Protein AF-0000000073463553 (afdb_homodimer)

Secondary structure (DSSP, 8-state):
-HHHHHHHHHHHHHHHS--SSS------GGGGGS-EEHHHHHHHHB---HHHHHHHHHHHHHHHHHHTTSTTT---HHHHTTSS-----EEE--SEEEE-SS--SEE-HHHHHHHHHHTEEEEPPTT--S-SEEEEEEES-TTS-SS-TTSGGGSS----HHHHHHHHHTTEEEEEEEEE--SSPPPSSPPTTTHHHHT-SEEPPPTTS-TTPPPS-SS-SEEEEEE-S-----TT-TTSS--EEEPPTT-SS-EEEEE-SSSTTB-HHHHHTT-HHHHHHHHHHTTS--SSGGGG----S--SS--TT-S--/-HHHHHHHHHHHHHHHS--SSS------GGGGGS-EEHHHHHHHHB---HHHHHHHHHHHHHHHHHH--STTT---HHHHTTSS-----EEE--SEEEE-SS--SEE-HHHHHHHHHHTEEEEPPTT--S-SEEEEEEES-TTS-SS-TTSGGGSS----HHHHHHHHHTTEEEEEEEEE--SSPPPSS--TTTHHHHT-SEEPPPTTS-TTPPPS-SS-SEEEEEE-S-----TT-TTSSS-EEEPPTT-SS-EEEEE-SSSTTB-HHHHHTT-HHHHHHHHHHTTS--SSGGGG----S--SSS-TT-S--

Sequence (626 aa):
MMVACDALKRKKIEQTEPKESSDTQHVGASIYAKPVRLESVLENLADLDEANLAALRQRLEDVYDAGSRTERHAIPFRDQLQSASSMLPMWINFTHFDMLPKAINKITPEFLWHCWKRGVAVQMAHTQHGIDGIIPVFVGHLDRPFVDGSSTDASNITLEPREGERHAARYMTYIAWEAKNRRDPQSTTVPASSAPVVAGPVIKSASMAPPNEKPLTEQALLIVLFDLGTSTGFKKAQDGSRPQVTPITGQQCPRLCIRGLLGPHAYPCLDLFEARSTLVEILSSSSDPAPNPLNIIEKPMWNERIQPESDSIMMVACDALKRKKIEQTEPKESSDTQHVGASIYAKPVRLESVLENLADLDEANLAALRQRLEDVYDAGSRTERHAIPFRDQLQSASSMLPMWINFTHFDMLPKAINKITPEFLWHCWKRGVAVQMAHTQHGIDGIIPVFVGHLDRPFVDGSSTDASNITLEPREGERHAARYMTYIAWEAKNRRDPQSTTVPASSAPVVAGPVIKSASMAPPNEKPLTEQALLIVLFDLGTSTGFKKAQDGSRPQVTPITGQQCPRLCIRGLLGPHAYPCLDLFEARSTLVEILSSSSDPAPNPLNIIEKPMWNERIQPESDSI

Organism: Mycosarcoma maydis (NCBI:txid5270)

pLDDT: mean 77.12, std 21.04, range [29.53, 98.19]

Solvent-accessible surface area (backbone atoms only — not comparable to full-atom values): 33343 Å² total; per-residue (Å²): 108,67,56,23,52,36,39,53,48,49,51,49,47,60,69,27,48,76,53,96,63,88,82,49,67,45,52,24,64,49,56,57,43,51,65,41,48,42,70,60,30,50,50,22,42,34,45,52,53,70,68,39,43,50,52,52,50,49,52,54,48,52,37,48,55,62,52,39,65,53,79,79,74,34,59,52,62,74,65,53,52,65,52,84,79,78,68,71,55,32,33,34,35,60,61,44,74,46,62,33,82,54,62,69,64,60,42,45,18,30,41,38,39,50,29,31,52,47,22,32,25,39,30,45,14,90,80,34,65,63,30,48,27,39,38,32,29,41,54,52,63,43,55,38,52,62,62,67,63,69,51,81,78,34,78,82,54,80,65,50,66,67,50,37,54,46,46,44,12,52,32,27,44,28,35,30,32,31,77,41,80,38,64,69,70,74,72,77,67,51,56,66,89,49,31,63,44,51,42,40,40,35,42,40,63,31,91,70,45,56,91,87,48,72,45,45,36,62,34,26,62,30,32,38,36,40,31,46,46,13,84,64,51,44,87,86,35,89,80,24,42,49,28,42,63,34,69,30,58,96,49,89,31,35,34,40,41,35,40,24,67,79,43,81,32,24,37,47,25,32,60,79,64,66,38,48,66,59,50,51,50,53,63,63,64,53,63,63,77,59,69,83,50,74,82,54,60,64,73,26,92,54,35,92,68,58,42,46,67,53,73,67,116,109,67,56,23,51,41,40,52,48,48,52,50,47,62,67,30,46,75,54,97,64,89,82,48,68,42,53,24,64,50,56,57,42,52,65,43,47,43,70,61,31,50,49,22,42,34,45,51,52,70,70,39,43,50,53,52,50,49,53,54,47,53,36,48,56,61,52,40,66,53,79,80,74,33,58,50,63,73,64,51,51,66,50,85,78,79,67,72,55,33,33,34,35,62,61,46,73,45,60,33,82,55,61,69,63,61,42,46,18,32,42,38,38,51,29,31,55,47,22,33,23,40,30,45,13,90,81,33,65,64,32,49,28,38,38,31,28,41,55,52,65,43,54,39,51,61,63,68,62,71,50,80,75,35,79,80,53,80,64,50,66,68,51,37,54,46,44,44,12,52,32,29,45,29,35,31,33,30,77,41,80,38,65,69,70,73,72,79,66,52,56,65,88,48,30,65,45,50,44,41,40,34,44,38,64,30,89,69,45,57,92,87,50,72,46,47,37,62,33,27,62,30,31,38,37,40,32,46,45,13,85,66,54,44,89,85,34,91,81,25,46,49,29,42,62,35,70,30,59,97,47,88,33,34,33,38,40,34,41,23,68,80,44,80,30,25,37,48,26,33,61,80,67,65,39,48,66,59,50,51,50,52,62,63,64,54,63,61,77,61,68,85,49,72,82,54,56,70,67,29,92,55,33,89,68,59,38,42,66,52,75,70,119

Foldseek 3Di:
DLLLFLLVLVVLQVVLPPDVDDPRPHDDPVSVQDWDAPLSSVQLFFQADPVQNVVLVVLVVLLLVLLPPDPPQPPPLVVCVVPPPSGFQKTFFADEEDEDQAEAQEDELLVLLVCRVVRYWYAYDPPQPQFGTKTKIFGGDPPDFLDPCPPPVSPPCPPDVVNRSLSSSLRMAIETEHEDADADFDDQEDDPVCLSSNQGHFYDHGPPDDPPRDRSFRGHSEYEYHAENYPFFDPPDPVRQGWGWAQYPPGSYIYTYHHYLPDCRGNNSCVSQVCSVVVVVVSVVCPPPPDPCVVVPPPDVDDVPVPVPRSRD/DLLLFLLVLVVLQVVLPPDVDDPRPHDDPVSVQDWDAPLSSVQLFFQADPVQNVVLVVLVVLLLVLLPPDPPQPPPLVVCVVPPPSGFQKTFAADEEDEDQAEAQEDELLVLLVCRVVRYWYAYHPPQPAFGTKTKIFGGDPPDFLDPCPPPVSPPCPPDPVNRSLSSSLRMAIETEHEDADADFDDQADDPVCLSSNQGHFYDHGPPDDPPRDRSFRGHSEYEYHAENYPFFDPPDPVRQGWGWAQYPPGSYIYTYHHYLPDCRGNNSCVSQVCSVVVVVVSVVCPPPPDCCVVVPPVPCDDVPVPVPDPRD

Radius of gyration: 25.28 Å; Cα contacts (8 Å, |Δi|>4): 1185; chains: 2; bounding box: 59×73×60 Å

Structure (mmCIF, N/CA/C/O backbone):
data_AF-0000000073463553-model_v1
#
loop_
_entity.id
_entity.type
_entity.pdbx_description
1 polymer 'Uncharacterized protein'
#
loop_
_atom_site.group_PDB
_atom_site.id
_atom_site.type_symbol
_atom_site.label_atom_id
_atom_site.label_alt_id
_atom_site.label_comp_id
_atom_site.label_asym_id
_atom_site.label_entity_id
_atom_site.label_seq_id
_atom_site.pdbx_PDB_ins_code
_atom_site.Cartn_x
_atom_site.Cartn_y
_atom_site.Cartn_z
_atom_site.occupancy
_atom_site.B_iso_or_equiv
_atom_site.auth_seq_id
_atom_site.auth_comp_id
_atom_site.auth_asym_id
_atom_site.auth_atom_id
_atom_site.pdbx_PDB_model_num
ATOM 1 N N . MET A 1 1 ? -7.859 -10.891 -8.117 1 89.5 1 MET A N 1
ATOM 2 C CA . MET A 1 1 ? -6.672 -11.094 -7.289 1 89.5 1 MET A CA 1
ATOM 3 C C . MET A 1 1 ? -6.723 -10.219 -6.039 1 89.5 1 MET A C 1
ATOM 5 O O . MET A 1 1 ? -6.449 -10.695 -4.938 1 89.5 1 MET A O 1
ATOM 9 N N . MET A 1 2 ? -7.031 -8.992 -6.156 1 88.38 2 MET A N 1
ATOM 10 C CA . MET A 1 2 ? -7.16 -8.117 -4.992 1 88.38 2 MET A CA 1
ATOM 11 C C . MET A 1 2 ? -8.266 -8.609 -4.062 1 88.38 2 MET A C 1
ATOM 13 O O . MET A 1 2 ? -8.094 -8.602 -2.84 1 88.38 2 MET A O 1
ATOM 17 N N . VAL A 1 3 ? -9.375 -9.047 -4.68 1 88.44 3 VAL A N 1
ATOM 18 C CA . VAL A 1 3 ? -10.492 -9.547 -3.887 1 88.44 3 VAL A CA 1
ATOM 19 C C . VAL A 1 3 ? -10.047 -10.766 -3.08 1 88.44 3 VAL A C 1
ATOM 21 O O . VAL A 1 3 ? -10.461 -10.938 -1.929 1 88.44 3 VAL A O 1
ATOM 24 N N . ALA A 1 4 ? -9.242 -11.594 -3.68 1 93 4 ALA A N 1
ATOM 25 C CA . ALA A 1 4 ? -8.75 -12.773 -2.979 1 93 4 ALA A CA 1
ATOM 26 C C . ALA A 1 4 ? -7.922 -12.383 -1.757 1 93 4 ALA A C 1
ATOM 28 O O . ALA A 1 4 ? -8.016 -13.016 -0.705 1 93 4 ALA A O 1
ATOM 29 N N . CYS A 1 5 ? -7.113 -11.359 -1.854 1 92.19 5 CYS A N 1
ATOM 30 C CA . CYS A 1 5 ? -6.328 -10.859 -0.732 1 92.19 5 CYS A CA 1
ATOM 31 C C . CYS A 1 5 ? -7.23 -10.242 0.331 1 92.19 5 CYS A C 1
ATOM 33 O O . CYS A 1 5 ? -7.062 -10.508 1.522 1 92.19 5 CYS A O 1
ATOM 35 N N . ASP A 1 6 ? -8.164 -9.43 -0.124 1 87.75 6 ASP A N 1
ATOM 36 C CA . ASP A 1 6 ? -9.094 -8.773 0.793 1 87.75 6 ASP A CA 1
ATOM 37 C C . ASP A 1 6 ? -9.914 -9.797 1.566 1 87.75 6 ASP A C 1
ATOM 39 O O . ASP A 1 6 ? -10.234 -9.586 2.74 1 87.75 6 ASP A O 1
ATOM 43 N N . ALA A 1 7 ? -10.273 -10.859 0.914 1 87.88 7 ALA A N 1
ATOM 44 C CA . ALA A 1 7 ? -11.055 -11.914 1.547 1 87.88 7 ALA A CA 1
ATOM 45 C C . ALA A 1 7 ? -10.312 -12.508 2.74 1 87.88 7 ALA A C 1
ATOM 47 O O . ALA A 1 7 ? -10.93 -12.852 3.754 1 87.88 7 ALA A O 1
ATOM 48 N N . LEU A 1 8 ? -9.062 -12.633 2.65 1 89.5 8 LEU A N 1
ATOM 49 C CA . LEU A 1 8 ? -8.273 -13.172 3.75 1 89.5 8 LEU A CA 1
ATOM 50 C C . LEU A 1 8 ? -8.297 -12.234 4.953 1 89.5 8 LEU A C 1
ATOM 52 O O . LEU A 1 8 ? -8.43 -12.688 6.094 1 89.5 8 LEU A O 1
ATOM 56 N N . LYS A 1 9 ? -8.141 -11.031 4.676 1 86.44 9 LYS A N 1
ATOM 57 C CA . LYS A 1 9 ? -8.172 -10.047 5.754 1 86.44 9 LYS A CA 1
ATOM 58 C C . LYS A 1 9 ? -9.547 -9.984 6.402 1 86.44 9 LYS A C 1
ATOM 60 O O . LYS A 1 9 ? -9.664 -9.914 7.629 1 86.44 9 LYS A O 1
ATOM 65 N N . ARG A 1 10 ? -10.516 -10.07 5.586 1 84.12 10 ARG A N 1
ATOM 66 C CA . ARG A 1 10 ? -11.883 -10.094 6.094 1 84.12 10 ARG A CA 1
ATOM 67 C C . ARG A 1 10 ? -12.117 -11.312 6.98 1 84.12 10 ARG A C 1
ATOM 69 O O . ARG A 1 10 ? -12.711 -11.195 8.055 1 84.12 10 ARG A O 1
ATOM 76 N N . LYS A 1 11 ? -11.727 -12.438 6.547 1 83.12 11 LYS A N 1
ATOM 77 C CA . LYS A 1 11 ? -11.875 -13.664 7.328 1 83.12 11 LYS A CA 1
ATOM 78 C C . LYS A 1 11 ? -11.188 -13.531 8.688 1 83.12 11 LYS A C 1
ATOM 80 O O . LYS A 1 11 ? -11.719 -13.984 9.703 1 83.12 11 LYS A O 1
ATOM 85 N N . LYS A 1 12 ? -10.094 -12.93 8.641 1 82.06 12 LYS A N 1
ATOM 86 C CA . LYS A 1 12 ? -9.359 -12.75 9.891 1 82.06 12 LYS A CA 1
ATOM 87 C C . LYS A 1 12 ? -10.102 -11.805 10.836 1 82.06 12 LYS A C 1
ATOM 89 O O . LYS A 1 12 ? -10.125 -12.023 12.047 1 82.06 12 LYS A O 1
ATOM 94 N N . ILE A 1 13 ? -10.633 -10.805 10.266 1 76.56 13 ILE A N 1
ATOM 95 C CA . ILE A 1 13 ? -11.398 -9.852 11.062 1 76.56 13 ILE A CA 1
ATOM 96 C C . ILE A 1 13 ? -12.617 -10.547 11.672 1 76.56 13 ILE A C 1
ATOM 98 O O . ILE A 1 13 ? -12.93 -10.352 12.844 1 76.56 13 ILE A O 1
ATOM 102 N N . GLU A 1 14 ? -13.234 -11.375 10.961 1 73.62 14 GLU A N 1
ATOM 103 C CA . GLU A 1 14 ? -14.438 -12.078 11.398 1 73.62 14 GLU A CA 1
ATOM 104 C C . GLU A 1 14 ? -14.109 -13.141 12.438 1 73.62 14 GLU A C 1
ATOM 106 O O . GLU A 1 14 ? -14.922 -13.43 13.32 1 73.62 14 GLU A O 1
ATOM 111 N N . GLN A 1 15 ? -13 -13.766 12.312 1 71 15 GLN A N 1
ATOM 112 C CA . GLN A 1 15 ? -12.594 -14.805 13.242 1 71 15 GLN A CA 1
ATOM 113 C C . GLN A 1 15 ? -12.211 -14.211 14.602 1 71 15 GLN A C 1
ATOM 115 O O . GLN A 1 15 ? -12.297 -14.891 15.625 1 71 15 GLN A O 1
ATOM 120 N N . THR A 1 16 ? -11.617 -13.023 14.625 1 60.75 16 THR A N 1
ATOM 121 C CA . THR A 1 16 ? -11.141 -12.422 15.867 1 60.75 16 THR A CA 1
ATOM 122 C C . THR A 1 16 ? -12.258 -11.625 16.531 1 60.75 16 THR A C 1
ATOM 124 O O . THR A 1 16 ? -12.07 -11.086 17.625 1 60.75 16 THR A O 1
ATOM 127 N N . GLU A 1 17 ? -13.32 -11.344 15.977 1 54.22 17 GLU A N 1
ATOM 128 C CA . GLU A 1 17 ? -14.438 -10.719 16.688 1 54.22 17 GLU A CA 1
ATOM 129 C C . GLU A 1 17 ? -14.773 -11.469 17.969 1 54.22 17 GLU A C 1
ATOM 131 O O . GLU A 1 17 ? -14.758 -12.703 17.984 1 54.22 17 GLU A O 1
ATOM 136 N N . PRO A 1 18 ? -14.477 -10.617 19.109 1 47.34 18 PRO A N 1
ATOM 137 C CA . PRO A 1 18 ? -14.578 -11.234 20.438 1 47.34 18 PRO A CA 1
ATOM 138 C C . PRO A 1 18 ? -15.648 -12.328 20.5 1 47.34 18 PRO A C 1
ATOM 140 O O . PRO A 1 18 ? -16.828 -12.055 20.266 1 47.34 18 PRO A O 1
ATOM 143 N N . LYS A 1 19 ? -15.367 -13.57 19.969 1 44.34 19 LYS A N 1
ATOM 144 C CA . LYS A 1 19 ? -16.219 -14.516 20.688 1 44.34 19 LYS A CA 1
ATOM 145 C C . LYS A 1 19 ? -16.078 -14.359 22.203 1 44.34 19 LYS A C 1
ATOM 147 O O . LYS A 1 19 ? -15.109 -13.75 22.672 1 44.34 19 LYS A O 1
ATOM 152 N N . GLU A 1 20 ? -16.953 -14.734 23.062 1 41.38 20 GLU A N 1
ATOM 153 C CA . GLU A 1 20 ? -16.984 -14.68 24.531 1 41.38 20 GLU A CA 1
ATOM 154 C C . GLU A 1 20 ? -15.578 -14.695 25.109 1 41.38 20 GLU A C 1
ATOM 156 O O . GLU A 1 20 ? -15.391 -14.367 26.281 1 41.38 20 GLU A O 1
ATOM 161 N N . SER A 1 21 ? -14.602 -15.445 24.516 1 39.53 21 SER A N 1
ATOM 162 C CA . SER A 1 21 ? -13.438 -15.797 25.328 1 39.53 21 SER A CA 1
ATOM 163 C C . SER A 1 21 ? -12.359 -14.719 25.219 1 39.53 21 SER A C 1
ATOM 165 O O . SER A 1 21 ? -12.266 -14.016 24.219 1 39.53 21 SER A O 1
ATOM 167 N N . SER A 1 22 ? -11.578 -14.219 26.266 1 41.03 22 SER A N 1
ATOM 168 C CA . SER A 1 22 ? -10.617 -13.266 26.812 1 41.03 22 SER A CA 1
ATOM 169 C C . SER A 1 22 ? -9.453 -13.031 25.859 1 41.03 22 SER A C 1
ATOM 171 O O . SER A 1 22 ? -8.844 -11.961 25.859 1 41.03 22 SER A O 1
ATOM 173 N N . ASP A 1 23 ? -8.789 -14.016 25.266 1 41.5 23 ASP A N 1
ATOM 174 C CA . ASP A 1 23 ? -7.453 -13.938 24.688 1 41.5 23 ASP A CA 1
ATOM 175 C C . ASP A 1 23 ? -7.516 -13.461 23.234 1 41.5 23 ASP A C 1
ATOM 177 O O . ASP A 1 23 ? -6.652 -13.805 22.422 1 41.5 23 ASP A O 1
ATOM 181 N N . THR A 1 24 ? -8.594 -12.93 22.75 1 46.25 24 THR A N 1
ATOM 182 C CA . THR A 1 24 ? -8.805 -12.758 21.312 1 46.25 24 THR A CA 1
ATOM 183 C C . THR A 1 24 ? -7.922 -11.641 20.766 1 46.25 24 THR A C 1
ATOM 185 O O . THR A 1 24 ? -7.957 -10.516 21.266 1 46.25 24 THR A O 1
ATOM 188 N N . GLN A 1 25 ? -6.785 -12 20.281 1 52.81 25 GLN A N 1
ATOM 189 C CA . GLN A 1 25 ? -5.949 -11.07 19.531 1 52.81 25 GLN A CA 1
ATOM 190 C C . GLN A 1 25 ? -6.801 -10.109 18.703 1 52.81 25 GLN A C 1
ATOM 192 O O . GLN A 1 25 ? -7.559 -10.531 17.828 1 52.81 25 GLN A O 1
ATOM 197 N N . HIS A 1 26 ? -7.195 -8.992 19.219 1 58.56 26 HIS A N 1
ATOM 198 C CA . HIS A 1 26 ? -8.047 -7.992 18.594 1 58.56 26 HIS A CA 1
ATOM 199 C C . HIS A 1 26 ? -7.441 -7.488 17.281 1 58.56 26 HIS A C 1
ATOM 201 O O . HIS A 1 26 ? -6.227 -7.281 17.203 1 58.56 26 HIS A O 1
ATOM 207 N N . VAL A 1 27 ? -8.203 -7.758 16.203 1 67.19 27 VAL A N 1
ATOM 208 C CA . VAL A 1 27 ? -7.828 -7.289 14.875 1 67.19 27 VAL A CA 1
ATOM 209 C C . VAL A 1 27 ? -8.367 -5.883 14.648 1 67.19 27 VAL A C 1
ATOM 211 O O . VAL A 1 27 ? -9.547 -5.617 14.898 1 67.19 27 VAL A O 1
ATOM 214 N N . GLY A 1 28 ? -7.48 -4.945 14.477 1 78.56 28 GLY A N 1
ATOM 215 C CA . GLY A 1 28 ? -7.816 -3.561 14.18 1 78.56 28 GLY A CA 1
ATOM 216 C C . GLY A 1 28 ? -7.344 -3.109 12.812 1 78.56 28 GLY A C 1
ATOM 217 O O . GLY A 1 28 ? -7.367 -3.885 11.852 1 78.56 28 GLY A O 1
ATOM 218 N N . ALA A 1 29 ? -7.117 -1.931 12.695 1 84.06 29 ALA A N 1
ATOM 219 C CA . ALA A 1 29 ? -6.797 -1.286 11.43 1 84.06 29 ALA A CA 1
ATOM 220 C C . ALA A 1 29 ? -5.512 -1.854 10.836 1 84.06 29 ALA A C 1
ATOM 222 O O . ALA A 1 29 ? -5.328 -1.852 9.609 1 84.06 29 ALA A O 1
ATOM 223 N N . SER A 1 30 ? -4.68 -2.449 11.656 1 87.94 30 SER A N 1
ATOM 224 C CA . SER A 1 30 ? -3.373 -2.912 11.203 1 87.94 30 SER A CA 1
ATOM 225 C C . SER A 1 30 ? -3.508 -4.07 10.219 1 87.94 30 SER A C 1
ATOM 227 O O . SER A 1 30 ? -2.607 -4.312 9.406 1 87.94 30 SER A O 1
ATOM 229 N N . ILE A 1 31 ? -4.574 -4.789 10.242 1 87.88 31 ILE A N 1
ATOM 230 C CA . ILE A 1 31 ? -4.75 -5.98 9.422 1 87.88 31 ILE A CA 1
ATOM 231 C C . ILE A 1 31 ? -4.746 -5.594 7.945 1 87.88 31 ILE A C 1
ATOM 233 O O . ILE A 1 31 ? -4.328 -6.379 7.09 1 87.88 31 ILE A O 1
ATOM 237 N N . TYR A 1 32 ? -5.137 -4.398 7.645 1 87.81 32 TYR A N 1
ATOM 238 C CA . TYR A 1 32 ? -5.285 -3.969 6.262 1 87.81 32 TYR A CA 1
ATOM 239 C C . TYR A 1 32 ? -3.926 -3.689 5.629 1 87.81 32 TYR A C 1
ATOM 241 O O . TYR A 1 32 ? -3.799 -3.664 4.402 1 87.81 32 TYR A O 1
ATOM 249 N N . ALA A 1 33 ? -2.932 -3.533 6.461 1 89.44 33 ALA A N 1
ATOM 250 C CA . ALA A 1 33 ? -1.596 -3.236 5.949 1 89.44 33 ALA A CA 1
ATOM 251 C C . ALA A 1 33 ? -0.719 -4.484 5.949 1 89.44 33 ALA A C 1
ATOM 253 O O . ALA A 1 33 ? 0.411 -4.457 5.457 1 89.44 33 ALA A O 1
ATOM 254 N N . LYS A 1 34 ? -1.215 -5.539 6.359 1 90.88 34 LYS A N 1
ATOM 255 C CA . LYS A 1 34 ? -0.377 -6.727 6.523 1 90.88 34 LYS A CA 1
ATOM 256 C C . LYS A 1 34 ? -0.307 -7.531 5.23 1 90.88 34 LYS A C 1
ATOM 258 O O . LYS A 1 34 ? -1.317 -7.707 4.543 1 90.88 34 LYS A O 1
ATOM 263 N N . PRO A 1 35 ? 0.898 -8.016 4.934 1 94.12 35 PRO A N 1
ATOM 264 C CA . PRO A 1 35 ? 0.988 -8.984 3.844 1 94.12 35 PRO A CA 1
ATOM 265 C C . PRO A 1 35 ? 0.177 -10.25 4.113 1 94.12 35 PRO A C 1
ATOM 267 O O . PRO A 1 35 ? -0.119 -10.562 5.27 1 94.12 35 PRO A O 1
ATOM 270 N N . VAL A 1 36 ? -0.183 -10.93 3.043 1 94.5 36 VAL A N 1
ATOM 271 C CA . VAL A 1 36 ? -0.971 -12.148 3.186 1 94.5 36 VAL A CA 1
ATOM 272 C C . VAL A 1 36 ? -0.211 -13.328 2.582 1 94.5 36 VAL A C 1
ATOM 274 O O . VAL A 1 36 ? 0.627 -13.148 1.696 1 94.5 36 VAL A O 1
ATOM 277 N N . ARG A 1 37 ? -0.53 -14.453 3.043 1 95 37 ARG A N 1
ATOM 278 C CA . ARG A 1 37 ? 0.133 -15.672 2.58 1 95 37 ARG A CA 1
ATOM 279 C C . ARG A 1 37 ? -0.338 -16.047 1.181 1 95 37 ARG A C 1
ATOM 281 O O . ARG A 1 37 ? -1.541 -16.094 0.916 1 95 37 ARG A O 1
ATOM 288 N N . LEU A 1 38 ? 0.636 -16.422 0.356 1 96.69 38 LEU A N 1
ATOM 289 C CA . LEU A 1 38 ? 0.343 -16.781 -1.024 1 96.69 38 LEU A CA 1
ATOM 290 C C . LEU A 1 38 ? -0.585 -17.984 -1.08 1 96.69 38 LEU A C 1
ATOM 292 O O . LEU A 1 38 ? -1.579 -17.984 -1.809 1 96.69 38 LEU A O 1
ATOM 296 N N . GLU A 1 39 ? -0.283 -18.984 -0.299 1 94.94 39 GLU A N 1
ATOM 297 C CA . GLU A 1 39 ? -1.071 -20.219 -0.318 1 94.94 39 GLU A CA 1
ATOM 298 C C . GLU A 1 39 ? -2.541 -19.938 -0.013 1 94.94 39 GLU A C 1
ATOM 300 O O . GLU A 1 39 ? -3.432 -20.469 -0.682 1 94.94 39 GLU A O 1
ATOM 305 N N . SER A 1 40 ? -2.742 -19.078 0.962 1 94.44 40 SER A N 1
ATOM 306 C CA . SER A 1 40 ? -4.105 -18.734 1.337 1 94.44 40 SER A CA 1
ATOM 307 C C . SER A 1 40 ? -4.805 -17.953 0.221 1 94.44 40 SER A C 1
ATOM 309 O O . SER A 1 40 ? -6.004 -18.125 0.004 1 94.44 40 SER A O 1
ATOM 311 N N . VAL A 1 41 ? -4.098 -17.141 -0.456 1 96.12 41 VAL A N 1
ATOM 312 C CA . VAL A 1 41 ? -4.66 -16.391 -1.567 1 96.12 41 VAL A CA 1
ATOM 313 C C . VAL A 1 41 ? -5.082 -17.328 -2.684 1 96.12 41 VAL A C 1
ATOM 315 O O . VAL A 1 41 ? -6.176 -17.203 -3.236 1 96.12 41 VAL A O 1
ATOM 318 N N . LEU A 1 42 ? -4.199 -18.25 -2.99 1 97 42 LEU A N 1
ATOM 319 C CA . LEU A 1 42 ? -4.484 -19.203 -4.051 1 97 42 LEU A CA 1
ATOM 320 C C . LEU A 1 42 ? -5.691 -20.062 -3.699 1 97 42 LEU A C 1
ATOM 322 O O . LEU A 1 42 ? -6.512 -20.375 -4.562 1 97 42 LEU A O 1
ATOM 326 N N . GLU A 1 43 ? -5.836 -20.391 -2.42 1 94.12 43 GLU A N 1
ATOM 327 C CA . GLU A 1 43 ? -6.992 -21.156 -1.954 1 94.12 43 GLU A CA 1
ATOM 328 C C . GLU A 1 43 ? -8.281 -20.359 -2.117 1 94.12 43 GLU A C 1
ATOM 330 O O . GLU A 1 43 ? -9.352 -20.922 -2.322 1 94.12 43 GLU A O 1
ATOM 335 N N . ASN A 1 44 ? -8.148 -19.078 -1.997 1 94.5 44 ASN A N 1
ATOM 336 C CA . ASN A 1 44 ? -9.305 -18.203 -2.156 1 94.5 44 ASN A CA 1
ATOM 337 C C . ASN A 1 44 ? -9.672 -18.031 -3.627 1 94.5 44 ASN A C 1
ATOM 339 O O . ASN A 1 44 ? -10.789 -17.594 -3.941 1 94.5 44 ASN A O 1
ATOM 343 N N . LEU A 1 45 ? -8.773 -18.328 -4.48 1 96.62 45 LEU A N 1
ATOM 344 C CA . LEU A 1 45 ? -9.047 -18.219 -5.91 1 96.62 45 LEU A CA 1
ATOM 345 C C . LEU A 1 45 ? -9.609 -19.531 -6.457 1 96.62 45 LEU A C 1
ATOM 347 O O . LEU A 1 45 ? -10.461 -19.516 -7.352 1 96.62 45 LEU A O 1
ATOM 351 N N . ALA A 1 46 ? -9.062 -20.656 -5.93 1 96.88 46 ALA A N 1
ATOM 352 C CA . ALA A 1 46 ? -9.383 -21.938 -6.523 1 96.88 46 ALA A CA 1
ATOM 353 C C . ALA A 1 46 ? -9.578 -23.016 -5.453 1 96.88 46 ALA A C 1
ATOM 355 O O . ALA A 1 46 ? -8.68 -23.266 -4.648 1 96.88 46 ALA A O 1
ATOM 356 N N . ASP A 1 47 ? -10.727 -23.547 -5.43 1 95.19 47 ASP A N 1
ATOM 357 C CA . ASP A 1 47 ? -10.969 -24.75 -4.633 1 95.19 47 ASP A CA 1
ATOM 358 C C . ASP A 1 47 ? -10.469 -26 -5.355 1 95.19 47 ASP A C 1
ATOM 360 O O . ASP A 1 47 ? -11.172 -26.562 -6.191 1 95.19 47 ASP A O 1
ATOM 364 N N . LEU A 1 48 ? -9.305 -26.438 -5.012 1 95 48 LEU A N 1
ATOM 365 C CA . LEU A 1 48 ? -8.633 -27.547 -5.699 1 95 48 LEU A CA 1
ATOM 366 C C . LEU A 1 48 ? -8.984 -28.875 -5.051 1 95 48 LEU A C 1
ATOM 368 O O . LEU A 1 48 ? -9.242 -28.938 -3.848 1 95 48 LEU A O 1
ATOM 372 N N . ASP A 1 49 ? -9.031 -29.891 -5.867 1 92.56 49 ASP A N 1
ATOM 373 C CA . ASP A 1 49 ? -9.109 -31.234 -5.277 1 92.56 49 ASP A CA 1
ATOM 374 C C . ASP A 1 49 ? -7.773 -31.641 -4.656 1 92.56 49 ASP A C 1
ATOM 376 O O . ASP A 1 49 ? -6.801 -30.891 -4.723 1 92.56 49 ASP A O 1
ATOM 380 N N . GLU A 1 50 ? -7.723 -32.75 -4.055 1 93.25 50 GLU A N 1
ATOM 381 C CA . GLU A 1 50 ? -6.574 -33.156 -3.262 1 93.25 50 GLU A CA 1
ATOM 382 C C . GLU A 1 50 ? -5.32 -33.281 -4.125 1 93.25 50 GLU A C 1
ATOM 384 O O . GLU A 1 50 ? -4.242 -32.844 -3.732 1 93.25 50 GLU A O 1
ATOM 389 N N . ALA A 1 51 ? -5.457 -33.875 -5.254 1 93.12 51 ALA A N 1
ATOM 390 C CA . ALA A 1 51 ? -4.305 -34.125 -6.121 1 93.12 51 ALA A CA 1
ATOM 391 C C . ALA A 1 51 ? -3.703 -32.812 -6.605 1 93.12 51 ALA A C 1
ATOM 393 O O . ALA A 1 51 ? -2.484 -32.625 -6.562 1 93.12 51 ALA A O 1
ATOM 394 N N . ASN A 1 52 ? -4.516 -31.891 -7.047 1 94.25 52 ASN A N 1
ATOM 395 C CA . ASN A 1 52 ? -4.055 -30.594 -7.535 1 94.25 52 ASN A CA 1
ATOM 396 C C . ASN A 1 52 ? -3.504 -29.734 -6.398 1 94.25 52 ASN A C 1
ATOM 398 O O . ASN A 1 52 ? -2.545 -28.984 -6.59 1 94.25 52 ASN A O 1
ATOM 402 N N . LEU A 1 53 ? -4.109 -29.844 -5.285 1 94.56 53 LEU A N 1
ATOM 403 C CA . LEU A 1 53 ? -3.596 -29.125 -4.121 1 94.56 53 LEU A CA 1
ATOM 404 C C . LEU A 1 53 ? -2.207 -29.625 -3.744 1 94.56 53 LEU A C 1
ATOM 406 O O . LEU A 1 53 ? -1.319 -28.828 -3.428 1 94.56 53 LEU A O 1
ATOM 410 N N . ALA A 1 54 ? -2.107 -30.906 -3.77 1 94.12 54 ALA A N 1
ATOM 411 C CA . ALA A 1 54 ? -0.807 -31.484 -3.467 1 94.12 54 ALA A CA 1
ATOM 412 C C . ALA A 1 54 ? 0.25 -31.031 -4.469 1 94.12 54 ALA A C 1
ATOM 414 O O . ALA A 1 54 ? 1.387 -30.734 -4.09 1 94.12 54 ALA A O 1
ATOM 415 N N . ALA A 1 55 ? -0.098 -30.984 -5.723 1 94.62 55 ALA A N 1
ATOM 416 C CA . ALA A 1 55 ? 0.823 -30.547 -6.766 1 94.62 55 ALA A CA 1
ATOM 417 C C . ALA A 1 55 ? 1.244 -29.094 -6.539 1 94.62 55 ALA A C 1
ATOM 419 O O . ALA A 1 55 ? 2.422 -28.766 -6.676 1 94.62 55 ALA A O 1
ATOM 420 N N . LEU A 1 56 ? 0.307 -28.281 -6.234 1 95.38 56 LEU A N 1
ATOM 421 C CA . LEU A 1 56 ? 0.582 -26.875 -5.957 1 95.38 56 LEU A CA 1
ATOM 422 C C . LEU A 1 56 ? 1.512 -26.734 -4.758 1 95.38 56 LEU A C 1
ATOM 424 O O . LEU A 1 56 ? 2.502 -26 -4.82 1 95.38 56 LEU A O 1
ATOM 428 N N . ARG A 1 57 ? 1.236 -27.406 -3.715 1 93 57 ARG A N 1
ATOM 429 C CA . ARG A 1 57 ? 2.033 -27.328 -2.494 1 93 57 ARG A CA 1
ATOM 430 C C . ARG A 1 57 ? 3.455 -27.828 -2.736 1 93 57 ARG A C 1
ATOM 432 O O . ARG A 1 57 ? 4.414 -27.266 -2.203 1 93 57 ARG A O 1
ATOM 439 N N . GLN A 1 58 ? 3.533 -28.875 -3.475 1 92.5 58 GLN A N 1
ATOM 440 C CA . GLN A 1 58 ? 4.859 -29.375 -3.814 1 92.5 58 GLN A CA 1
ATOM 441 C C . GLN A 1 58 ? 5.688 -28.312 -4.535 1 92.5 58 GLN A C 1
ATOM 443 O O . GLN A 1 58 ? 6.867 -28.141 -4.238 1 92.5 58 GLN A O 1
ATOM 448 N N . ARG A 1 59 ? 5.109 -27.641 -5.465 1 95.06 59 ARG A N 1
ATOM 449 C CA . ARG A 1 59 ? 5.797 -26.578 -6.184 1 95.06 59 ARG A CA 1
ATOM 450 C C . ARG A 1 59 ? 6.281 -25.5 -5.219 1 95.06 59 ARG A C 1
ATOM 452 O O . ARG A 1 59 ? 7.422 -25.031 -5.312 1 95.06 59 ARG A O 1
ATOM 459 N N . LEU A 1 60 ? 5.383 -25.078 -4.367 1 94.06 60 LEU A N 1
ATOM 460 C CA . LEU A 1 60 ? 5.734 -24.047 -3.395 1 94.06 60 LEU A CA 1
ATOM 461 C C . LEU A 1 60 ? 6.863 -24.516 -2.482 1 94.06 60 LEU A C 1
ATOM 463 O O . LEU A 1 60 ? 7.797 -23.766 -2.201 1 94.06 60 LEU A O 1
ATOM 467 N N . GLU A 1 61 ? 6.812 -25.75 -2.07 1 90.06 61 GLU A N 1
ATOM 468 C CA . GLU A 1 61 ? 7.84 -26.328 -1.213 1 90.06 61 GLU A CA 1
ATOM 469 C C . GLU A 1 61 ? 9.18 -26.422 -1.938 1 90.06 61 GLU A C 1
ATOM 471 O O . GLU A 1 61 ? 10.227 -26.125 -1.358 1 90.06 61 GLU A O 1
ATOM 476 N N . ASP A 1 62 ? 9.094 -26.844 -3.154 1 89.75 62 ASP A N 1
ATOM 477 C CA . ASP A 1 62 ? 10.312 -26.953 -3.953 1 89.75 62 ASP A CA 1
ATOM 478 C C . ASP A 1 62 ? 11.023 -25.594 -4.043 1 89.75 62 ASP A C 1
ATOM 480 O O . ASP A 1 62 ? 12.25 -25.531 -3.912 1 89.75 62 ASP A O 1
ATOM 484 N N . VAL A 1 63 ? 10.281 -24.594 -4.277 1 92 63 VAL A N 1
ATOM 485 C CA . VAL A 1 63 ? 10.852 -23.266 -4.43 1 92 63 VAL A CA 1
ATOM 486 C C . VAL A 1 63 ? 11.367 -22.766 -3.082 1 92 63 VAL A C 1
ATOM 488 O O . VAL A 1 63 ? 12.43 -22.141 -3.006 1 92 63 VAL A O 1
ATOM 491 N N . TYR A 1 64 ? 10.594 -23 -2.092 1 87.88 64 TYR A N 1
ATOM 492 C CA . TYR A 1 64 ? 11.023 -22.594 -0.759 1 87.88 64 TYR A CA 1
ATOM 493 C C . TYR A 1 64 ? 12.336 -23.281 -0.384 1 87.88 64 TYR A C 1
ATOM 495 O O . TYR A 1 64 ? 13.242 -22.641 0.156 1 87.88 64 TYR A O 1
ATOM 503 N N . ASP A 1 65 ? 12.391 -24.5 -0.592 1 79.94 65 ASP A N 1
ATOM 504 C CA . ASP A 1 65 ? 13.578 -25.281 -0.261 1 79.94 65 ASP A CA 1
ATOM 505 C C . ASP A 1 65 ? 14.773 -24.828 -1.092 1 79.94 65 ASP A C 1
ATOM 507 O O . ASP A 1 65 ? 15.914 -24.844 -0.609 1 79.94 65 ASP A O 1
ATOM 511 N N . ALA A 1 66 ? 14.516 -24.5 -2.32 1 70.88 66 ALA A N 1
ATOM 512 C CA . ALA A 1 66 ? 15.594 -23.984 -3.162 1 70.88 66 ALA A CA 1
ATOM 513 C C . ALA A 1 66 ? 16.141 -22.672 -2.607 1 70.88 66 ALA A C 1
ATOM 515 O O . ALA A 1 66 ? 17.328 -22.375 -2.744 1 70.88 66 ALA A O 1
ATOM 516 N N . GLY A 1 67 ? 15.195 -21.875 -2.113 1 59.44 67 GLY A N 1
ATOM 517 C CA . GLY A 1 67 ? 15.594 -20.609 -1.51 1 59.44 67 GLY A CA 1
ATOM 518 C C . GLY A 1 67 ? 16.297 -20.781 -0.178 1 59.44 67 GLY A C 1
ATOM 519 O O . GLY A 1 67 ? 16.922 -19.828 0.328 1 59.44 67 GLY A O 1
ATOM 520 N N . SER A 1 68 ? 15.828 -21.875 0.593 1 58.19 68 SER A N 1
ATOM 521 C CA . SER A 1 68 ? 16.438 -22.125 1.897 1 58.19 68 SER A CA 1
ATOM 522 C C . SER A 1 68 ? 17.953 -22.266 1.783 1 58.19 68 SER A C 1
ATOM 524 O O . SER A 1 68 ? 18.469 -23.391 1.851 1 58.19 68 SER A O 1
ATOM 526 N N . ARG A 1 69 ? 18.516 -21.531 0.822 1 51.78 69 ARG A N 1
ATOM 527 C CA . ARG A 1 69 ? 19.953 -21.391 0.589 1 51.78 69 ARG A CA 1
ATOM 528 C C . ARG A 1 69 ? 20.719 -21.438 1.901 1 51.78 69 ARG A C 1
ATOM 530 O O . ARG A 1 69 ? 21.781 -22.078 1.986 1 51.78 69 ARG A O 1
ATOM 537 N N . THR A 1 70 ? 20.688 -20.375 2.789 1 46.25 70 THR A N 1
ATOM 538 C CA . THR A 1 70 ? 21.484 -20.344 4.004 1 46.25 70 THR A CA 1
ATOM 539 C C . THR A 1 70 ? 20.75 -21.031 5.156 1 46.25 70 THR A C 1
ATOM 541 O O . THR A 1 70 ? 19.516 -21.062 5.168 1 46.25 70 THR A O 1
ATOM 544 N N . GLU A 1 71 ? 21.453 -21.875 5.984 1 42.34 71 GLU A N 1
ATOM 545 C CA . GLU A 1 71 ? 21.062 -22.5 7.25 1 42.34 71 GLU A CA 1
ATOM 546 C C . GLU A 1 71 ? 19.969 -21.688 7.945 1 42.34 71 GLU A C 1
ATOM 548 O O . GLU A 1 71 ? 19.297 -22.203 8.852 1 42.34 71 GLU A O 1
ATOM 553 N N . ARG A 1 72 ? 20.094 -20.484 7.918 1 41.16 72 ARG A N 1
ATOM 554 C CA . ARG A 1 72 ? 19.438 -19.547 8.805 1 41.16 72 ARG A CA 1
ATOM 555 C C . ARG A 1 72 ? 17.938 -19.484 8.508 1 41.16 72 ARG A C 1
ATOM 557 O O . ARG A 1 72 ? 17.125 -19.234 9.406 1 41.16 72 ARG A O 1
ATOM 564 N N . HIS A 1 73 ? 17.516 -19.422 7.176 1 43.44 73 HIS A N 1
ATOM 565 C CA . HIS A 1 73 ? 16.078 -19.375 6.883 1 43.44 73 HIS A CA 1
ATOM 566 C C . HIS A 1 73 ? 15.469 -20.766 6.855 1 43.44 73 HIS A C 1
ATOM 568 O O . HIS A 1 73 ? 14.266 -20.922 6.648 1 43.44 73 HIS A O 1
ATOM 574 N N . ALA A 1 74 ? 16.406 -21.703 6.793 1 38.72 74 ALA A N 1
ATOM 575 C CA . ALA A 1 74 ? 15.977 -23.109 6.781 1 38.72 74 ALA A CA 1
ATOM 576 C C . ALA A 1 74 ? 15.367 -23.5 8.125 1 38.72 74 ALA A C 1
ATOM 578 O O . ALA A 1 74 ? 16.094 -23.875 9.055 1 38.72 74 ALA A O 1
ATOM 579 N N . ILE A 1 75 ? 14.75 -22.797 8.898 1 39.56 75 ILE A N 1
ATOM 580 C CA . ILE A 1 75 ? 14.023 -23.703 9.773 1 39.56 75 ILE A CA 1
ATOM 581 C C . ILE A 1 75 ? 13.469 -24.875 8.961 1 39.56 75 ILE A C 1
ATOM 583 O O . ILE A 1 75 ? 12.633 -24.672 8.07 1 39.56 75 ILE A O 1
ATOM 587 N N . PRO A 1 76 ? 14.375 -25.891 8.812 1 37.97 76 PRO A N 1
ATOM 588 C CA . PRO A 1 76 ? 13.758 -27.016 8.109 1 37.97 76 PRO A CA 1
ATOM 589 C C . PRO A 1 76 ? 12.25 -27.078 8.305 1 37.97 76 PRO A C 1
ATOM 591 O O . PRO A 1 76 ? 11.758 -26.844 9.406 1 37.97 76 PRO A O 1
ATOM 594 N N . PHE A 1 77 ? 11.562 -26.828 7.242 1 39.41 77 PHE A N 1
ATOM 595 C CA . PHE A 1 77 ? 10.117 -26.984 7.219 1 39.41 77 PHE A CA 1
ATOM 596 C C . PHE A 1 77 ? 9.68 -28.109 8.148 1 39.41 77 PHE A C 1
ATOM 598 O O . PHE A 1 77 ? 8.641 -28.016 8.805 1 39.41 77 PHE A O 1
ATOM 605 N N . ARG A 1 78 ? 10.492 -29.172 8.164 1 36.66 78 ARG A N 1
ATOM 606 C CA . ARG A 1 78 ? 10.078 -30.312 8.984 1 36.66 78 ARG A CA 1
ATOM 607 C C . ARG A 1 78 ? 9.984 -29.922 10.453 1 36.66 78 ARG A C 1
ATOM 609 O O . ARG A 1 78 ? 9.102 -30.391 11.172 1 36.66 78 ARG A O 1
ATOM 616 N N . ASP A 1 79 ? 10.891 -29.234 10.875 1 39 79 ASP A N 1
ATOM 617 C CA . ASP A 1 79 ? 10.883 -28.984 12.312 1 39 79 ASP A CA 1
ATOM 618 C C . ASP A 1 79 ? 9.914 -27.875 12.68 1 39 79 ASP A C 1
ATOM 620 O O . ASP A 1 79 ? 9.344 -27.859 13.773 1 39 79 ASP A O 1
ATOM 624 N N . GLN A 1 80 ? 9.82 -26.828 11.953 1 36.94 80 GLN A N 1
ATOM 625 C CA . GLN A 1 80 ? 8.773 -25.859 12.227 1 36.94 80 GLN A CA 1
ATOM 626 C C . GLN A 1 80 ? 7.395 -26.422 11.914 1 36.94 80 GLN A C 1
ATOM 628 O O . GLN A 1 80 ? 6.375 -25.797 12.195 1 36.94 80 GLN A O 1
ATOM 633 N N . LEU A 1 81 ? 7.277 -27.297 11.078 1 36.56 81 LEU A N 1
ATOM 634 C CA . LEU A 1 81 ? 6.027 -28.047 10.969 1 36.56 81 LEU A CA 1
ATOM 635 C C . LEU A 1 81 ? 5.488 -28.406 12.352 1 36.56 81 LEU A C 1
ATOM 637 O O . LEU A 1 81 ? 4.383 -28.938 12.469 1 36.56 81 LEU A O 1
ATOM 641 N N . GLN A 1 82 ? 6.336 -28.438 13.227 1 34.53 82 GLN A N 1
ATOM 642 C CA . GLN A 1 82 ? 5.703 -28.781 14.5 1 34.53 82 GLN A CA 1
ATOM 643 C C . GLN A 1 82 ? 4.789 -27.656 14.977 1 34.53 82 GLN A C 1
ATOM 645 O O . GLN A 1 82 ? 4.035 -27.828 15.938 1 34.53 82 GLN A O 1
ATOM 650 N N . SER A 1 83 ? 5.219 -26.297 14.812 1 38.22 83 SER A N 1
ATOM 651 C CA . SER A 1 83 ? 4.133 -25.438 15.242 1 38.22 83 SER A CA 1
ATOM 652 C C . SER A 1 83 ? 2.996 -25.422 14.227 1 38.22 83 SER A C 1
ATOM 654 O O . SER A 1 83 ? 3.221 -25.625 13.039 1 38.22 83 SER A O 1
ATOM 656 N N . ALA A 1 84 ? 1.668 -25.469 14.469 1 39.62 84 ALA A N 1
ATOM 657 C CA . ALA A 1 84 ? 0.382 -25.703 13.812 1 39.62 84 ALA A CA 1
ATOM 658 C C . ALA A 1 84 ? 0.308 -24.969 12.477 1 39.62 84 ALA A C 1
ATOM 660 O O . ALA A 1 84 ? -0.486 -25.328 11.609 1 39.62 84 ALA A O 1
ATOM 661 N N . SER A 1 85 ? 0.721 -23.641 12.227 1 49 85 SER A N 1
ATOM 662 C CA . SER A 1 85 ? 0.276 -23.062 10.961 1 49 85 SER A CA 1
ATOM 663 C C . SER A 1 85 ? 1.199 -23.469 9.82 1 49 85 SER A C 1
ATOM 665 O O . SER A 1 85 ? 2.357 -23.047 9.773 1 49 85 SER A O 1
ATOM 667 N N . SER A 1 86 ? 1.209 -24.703 9.055 1 61.72 86 SER A N 1
ATOM 668 C CA . SER A 1 86 ? 1.771 -25.5 7.973 1 61.72 86 SER A CA 1
ATOM 669 C C . SER A 1 86 ? 1.935 -24.672 6.703 1 61.72 86 SER A C 1
ATOM 671 O O . SER A 1 86 ? 2.426 -25.172 5.688 1 61.72 86 SER A O 1
ATOM 673 N N . MET A 1 87 ? 1.762 -23.406 6.754 1 77.12 87 MET A N 1
ATOM 674 C CA . MET A 1 87 ? 1.835 -22.688 5.484 1 77.12 87 MET A CA 1
ATOM 675 C C . MET A 1 87 ? 3.227 -22.094 5.27 1 77.12 87 MET A C 1
ATOM 677 O O . MET A 1 87 ? 3.861 -21.641 6.219 1 77.12 87 MET A O 1
ATOM 681 N N . LEU A 1 88 ? 3.715 -22.188 4.094 1 82.94 88 LEU A N 1
ATOM 682 C CA . LEU A 1 88 ? 5.027 -21.703 3.691 1 82.94 88 LEU A CA 1
ATOM 683 C C . LEU A 1 88 ? 5.102 -20.188 3.811 1 82.94 88 LEU A C 1
ATOM 685 O O . LEU A 1 88 ? 4.102 -19.484 3.592 1 82.94 88 LEU A O 1
ATOM 689 N N . PRO A 1 89 ? 6.211 -19.672 4.254 1 88.94 89 PRO A N 1
ATOM 690 C CA . PRO A 1 89 ? 6.367 -18.219 4.363 1 88.94 89 PRO A CA 1
ATOM 691 C C . PRO A 1 89 ? 6.551 -17.547 3.004 1 88.94 89 PRO A C 1
ATOM 693 O O . PRO A 1 89 ? 7.637 -17.047 2.699 1 88.94 89 PRO A O 1
ATOM 696 N N . MET A 1 90 ? 5.609 -17.578 2.205 1 94.88 90 MET A N 1
ATOM 697 C CA . MET A 1 90 ? 5.504 -16.875 0.933 1 94.88 90 MET A CA 1
ATOM 698 C C . MET A 1 90 ? 4.406 -15.812 0.987 1 94.88 90 MET A C 1
ATOM 700 O O . MET A 1 90 ? 3.246 -16.125 1.252 1 94.88 90 MET A O 1
ATOM 704 N N . TRP A 1 91 ? 4.848 -14.562 0.725 1 95.81 91 TRP A N 1
ATOM 705 C CA . TRP A 1 91 ? 3.973 -13.445 1.072 1 95.81 91 TRP A CA 1
ATOM 706 C C . TRP A 1 91 ? 3.707 -12.562 -0.142 1 95.81 91 TRP A C 1
ATOM 708 O O . TRP A 1 91 ? 4.629 -12.242 -0.895 1 95.81 91 TRP A O 1
ATOM 718 N N . ILE A 1 92 ? 2.416 -12.211 -0.258 1 96.56 92 ILE A N 1
ATOM 719 C CA . ILE A 1 92 ? 1.973 -11.203 -1.213 1 96.56 92 ILE A CA 1
ATOM 720 C C . ILE A 1 92 ? 1.639 -9.906 -0.477 1 96.56 92 ILE A C 1
ATOM 722 O O . ILE A 1 92 ? 1.04 -9.938 0.601 1 96.56 92 ILE A O 1
ATOM 726 N N . ASN A 1 93 ? 2.115 -8.82 -1.046 1 94.81 93 ASN A N 1
ATOM 727 C CA . ASN A 1 93 ? 1.837 -7.492 -0.509 1 94.81 93 ASN A CA 1
ATOM 728 C C . ASN A 1 93 ? 1.528 -6.492 -1.62 1 94.81 93 ASN A C 1
ATOM 730 O O . ASN A 1 93 ? 2.432 -5.828 -2.133 1 94.81 93 ASN A O 1
ATOM 734 N N . PHE A 1 94 ? 0.226 -6.344 -2.033 1 91.81 94 PHE A N 1
ATOM 735 C CA . PHE A 1 94 ? -0.104 -5.336 -3.031 1 91.81 94 PHE A CA 1
ATOM 736 C C . PHE A 1 94 ? -1.514 -4.797 -2.812 1 91.81 94 PHE A C 1
ATOM 738 O O . PHE A 1 94 ? -2.385 -5.512 -2.312 1 91.81 94 PHE A O 1
ATOM 745 N N . THR A 1 95 ? -1.677 -3.588 -3.152 1 88.25 95 THR A N 1
ATOM 746 C CA . THR A 1 95 ? -2.961 -2.912 -3 1 88.25 95 THR A CA 1
ATOM 747 C C . THR A 1 95 ? -3.389 -2.262 -4.312 1 88.25 95 THR A C 1
ATOM 749 O O . THR A 1 95 ? -4.539 -1.838 -4.453 1 88.25 95 THR A O 1
ATOM 752 N N . HIS A 1 96 ? -2.506 -2.201 -5.223 1 85.12 96 HIS A N 1
ATOM 753 C CA . HIS A 1 96 ? -2.814 -1.561 -6.496 1 85.12 96 HIS A CA 1
ATOM 754 C C . HIS A 1 96 ? -1.947 -2.121 -7.621 1 85.12 96 HIS A C 1
ATOM 756 O O . HIS A 1 96 ? -0.998 -2.865 -7.363 1 85.12 96 HIS A O 1
ATOM 762 N N . PHE A 1 97 ? -2.391 -1.813 -8.828 1 87.12 97 PHE A N 1
ATOM 763 C CA . PHE A 1 97 ? -1.646 -2.207 -10.016 1 87.12 97 PHE A CA 1
ATOM 764 C C . PHE A 1 97 ? -1.024 -0.99 -10.695 1 87.12 97 PHE A C 1
ATOM 766 O O . PHE A 1 97 ? -1.596 0.102 -10.664 1 87.12 97 PHE A O 1
ATOM 773 N N . ASP A 1 98 ? 0.114 -1.153 -11.141 1 82.44 98 ASP A N 1
ATOM 774 C CA . ASP A 1 98 ? 0.725 -0.206 -12.062 1 82.44 98 ASP A CA 1
ATOM 775 C C . ASP A 1 98 ? 1.088 -0.885 -13.383 1 82.44 98 ASP A C 1
ATOM 777 O O . ASP A 1 98 ? 1.469 -2.057 -13.398 1 82.44 98 ASP A O 1
ATOM 781 N N . MET A 1 99 ? 0.958 -0.165 -14.445 1 82.31 99 MET A N 1
ATOM 782 C CA . MET A 1 99 ? 1.18 -0.736 -15.766 1 82.31 99 MET A CA 1
ATOM 783 C C . MET A 1 99 ? 2.59 -0.432 -16.266 1 82.31 99 MET A C 1
ATOM 785 O O . MET A 1 99 ? 3.062 0.7 -16.141 1 82.31 99 MET A O 1
ATOM 789 N N . LEU A 1 100 ? 3.188 -1.453 -16.766 1 80.25 100 LEU A N 1
ATOM 790 C CA . LEU A 1 100 ? 4.488 -1.226 -17.391 1 80.25 100 LEU A CA 1
ATOM 791 C C . LEU A 1 100 ? 4.336 -0.463 -18.703 1 80.25 100 LEU A C 1
ATOM 793 O O . LEU A 1 100 ? 3.402 -0.716 -19.469 1 80.25 100 LEU A O 1
ATOM 797 N N . PRO A 1 101 ? 5.258 0.397 -18.938 1 71.69 101 PRO A N 1
ATOM 798 C CA . PRO A 1 101 ? 5.168 1.191 -20.156 1 71.69 101 PRO A CA 1
ATOM 799 C C . PRO A 1 101 ? 5.578 0.406 -21.406 1 71.69 101 PRO A C 1
ATOM 801 O O . PRO A 1 101 ? 5.234 0.79 -22.516 1 71.69 101 PRO A O 1
ATOM 804 N N . LYS A 1 102 ? 6.355 -0.662 -21.219 1 77.38 102 LYS A N 1
ATOM 805 C CA . LYS A 1 102 ? 6.82 -1.467 -22.344 1 77.38 102 LYS A CA 1
ATOM 806 C C . LYS A 1 102 ? 6.91 -2.943 -21.953 1 77.38 102 LYS A C 1
ATOM 808 O O . LYS A 1 102 ? 6.957 -3.283 -20.781 1 77.38 102 LYS A O 1
ATOM 813 N N . ALA A 1 103 ? 6.926 -3.707 -23.016 1 83.31 103 ALA A N 1
ATOM 814 C CA . ALA A 1 103 ? 7.082 -5.145 -22.812 1 83.31 103 ALA A CA 1
ATOM 815 C C . ALA A 1 103 ? 8.477 -5.477 -22.281 1 83.31 103 ALA A C 1
ATOM 817 O O . ALA A 1 103 ? 9.453 -4.816 -22.625 1 83.31 103 ALA A O 1
ATOM 818 N N . ILE A 1 104 ? 8.539 -6.512 -21.438 1 85.25 104 ILE A N 1
ATOM 819 C CA . ILE A 1 104 ? 9.828 -6.914 -20.875 1 85.25 104 ILE A CA 1
ATOM 820 C C . ILE A 1 104 ? 9.992 -8.43 -20.984 1 85.25 104 ILE A C 1
ATOM 822 O O . ILE A 1 104 ? 9 -9.164 -20.984 1 85.25 104 ILE A O 1
ATOM 826 N N . ASN A 1 105 ? 11.258 -8.875 -21.078 1 87.62 105 ASN A N 1
ATOM 827 C CA . ASN A 1 105 ? 11.555 -10.305 -21.078 1 87.62 105 ASN A CA 1
ATOM 828 C C . ASN A 1 105 ? 12.383 -10.711 -19.859 1 87.62 105 ASN A C 1
ATOM 830 O O . ASN A 1 105 ? 12.586 -11.898 -19.609 1 87.62 105 ASN A O 1
ATOM 834 N N . LYS A 1 106 ? 12.867 -9.672 -19.188 1 90.25 106 LYS A N 1
ATOM 835 C CA . LYS A 1 106 ? 13.633 -9.883 -17.953 1 90.25 106 LYS A CA 1
ATOM 836 C C . LYS A 1 106 ? 13.156 -8.953 -16.844 1 90.25 106 LYS A C 1
ATOM 838 O O . LYS A 1 106 ? 12.625 -7.871 -17.125 1 90.25 106 LYS A O 1
ATOM 843 N N . ILE A 1 107 ? 13.344 -9.375 -15.641 1 89.25 107 ILE A N 1
ATOM 844 C CA . ILE A 1 107 ? 12.984 -8.57 -14.477 1 89.25 107 ILE A CA 1
ATOM 845 C C . ILE A 1 107 ? 14 -8.797 -13.359 1 89.25 107 ILE A C 1
ATOM 847 O O . ILE A 1 107 ? 14.477 -9.922 -13.172 1 89.25 107 ILE A O 1
ATOM 851 N N . THR A 1 108 ? 14.344 -7.809 -12.664 1 87.38 108 THR A N 1
ATOM 852 C CA . THR A 1 108 ? 15.328 -7.949 -11.594 1 87.38 108 THR A CA 1
ATOM 853 C C . THR A 1 108 ? 14.633 -8.234 -10.258 1 87.38 108 THR A C 1
ATOM 855 O O . THR A 1 108 ? 13.547 -7.715 -10 1 87.38 108 THR A O 1
ATOM 858 N N . PRO A 1 109 ? 15.297 -9.008 -9.406 1 89.06 109 PRO A N 1
ATOM 859 C CA . PRO A 1 109 ? 14.75 -9.203 -8.062 1 89.06 109 PRO A CA 1
ATOM 860 C C . PRO A 1 109 ? 14.602 -7.898 -7.285 1 89.06 109 PRO A C 1
ATOM 862 O O . PRO A 1 109 ? 13.695 -7.77 -6.461 1 89.06 109 PRO A O 1
ATOM 865 N N . GLU A 1 110 ? 15.461 -6.941 -7.551 1 85.69 110 GLU A N 1
ATOM 866 C CA . GLU A 1 110 ? 15.391 -5.645 -6.891 1 85.69 110 GLU A CA 1
ATOM 867 C C . GLU A 1 110 ? 14.102 -4.906 -7.25 1 85.69 110 GLU A C 1
ATOM 869 O O . GLU A 1 110 ? 13.5 -4.25 -6.402 1 85.69 110 GLU A O 1
ATOM 874 N N . PHE A 1 111 ? 13.711 -5.047 -8.469 1 86.56 111 PHE A N 1
ATOM 875 C CA . PHE A 1 111 ? 12.461 -4.434 -8.891 1 86.56 111 PHE A CA 1
ATOM 876 C C . PHE A 1 111 ? 11.273 -5.113 -8.219 1 86.56 111 PHE A C 1
ATOM 878 O O . PHE A 1 111 ? 10.344 -4.441 -7.758 1 86.56 111 PHE A O 1
ATOM 885 N N . LEU A 1 112 ? 11.305 -6.406 -8.211 1 90.94 112 LEU A N 1
ATOM 886 C CA . LEU A 1 112 ? 10.25 -7.152 -7.531 1 90.94 112 LEU A CA 1
ATOM 887 C C . LEU A 1 112 ? 10.156 -6.742 -6.066 1 90.94 112 LEU A C 1
ATOM 889 O O . LEU A 1 112 ? 9.055 -6.555 -5.543 1 90.94 112 LEU A O 1
ATOM 893 N N . TRP A 1 113 ? 11.297 -6.57 -5.422 1 89.31 113 TRP A N 1
ATOM 894 C CA . TRP A 1 113 ? 11.336 -6.141 -4.027 1 89.31 113 TRP A CA 1
ATOM 895 C C . TRP A 1 113 ? 10.734 -4.746 -3.871 1 89.31 113 TRP A C 1
ATOM 897 O O . TRP A 1 113 ? 9.93 -4.508 -2.971 1 89.31 113 TRP A O 1
ATOM 907 N N . HIS A 1 114 ? 11.094 -3.908 -4.766 1 87.62 114 HIS A N 1
ATOM 908 C CA . HIS A 1 114 ? 10.547 -2.557 -4.754 1 87.62 114 HIS A CA 1
ATOM 909 C C . HIS A 1 114 ? 9.023 -2.58 -4.859 1 87.62 114 HIS A C 1
ATOM 911 O O . HIS A 1 114 ? 8.336 -1.909 -4.09 1 87.62 114 HIS A O 1
ATOM 917 N N . CYS A 1 115 ? 8.547 -3.346 -5.789 1 89.75 115 CYS A N 1
ATOM 918 C CA . CYS A 1 115 ? 7.102 -3.465 -5.973 1 89.75 115 CYS A CA 1
ATOM 919 C C . CYS A 1 115 ? 6.438 -4.016 -4.719 1 89.75 115 CYS A C 1
ATOM 921 O O . CYS A 1 115 ? 5.418 -3.488 -4.266 1 89.75 115 CYS A O 1
ATOM 923 N N . TRP A 1 116 ? 7.062 -4.988 -4.176 1 92.19 116 TRP A N 1
ATOM 924 C CA . TRP A 1 116 ? 6.504 -5.629 -2.992 1 92.19 116 TRP A CA 1
ATOM 925 C C . TRP A 1 116 ? 6.43 -4.648 -1.825 1 92.19 116 TRP A C 1
ATOM 927 O O . TRP A 1 116 ? 5.395 -4.539 -1.163 1 92.19 116 TRP A O 1
ATOM 937 N N . LYS A 1 117 ? 7.422 -3.867 -1.603 1 88.56 117 LYS A N 1
ATOM 938 C CA . LYS A 1 117 ? 7.469 -2.936 -0.48 1 88.56 117 LYS A CA 1
ATOM 939 C C . LYS A 1 117 ? 6.48 -1.789 -0.676 1 88.56 117 LYS A C 1
ATOM 941 O O . LYS A 1 117 ? 5.926 -1.269 0.294 1 88.56 117 LYS A O 1
ATOM 946 N N . ARG A 1 118 ? 6.203 -1.529 -1.913 1 88.12 118 ARG A N 1
ATOM 947 C CA . ARG A 1 118 ? 5.32 -0.407 -2.215 1 88.12 118 ARG A CA 1
ATOM 948 C C . ARG A 1 118 ? 3.879 -0.877 -2.389 1 88.12 118 ARG A C 1
ATOM 950 O O . ARG A 1 118 ? 2.986 -0.071 -2.66 1 88.12 118 ARG A O 1
ATOM 957 N N . GLY A 1 119 ? 3.695 -2.166 -2.299 1 90.12 119 GLY A N 1
ATOM 958 C CA . GLY A 1 119 ? 2.352 -2.701 -2.438 1 90.12 119 GLY A CA 1
ATOM 959 C C . GLY A 1 119 ? 1.826 -2.633 -3.859 1 90.12 119 GLY A C 1
ATOM 960 O O . GLY A 1 119 ? 0.646 -2.348 -4.078 1 90.12 119 GLY A O 1
ATOM 961 N N . VAL A 1 120 ? 2.705 -2.895 -4.809 1 88.75 120 VAL A N 1
ATOM 962 C CA . VAL A 1 120 ? 2.318 -2.764 -6.211 1 88.75 120 VAL A CA 1
ATOM 963 C C . VAL A 1 120 ? 2.396 -4.125 -6.895 1 88.75 120 VAL A C 1
ATOM 965 O O . VAL A 1 120 ? 3.385 -4.848 -6.742 1 88.75 120 VAL A O 1
ATOM 968 N N . ALA A 1 121 ? 1.339 -4.48 -7.516 1 93.25 121 ALA A N 1
ATOM 969 C CA . ALA A 1 121 ? 1.388 -5.504 -8.555 1 93.25 121 ALA A CA 1
ATOM 970 C C . ALA A 1 121 ? 1.534 -4.875 -9.938 1 93.25 121 ALA A C 1
ATOM 972 O O . ALA A 1 121 ? 1.225 -3.695 -10.125 1 93.25 121 ALA A O 1
ATOM 973 N N . VAL A 1 122 ? 2.02 -5.66 -10.875 1 90.31 122 VAL A N 1
ATOM 974 C CA . VAL A 1 122 ? 2.396 -5.07 -12.156 1 90.31 122 VAL A CA 1
ATOM 975 C C . VAL A 1 122 ? 1.482 -5.602 -13.258 1 90.31 122 VAL A C 1
ATOM 977 O O . VAL A 1 122 ? 1.293 -6.812 -13.383 1 90.31 122 VAL A O 1
ATOM 980 N N . GLN A 1 123 ? 0.871 -4.676 -13.93 1 90.12 123 GLN A N 1
ATOM 981 C CA . GLN A 1 123 ? 0.231 -5.004 -15.195 1 90.12 123 GLN A CA 1
ATOM 982 C C . GLN A 1 123 ? 1.215 -4.879 -16.359 1 90.12 123 GLN A C 1
ATOM 984 O O . GLN A 1 123 ? 1.929 -3.881 -16.469 1 90.12 123 GLN A O 1
ATOM 989 N N . MET A 1 124 ? 1.226 -5.879 -17.156 1 87.5 124 MET A N 1
ATOM 990 C CA . MET A 1 124 ? 2.143 -5.844 -18.297 1 87.5 124 MET A CA 1
ATOM 991 C C . MET A 1 124 ? 1.69 -4.82 -19.328 1 87.5 124 MET A C 1
ATOM 993 O O . MET A 1 124 ? 0.51 -4.469 -19.391 1 87.5 124 MET A O 1
ATOM 997 N N . ALA A 1 125 ? 2.666 -4.41 -20.078 1 81.69 125 ALA A N 1
ATOM 998 C CA . ALA A 1 125 ? 2.344 -3.527 -21.188 1 81.69 125 ALA A CA 1
ATOM 999 C C . ALA A 1 125 ? 1.35 -4.184 -22.141 1 81.69 125 ALA A C 1
ATOM 1001 O O . ALA A 1 125 ? 1.321 -5.41 -22.266 1 81.69 125 ALA A O 1
ATOM 1002 N N . HIS A 1 126 ? 0.595 -3.389 -22.859 1 81 126 HIS A N 1
ATOM 1003 C CA . HIS A 1 126 ? -0.432 -3.895 -23.75 1 81 126 HIS A CA 1
ATOM 1004 C C . HIS A 1 126 ? 0.181 -4.734 -24.875 1 81 126 HIS A C 1
ATOM 1006 O O . HIS A 1 126 ? -0.483 -5.609 -25.438 1 81 126 HIS A O 1
ATOM 1012 N N . THR A 1 127 ? 1.433 -4.445 -25.125 1 81.62 127 THR A N 1
ATOM 1013 C CA . THR A 1 127 ? 2.115 -5.145 -26.203 1 81.62 127 THR A CA 1
ATOM 1014 C C . THR A 1 127 ? 2.721 -6.453 -25.703 1 81.62 127 THR A C 1
ATOM 1016 O O . THR A 1 127 ? 3.268 -7.23 -26.5 1 81.62 127 THR A O 1
ATOM 1019 N N . GLN A 1 128 ? 2.662 -6.629 -24.406 1 85.19 128 GLN A N 1
ATOM 1020 C CA . GLN A 1 128 ? 3.232 -7.84 -23.828 1 85.19 128 GLN A CA 1
ATOM 1021 C C . GLN A 1 128 ? 2.43 -9.078 -24.234 1 85.19 128 GLN A C 1
ATOM 1023 O O . GL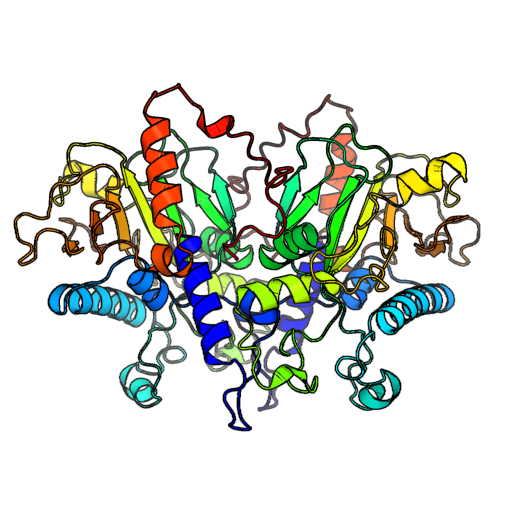N A 1 128 ? 1.202 -9.086 -24.125 1 85.19 128 GLN A O 1
ATOM 1028 N N . HIS A 1 129 ? 3.115 -10.055 -24.656 1 86.56 129 HIS A N 1
ATOM 1029 C CA . HIS A 1 129 ? 2.477 -11.328 -24.984 1 86.56 129 HIS A CA 1
ATOM 1030 C C . HIS A 1 129 ? 2.6 -12.32 -23.828 1 86.56 129 HIS A C 1
ATOM 1032 O O . HIS A 1 129 ? 3.57 -12.281 -23.062 1 86.56 129 HIS A O 1
ATOM 1038 N N . GLY A 1 130 ? 1.628 -13.211 -23.766 1 89.19 130 GLY A N 1
ATOM 1039 C CA . GLY A 1 130 ? 1.676 -14.281 -22.766 1 89.19 130 GLY A CA 1
ATOM 1040 C C . GLY A 1 130 ? 0.901 -13.953 -21.5 1 89.19 130 GLY A C 1
ATOM 1041 O O . GLY A 1 130 ? -0.263 -14.336 -21.375 1 89.19 130 GLY A O 1
ATOM 1042 N N . ILE A 1 131 ? 1.565 -13.188 -20.625 1 94 131 ILE A N 1
ATOM 1043 C CA . ILE A 1 131 ? 0.919 -12.906 -19.359 1 94 131 ILE A CA 1
ATOM 1044 C C . ILE A 1 131 ? 0.431 -11.461 -19.344 1 94 131 ILE A C 1
ATOM 1046 O O . ILE A 1 131 ? 0.962 -10.609 -20.062 1 94 131 ILE A O 1
ATOM 1050 N N . ASP A 1 132 ? -0.581 -11.188 -18.531 1 94.06 132 ASP A N 1
ATOM 1051 C CA . ASP A 1 132 ? -1.177 -9.859 -18.422 1 94.06 132 ASP A CA 1
ATOM 1052 C C . ASP A 1 132 ? -0.584 -9.094 -17.234 1 94.06 132 ASP A C 1
ATOM 1054 O O . ASP A 1 132 ? -0.711 -7.871 -17.156 1 94.06 132 ASP A O 1
ATOM 1058 N N . GLY A 1 133 ? 0.018 -9.812 -16.297 1 95.56 133 GLY A N 1
ATOM 1059 C CA . GLY A 1 133 ? 0.597 -9.125 -15.156 1 95.56 133 GLY A CA 1
ATOM 1060 C C . GLY A 1 133 ? 1.333 -10.055 -14.211 1 95.56 133 GLY A C 1
ATOM 1061 O O . GLY A 1 133 ? 1.364 -11.266 -14.43 1 95.56 133 GLY A O 1
ATOM 1062 N N . ILE A 1 134 ? 1.994 -9.453 -13.227 1 96.25 134 ILE A N 1
ATOM 1063 C CA . ILE A 1 134 ? 2.711 -10.219 -12.219 1 96.25 134 ILE A CA 1
ATOM 1064 C C . ILE A 1 134 ? 2.418 -9.656 -10.828 1 96.25 134 ILE A C 1
ATOM 1066 O O . ILE A 1 134 ? 2.092 -8.469 -10.695 1 96.25 134 ILE A O 1
ATOM 1070 N N . ILE A 1 135 ? 2.477 -10.484 -9.836 1 97.75 135 ILE A N 1
ATOM 1071 C CA . ILE A 1 135 ? 2.389 -10.125 -8.422 1 97.75 135 ILE A CA 1
ATOM 1072 C C . ILE A 1 135 ? 3.656 -10.578 -7.695 1 97.75 135 ILE A C 1
ATOM 1074 O O . ILE A 1 135 ? 3.938 -11.773 -7.613 1 97.75 135 ILE A O 1
ATOM 1078 N N . PRO A 1 136 ? 4.414 -9.68 -7.16 1 96.81 136 PRO A N 1
ATOM 1079 C CA . PRO A 1 136 ? 5.633 -10.039 -6.441 1 96.81 136 PRO A CA 1
ATOM 1080 C C . PRO A 1 136 ? 5.355 -10.891 -5.203 1 96.81 136 PRO A C 1
ATOM 1082 O O . PRO A 1 136 ? 4.359 -10.672 -4.508 1 96.81 136 PRO A O 1
ATOM 1085 N N . VAL A 1 137 ? 6.234 -11.867 -4.965 1 97.62 137 VAL A N 1
ATOM 1086 C CA . VAL A 1 137 ? 6.145 -12.758 -3.811 1 97.62 137 VAL A CA 1
ATOM 1087 C C . VAL A 1 137 ? 7.457 -12.727 -3.033 1 97.62 137 VAL A C 1
ATOM 1089 O O . VAL A 1 137 ? 8.531 -12.914 -3.611 1 97.62 137 VAL A O 1
ATOM 1092 N N . PHE A 1 138 ? 7.398 -12.469 -1.768 1 94.88 138 PHE A N 1
ATOM 1093 C CA . PHE A 1 138 ? 8.547 -12.57 -0.877 1 94.88 138 PHE A CA 1
ATOM 1094 C C . PHE A 1 138 ? 8.586 -13.93 -0.193 1 94.88 138 PHE A C 1
ATOM 1096 O O . PHE A 1 138 ? 7.602 -14.359 0.406 1 94.88 138 PHE A O 1
ATOM 1103 N N . VAL A 1 139 ? 9.68 -14.547 -0.294 1 92.81 139 VAL A N 1
ATOM 1104 C CA . VAL A 1 139 ? 9.859 -15.867 0.303 1 92.81 139 VAL A CA 1
ATOM 1105 C C . VAL A 1 139 ? 10.773 -15.766 1.52 1 92.81 139 VAL A C 1
ATOM 1107 O O . VAL A 1 139 ? 11.992 -15.672 1.378 1 92.81 139 VAL A O 1
ATOM 1110 N N . GLY A 1 140 ? 10.172 -15.734 2.732 1 86.62 140 GLY A N 1
ATOM 1111 C CA . GLY A 1 140 ? 10.945 -15.633 3.959 1 86.62 140 GLY A CA 1
ATOM 1112 C C . GLY A 1 140 ? 10.125 -15.148 5.141 1 86.62 140 GLY A C 1
ATOM 1113 O O . GLY A 1 140 ? 8.93 -14.875 5.004 1 86.62 140 GLY A O 1
ATOM 1114 N N . HIS A 1 141 ? 10.734 -15.109 6.223 1 83.5 141 HIS A N 1
ATOM 1115 C CA . HIS A 1 141 ? 10.062 -14.641 7.43 1 83.5 141 HIS A CA 1
ATOM 1116 C C . HIS A 1 141 ? 9.922 -13.117 7.426 1 83.5 141 HIS A C 1
ATOM 1118 O O . HIS A 1 141 ? 10.891 -12.406 7.152 1 83.5 141 HIS A O 1
ATOM 1124 N N . LEU A 1 142 ? 8.82 -12.672 7.785 1 87.25 142 LEU A N 1
ATOM 1125 C CA . LEU A 1 142 ? 8.516 -11.25 7.688 1 87.25 142 LEU A CA 1
ATOM 1126 C C . LEU A 1 142 ? 9.227 -10.469 8.789 1 87.25 142 LEU A C 1
ATOM 1128 O O . LEU A 1 142 ? 9.5 -9.273 8.633 1 87.25 142 LEU A O 1
ATOM 1132 N N . ASP A 1 143 ? 9.516 -11.062 9.906 1 81.88 143 ASP A N 1
ATOM 1133 C CA . ASP A 1 143 ? 9.992 -10.32 11.062 1 81.88 143 ASP A CA 1
ATOM 1134 C C . ASP A 1 143 ? 11.43 -10.719 11.414 1 81.88 143 ASP A C 1
ATOM 1136 O O . ASP A 1 143 ? 11.867 -10.531 12.547 1 81.88 143 ASP A O 1
ATOM 1140 N N . ARG A 1 144 ? 12.07 -11.273 10.461 1 77.69 144 ARG A N 1
ATOM 1141 C CA . ARG A 1 144 ? 13.484 -11.602 10.633 1 77.69 144 ARG A CA 1
ATOM 1142 C C . ARG A 1 144 ? 14.359 -10.727 9.75 1 77.69 144 ARG A C 1
ATOM 1144 O O . ARG A 1 144 ? 13.953 -10.352 8.641 1 77.69 144 ARG A O 1
ATOM 1151 N N . PRO A 1 145 ? 15.523 -10.445 10.312 1 73.38 145 PRO A N 1
ATOM 1152 C CA . PRO A 1 145 ? 16.438 -9.664 9.484 1 73.38 145 PRO A CA 1
ATOM 1153 C C . PRO A 1 145 ? 16.797 -10.367 8.18 1 73.38 145 PRO A C 1
ATOM 1155 O O . PRO A 1 145 ? 16.75 -11.594 8.102 1 73.38 145 PRO A O 1
ATOM 1158 N N . PHE A 1 146 ? 17.109 -9.594 7.281 1 69.69 146 PHE A N 1
ATOM 1159 C CA . PHE A 1 146 ? 17.422 -10.117 5.953 1 69.69 146 PHE A CA 1
ATOM 1160 C C . PHE A 1 146 ? 18.781 -10.805 5.945 1 69.69 146 PHE A C 1
ATOM 1162 O O . PHE A 1 146 ? 19.047 -11.633 5.078 1 69.69 146 PHE A O 1
ATOM 1169 N N . VAL A 1 147 ? 19.703 -10.266 6.82 1 61.56 147 VAL A N 1
ATOM 1170 C CA . VAL A 1 147 ? 21.047 -10.844 6.895 1 61.56 147 VAL A CA 1
ATOM 1171 C C . VAL A 1 147 ? 21.25 -11.5 8.258 1 61.56 147 VAL A C 1
ATOM 1173 O O . VAL A 1 147 ? 20.844 -10.953 9.281 1 61.56 147 VAL A O 1
ATOM 1176 N N . ASP A 1 148 ? 21.375 -12.789 8.352 1 51.81 148 ASP A N 1
ATOM 1177 C CA . ASP A 1 148 ? 21.688 -13.469 9.617 1 51.81 148 ASP A CA 1
ATOM 1178 C C . ASP A 1 148 ? 23.031 -13.023 10.164 1 51.81 148 ASP A C 1
ATOM 1180 O O . ASP A 1 148 ? 23.969 -12.781 9.406 1 51.81 148 ASP A O 1
ATOM 1184 N N . GLY A 1 149 ? 22.953 -12.344 11.266 1 46.62 149 GLY A N 1
ATOM 1185 C CA . GLY A 1 149 ? 24.203 -12.031 11.938 1 46.62 149 GLY A CA 1
ATOM 1186 C C . GLY A 1 149 ? 25.172 -13.203 11.961 1 46.62 149 GLY A C 1
ATOM 1187 O O . GLY A 1 149 ? 26.297 -13.078 12.453 1 46.62 149 GLY A O 1
ATOM 1188 N N . SER A 1 150 ? 24.609 -14.406 12.031 1 41.12 150 SER A N 1
ATOM 1189 C CA . SER A 1 150 ? 25.594 -15.453 12.32 1 41.12 150 SER A CA 1
ATOM 1190 C C . SER A 1 150 ? 26.609 -15.586 11.195 1 41.12 150 SER A C 1
ATOM 1192 O O . SER A 1 150 ? 27.453 -16.484 11.211 1 41.12 150 SER A O 1
ATOM 1194 N N . SER A 1 151 ? 26.281 -15.359 10.008 1 37.78 151 SER A N 1
ATOM 1195 C CA . SER A 1 151 ? 27.469 -15.609 9.203 1 37.78 151 SER A CA 1
ATOM 1196 C C . SER A 1 151 ? 28.719 -15.023 9.852 1 37.78 151 SER A C 1
ATOM 1198 O O . SER A 1 151 ? 28.656 -13.945 10.453 1 37.78 151 SER A O 1
ATOM 1200 N N . THR A 1 152 ? 29.641 -15.961 10.25 1 37.22 152 THR A N 1
ATOM 1201 C CA . THR A 1 152 ? 30.969 -15.703 10.797 1 37.22 152 THR A CA 1
ATOM 1202 C C . THR A 1 152 ? 31.453 -14.305 10.406 1 37.22 152 THR A C 1
ATOM 1204 O O . THR A 1 152 ? 32.25 -13.703 11.109 1 37.22 152 THR A O 1
ATOM 1207 N N . ASP A 1 153 ? 31.375 -14.023 9.164 1 33.91 153 ASP A N 1
ATOM 1208 C CA . ASP A 1 153 ? 31.875 -12.711 8.789 1 33.91 153 ASP A CA 1
ATOM 1209 C C . ASP A 1 153 ? 30.922 -11.602 9.219 1 33.91 153 ASP A C 1
ATOM 1211 O O . ASP A 1 153 ? 30.938 -10.508 8.656 1 33.91 153 ASP A O 1
ATOM 1215 N N . ALA A 1 154 ? 29.922 -11.789 9.82 1 35.41 154 ALA A N 1
ATOM 1216 C CA . ALA A 1 154 ? 28.891 -10.977 10.453 1 35.41 154 ALA A CA 1
ATOM 1217 C C . ALA A 1 154 ? 29.516 -9.977 11.438 1 35.41 154 ALA A C 1
ATOM 1219 O O . ALA A 1 154 ? 28.797 -9.188 12.062 1 35.41 154 ALA A O 1
ATOM 1220 N N . SER A 1 155 ? 30.531 -10.445 12.031 1 37.56 155 SER A N 1
ATOM 1221 C CA . SER A 1 155 ? 31.156 -9.578 13.023 1 37.56 155 SER A CA 1
ATOM 1222 C C . SER A 1 155 ? 30.969 -8.109 12.672 1 37.56 155 SER A C 1
ATOM 1224 O O . SER A 1 155 ? 30.688 -7.285 13.547 1 37.56 155 SER A O 1
ATOM 1226 N N . ASN A 1 156 ? 31.766 -7.535 11.68 1 36.44 156 ASN A N 1
ATOM 1227 C CA . ASN A 1 156 ? 32.125 -6.164 11.336 1 36.44 156 ASN A CA 1
ATOM 1228 C C . ASN A 1 156 ? 31.156 -5.586 10.297 1 36.44 156 ASN A C 1
ATOM 1230 O O . ASN A 1 156 ? 31.422 -4.539 9.711 1 36.44 156 ASN A O 1
ATOM 1234 N N . ILE A 1 157 ? 30.219 -6.48 9.742 1 37.5 157 ILE A N 1
ATOM 1235 C CA . ILE A 1 157 ? 29.578 -5.801 8.617 1 37.5 157 ILE A CA 1
ATOM 1236 C C . ILE A 1 157 ? 28.312 -5.094 9.102 1 37.5 157 ILE A C 1
ATOM 1238 O O . ILE A 1 157 ? 27.297 -5.746 9.383 1 37.5 157 ILE A O 1
ATOM 1242 N N . THR A 1 158 ? 28.281 -4.195 9.875 1 44.34 158 THR A N 1
ATOM 1243 C CA . THR A 1 158 ? 27.25 -3.168 9.961 1 44.34 158 THR A CA 1
ATOM 1244 C C . THR A 1 158 ? 26.594 -2.951 8.602 1 44.34 158 THR A C 1
ATOM 1246 O O . THR A 1 158 ? 27.172 -2.324 7.715 1 44.34 158 THR A O 1
ATOM 1249 N N . LEU A 1 159 ? 25.781 -3.99 8.234 1 51.47 159 LEU A N 1
ATOM 1250 C CA . LEU A 1 159 ? 25.219 -3.764 6.902 1 51.47 159 LEU A CA 1
ATOM 1251 C C . LEU A 1 159 ? 24.344 -2.521 6.887 1 51.47 159 LEU A C 1
ATOM 1253 O O . LEU A 1 159 ? 23.484 -2.352 7.762 1 51.47 159 LEU A O 1
ATOM 1257 N N . GLU A 1 160 ? 24.766 -1.631 6.062 1 59.81 160 GLU A N 1
ATOM 1258 C CA . GLU A 1 160 ? 23.953 -0.468 5.75 1 59.81 160 GLU A CA 1
ATOM 1259 C C . GLU A 1 160 ? 22.547 -0.887 5.32 1 59.81 160 GLU A C 1
ATOM 1261 O O . GLU A 1 160 ? 22.375 -1.911 4.656 1 59.81 160 GLU A O 1
ATOM 1266 N N . PRO A 1 161 ? 21.578 -0.433 6.035 1 59.81 161 PRO A N 1
ATOM 1267 C CA . PRO A 1 161 ? 20.188 -0.727 5.707 1 59.81 161 PRO A CA 1
ATOM 1268 C C . PRO A 1 161 ? 19.969 -0.979 4.215 1 59.81 161 PRO A C 1
ATOM 1270 O O . PRO A 1 161 ? 19.203 -1.867 3.842 1 59.81 161 PRO A O 1
ATOM 1273 N N . ARG A 1 162 ? 20.734 -0.302 3.465 1 63.81 162 ARG A N 1
ATOM 1274 C CA . ARG A 1 162 ? 20.641 -0.498 2.021 1 63.81 162 ARG A CA 1
ATOM 1275 C C . ARG A 1 162 ? 21.094 -1.9 1.63 1 63.81 162 ARG A C 1
ATOM 1277 O O . ARG A 1 162 ? 20.5 -2.521 0.741 1 63.81 162 ARG A O 1
ATOM 1284 N N . GLU A 1 163 ? 21.969 -2.328 2.332 1 68.81 163 GLU A N 1
ATOM 1285 C CA . GLU A 1 163 ? 22.469 -3.672 2.053 1 68.81 163 GLU A CA 1
ATOM 1286 C C . GLU A 1 163 ? 21.453 -4.734 2.471 1 68.81 163 GLU A C 1
ATOM 1288 O O . GLU A 1 163 ? 21.281 -5.746 1.784 1 68.81 163 GLU A O 1
ATOM 1293 N N . GLY A 1 164 ? 20.75 -4.383 3.457 1 73 164 GLY A N 1
ATOM 1294 C CA . GLY A 1 164 ? 19.719 -5.293 3.906 1 73 164 GLY A CA 1
ATOM 1295 C C . GLY A 1 164 ? 18.609 -5.492 2.883 1 73 164 GLY A C 1
ATOM 1296 O O . GLY A 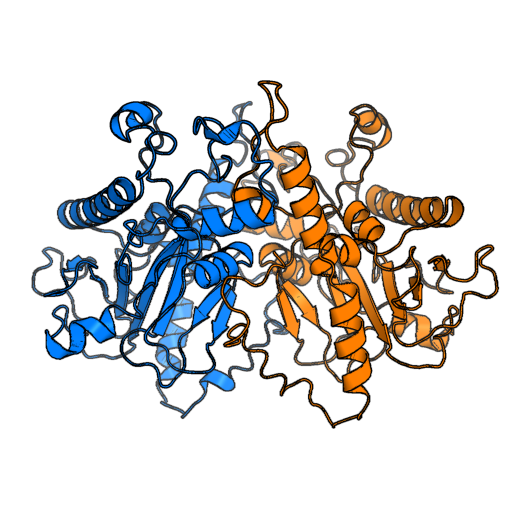1 164 ? 18.188 -6.621 2.627 1 73 164 GLY A O 1
ATOM 1297 N N . GLU A 1 165 ? 18.25 -4.473 2.293 1 76.94 165 GLU A N 1
ATOM 1298 C CA . GLU A 1 165 ? 17.188 -4.539 1.289 1 76.94 165 GLU A CA 1
ATOM 1299 C C . GLU A 1 165 ? 17.656 -5.285 0.042 1 76.94 165 GLU A C 1
ATOM 1301 O O . GLU A 1 165 ? 16.891 -6.016 -0.579 1 76.94 165 GLU A O 1
ATOM 1306 N N . ARG A 1 166 ? 18.891 -5.078 -0.316 1 78.56 166 ARG A N 1
ATOM 1307 C CA . ARG A 1 166 ? 19.438 -5.793 -1.466 1 78.56 166 ARG A CA 1
ATOM 1308 C C . ARG A 1 166 ? 19.484 -7.297 -1.199 1 78.56 166 ARG A C 1
ATOM 1310 O O . ARG A 1 166 ? 19.297 -8.102 -2.115 1 78.56 166 ARG A O 1
ATOM 1317 N N . HIS A 1 167 ? 19.703 -7.594 0.013 1 82.19 167 HIS A N 1
ATOM 1318 C CA . HIS A 1 167 ? 19.688 -9.008 0.385 1 82.19 167 HIS A CA 1
ATOM 1319 C C . HIS A 1 167 ? 18.266 -9.562 0.335 1 82.19 167 HIS A C 1
ATOM 1321 O O . HIS A 1 167 ? 18.062 -10.711 -0.057 1 82.19 167 HIS A O 1
ATOM 1327 N N . ALA A 1 168 ? 17.344 -8.734 0.746 1 84 168 ALA A N 1
ATOM 1328 C CA . ALA A 1 168 ? 15.953 -9.156 0.704 1 84 168 ALA A CA 1
ATOM 1329 C C . ALA A 1 168 ? 15.531 -9.5 -0.72 1 84 168 ALA A C 1
ATOM 1331 O O . ALA A 1 168 ? 14.719 -10.406 -0.928 1 84 168 ALA A O 1
ATOM 1332 N N . ALA A 1 169 ? 16.094 -8.812 -1.681 1 87.44 169 ALA A N 1
ATOM 1333 C CA . ALA A 1 169 ? 15.758 -9.016 -3.09 1 87.44 169 ALA A CA 1
ATOM 1334 C C . ALA A 1 169 ? 16.078 -10.445 -3.527 1 87.44 169 ALA A C 1
ATOM 1336 O O . ALA A 1 169 ? 15.414 -10.984 -4.422 1 87.44 169 ALA A O 1
ATOM 1337 N N . ARG A 1 170 ? 16.984 -11.078 -2.9 1 87.62 170 ARG A N 1
ATOM 1338 C CA . ARG A 1 170 ? 17.391 -12.445 -3.238 1 87.62 170 ARG A CA 1
ATOM 1339 C C . ARG A 1 170 ? 16.25 -13.43 -3.006 1 87.62 170 ARG A C 1
ATOM 1341 O O . ARG A 1 170 ? 16.266 -14.547 -3.525 1 87.62 170 ARG A O 1
ATOM 1348 N N . TYR A 1 171 ? 15.289 -12.953 -2.268 1 89.5 171 TYR A N 1
ATOM 1349 C CA . TYR A 1 171 ? 14.227 -13.867 -1.856 1 89.5 171 TYR A CA 1
ATOM 1350 C C . TYR A 1 171 ? 12.914 -13.523 -2.553 1 89.5 171 TYR A C 1
ATOM 1352 O O . TYR A 1 171 ? 11.836 -13.836 -2.047 1 89.5 171 TYR A O 1
ATOM 1360 N N . MET A 1 172 ? 13.125 -12.859 -3.691 1 92.69 172 MET A N 1
ATOM 1361 C CA . MET A 1 172 ? 11.93 -12.453 -4.434 1 92.69 172 MET A CA 1
ATOM 1362 C C . MET A 1 172 ? 11.648 -13.422 -5.574 1 92.69 172 MET A C 1
ATOM 1364 O O . MET A 1 172 ? 12.57 -13.945 -6.195 1 92.69 172 MET A O 1
ATOM 1368 N N . THR A 1 173 ? 10.414 -13.664 -5.836 1 96.56 173 THR A N 1
ATOM 1369 C CA . THR A 1 173 ? 9.844 -14.266 -7.039 1 96.56 173 THR A CA 1
ATOM 1370 C C . THR A 1 173 ? 8.492 -13.648 -7.367 1 96.56 173 THR A C 1
ATOM 1372 O O . THR A 1 173 ? 8.156 -12.57 -6.871 1 96.56 173 THR A O 1
ATOM 1375 N N . TYR A 1 174 ? 7.793 -14.203 -8.312 1 97.62 174 TYR A N 1
ATOM 1376 C CA . TYR A 1 174 ? 6.492 -13.625 -8.625 1 97.62 174 TYR A CA 1
ATOM 1377 C C . TYR A 1 174 ? 5.527 -14.688 -9.141 1 97.62 174 TYR A C 1
ATOM 1379 O O . TYR A 1 174 ? 5.949 -15.773 -9.555 1 97.62 174 TYR A O 1
ATOM 1387 N N . ILE A 1 175 ? 4.262 -14.367 -8.969 1 98.19 175 ILE A N 1
ATOM 1388 C CA . ILE A 1 175 ? 3.232 -15.094 -9.711 1 98.19 175 ILE A CA 1
ATOM 1389 C C . ILE A 1 175 ? 2.789 -14.273 -10.922 1 98.19 175 ILE A C 1
ATOM 1391 O O . ILE A 1 175 ? 2.752 -13.047 -10.867 1 98.19 175 ILE A O 1
ATOM 1395 N N . ALA A 1 176 ? 2.512 -14.984 -11.93 1 97.69 176 ALA A N 1
ATOM 1396 C CA . ALA A 1 176 ? 1.968 -14.344 -13.125 1 97.69 176 ALA A CA 1
ATOM 1397 C C . ALA A 1 176 ? 0.486 -14.664 -13.289 1 97.69 176 ALA A C 1
ATOM 1399 O O . ALA A 1 176 ? -0.018 -15.625 -12.703 1 97.69 176 ALA A O 1
ATOM 1400 N N . TRP A 1 177 ? -0.202 -13.812 -14 1 97 177 TRP A N 1
ATOM 1401 C CA . TRP A 1 177 ? -1.601 -14.109 -14.289 1 97 177 TRP A CA 1
ATOM 1402 C C . TRP A 1 177 ? -1.949 -13.742 -15.727 1 97 177 TRP A C 1
ATOM 1404 O O . TRP A 1 177 ? -1.301 -12.883 -16.328 1 97 177 TRP A O 1
ATOM 1414 N N . GLU A 1 178 ? -2.791 -14.414 -16.297 1 94.62 178 GLU A N 1
ATOM 1415 C CA . GLU A 1 178 ? -3.436 -14.156 -17.578 1 94.62 178 GLU A CA 1
ATOM 1416 C C . GLU A 1 178 ? -4.953 -14.273 -17.469 1 94.62 178 GLU A C 1
ATOM 1418 O O . GLU A 1 178 ? -5.465 -15.195 -16.828 1 94.62 178 GLU A O 1
ATOM 1423 N N . ALA A 1 179 ? -5.664 -13.32 -18 1 93.44 179 ALA A N 1
ATOM 1424 C CA . ALA A 1 179 ? -7.125 -13.328 -17.984 1 93.44 179 ALA A CA 1
ATOM 1425 C C . ALA A 1 179 ? -7.688 -13.367 -19.406 1 93.44 179 ALA A C 1
ATOM 1427 O O . ALA A 1 179 ? -7.266 -12.594 -20.266 1 93.44 179 ALA A O 1
ATOM 1428 N N . LYS A 1 180 ? -8.562 -14.273 -19.609 1 91.38 180 LYS A N 1
ATOM 1429 C CA . LYS A 1 180 ? -9.266 -14.438 -20.875 1 91.38 180 LYS A CA 1
ATOM 1430 C C . LYS A 1 180 ? -10.773 -14.383 -20.672 1 91.38 180 LYS A C 1
ATOM 1432 O O . LYS A 1 180 ? -11.32 -15.062 -19.812 1 91.38 180 LYS A O 1
ATOM 1437 N N . ASN A 1 181 ? -11.398 -13.555 -21.438 1 90.25 181 ASN A N 1
ATOM 1438 C CA . ASN A 1 181 ? -12.852 -13.484 -21.406 1 90.25 181 ASN A CA 1
ATOM 1439 C C . ASN A 1 181 ? -13.461 -13.867 -22.75 1 90.25 181 ASN A C 1
ATOM 1441 O O . ASN A 1 181 ? -14.023 -13.023 -23.438 1 90.25 181 ASN A O 1
ATOM 1445 N N . ARG A 1 182 ? -13.258 -15.117 -23.047 1 88.62 182 ARG A N 1
ATOM 1446 C CA . ARG A 1 182 ? -13.766 -15.68 -24.297 1 88.62 182 ARG A CA 1
ATOM 1447 C C . ARG A 1 182 ? -14.656 -16.891 -24.031 1 88.62 182 ARG A C 1
ATOM 1449 O O . ARG A 1 182 ? -14.508 -17.562 -23 1 88.62 182 ARG A O 1
ATOM 1456 N N . ARG A 1 183 ? -15.508 -17.109 -24.984 1 87.62 183 ARG A N 1
ATOM 1457 C CA . ARG A 1 183 ? -16.422 -18.25 -24.844 1 87.62 183 ARG A CA 1
ATOM 1458 C C . ARG A 1 183 ? -15.664 -19.562 -24.969 1 87.62 183 ARG A C 1
ATOM 1460 O O . ARG A 1 183 ? -15.961 -20.516 -24.25 1 87.62 183 ARG A O 1
ATOM 1467 N N . ASP A 1 184 ? -14.742 -19.562 -25.938 1 90.69 184 ASP A N 1
ATOM 1468 C CA . ASP A 1 184 ? -13.922 -20.766 -26.094 1 90.69 184 ASP A CA 1
ATOM 1469 C C . ASP A 1 184 ? -12.875 -20.859 -25 1 90.69 184 ASP A C 1
ATOM 1471 O O . ASP A 1 184 ? -12.164 -19.891 -24.719 1 90.69 184 ASP A O 1
ATOM 1475 N N . PRO A 1 185 ? -12.852 -22.047 -24.359 1 90.69 185 PRO A N 1
ATOM 1476 C CA . PRO A 1 185 ? -11.875 -22.188 -23.281 1 90.69 185 PRO A CA 1
ATOM 1477 C C . PRO A 1 185 ? -10.43 -22.141 -23.766 1 90.69 185 PRO A C 1
ATOM 1479 O O . PRO A 1 185 ? -10.133 -22.578 -24.875 1 90.69 185 PRO A O 1
ATOM 1482 N N . GLN A 1 186 ? -9.609 -21.594 -22.922 1 89.88 186 GLN A N 1
ATOM 1483 C CA . GLN A 1 186 ? -8.18 -21.641 -23.172 1 89.88 186 GLN A CA 1
ATOM 1484 C C . GLN A 1 186 ? -7.637 -23.062 -23 1 89.88 186 GLN A C 1
ATOM 1486 O O . GLN A 1 186 ? -8.031 -23.766 -22.062 1 89.88 186 GLN A O 1
ATOM 1491 N N . SER A 1 187 ? -6.758 -23.328 -23.891 1 87.12 187 SER A N 1
ATOM 1492 C CA . SER A 1 187 ? -6.137 -24.641 -23.766 1 87.12 187 SER A CA 1
ATOM 1493 C C . SER A 1 187 ? -5.328 -24.75 -22.469 1 87.12 187 SER A C 1
ATOM 1495 O O . SER A 1 187 ? -4.637 -23.797 -22.078 1 87.12 187 SER A O 1
ATOM 1497 N N . THR A 1 188 ? -5.441 -25.984 -21.828 1 85.19 188 THR A N 1
ATOM 1498 C CA . THR A 1 188 ? -4.645 -26.219 -20.625 1 85.19 188 THR A CA 1
ATOM 1499 C C . THR A 1 188 ? -3.211 -26.578 -21 1 85.19 188 THR A C 1
ATOM 1501 O O . THR A 1 188 ? -2.316 -26.531 -20.156 1 85.19 188 THR A O 1
ATOM 1504 N N . THR A 1 189 ? -3.074 -26.906 -22.203 1 86.06 189 THR A N 1
ATOM 1505 C CA . THR A 1 189 ? -1.738 -27.219 -22.703 1 86.06 189 THR A CA 1
ATOM 1506 C C . THR A 1 189 ? -1.135 -26.016 -23.406 1 86.06 189 THR A C 1
ATOM 1508 O O . THR A 1 189 ? -1.81 -25.344 -24.203 1 86.06 189 THR A O 1
ATOM 1511 N N . VAL A 1 190 ? 0.062 -25.781 -23.031 1 89.31 190 VAL A N 1
ATOM 1512 C CA . VAL A 1 190 ? 0.798 -24.688 -23.656 1 89.31 190 VAL A CA 1
ATOM 1513 C C . VAL A 1 190 ? 1.812 -25.266 -24.656 1 89.31 190 VAL A C 1
ATOM 1515 O O . VAL A 1 190 ? 2.639 -26.109 -24.281 1 89.31 190 VAL A O 1
ATOM 1518 N N . PRO A 1 191 ? 1.655 -24.797 -25.875 1 88.5 191 PRO A N 1
ATOM 1519 C CA . PRO A 1 191 ? 2.674 -25.266 -26.828 1 88.5 191 PRO A CA 1
ATOM 1520 C C . PRO A 1 191 ? 4.094 -24.906 -26.391 1 88.5 191 PRO A C 1
ATOM 1522 O O . PRO A 1 191 ? 4.32 -23.844 -25.812 1 88.5 191 PRO A O 1
ATOM 1525 N N . ALA A 1 192 ? 5.008 -25.812 -26.734 1 88.12 192 ALA A N 1
ATOM 1526 C CA . ALA A 1 192 ? 6.398 -25.641 -26.328 1 88.12 192 ALA A CA 1
ATOM 1527 C C . ALA A 1 192 ? 6.961 -24.312 -26.828 1 88.12 192 ALA A C 1
ATOM 1529 O O . ALA A 1 192 ? 7.742 -23.656 -26.125 1 88.12 192 ALA A O 1
ATOM 1530 N N . SER A 1 193 ? 6.516 -23.906 -27.984 1 88 193 SER A N 1
ATOM 1531 C CA . SER A 1 193 ? 7.039 -22.688 -28.609 1 88 193 SER A CA 1
ATOM 1532 C C . SER A 1 193 ? 6.59 -21.438 -27.844 1 88 193 SER A C 1
ATOM 1534 O O . SER A 1 193 ? 7.293 -20.438 -27.828 1 88 193 SER A O 1
ATOM 1536 N N . SER A 1 194 ? 5.52 -21.531 -27.156 1 90.12 194 SER A N 1
ATOM 1537 C CA . SER A 1 194 ? 4.953 -20.375 -26.469 1 90.12 194 SER A CA 1
ATOM 1538 C C . SER A 1 194 ? 5.25 -20.422 -24.969 1 90.12 194 SER A C 1
ATOM 1540 O O . SER A 1 194 ? 5.012 -19.453 -24.25 1 90.12 194 SER A O 1
ATOM 1542 N N . ALA A 1 195 ? 5.812 -21.531 -24.547 1 91 195 ALA A N 1
ATOM 1543 C CA . ALA A 1 195 ? 5.969 -21.812 -23.125 1 91 195 ALA A CA 1
ATOM 1544 C C . ALA A 1 195 ? 6.816 -20.75 -22.438 1 91 195 ALA A C 1
ATOM 1546 O O . ALA A 1 195 ? 6.441 -20.234 -21.375 1 91 195 ALA A O 1
ATOM 1547 N N . PRO A 1 196 ? 7.934 -20.344 -23.094 1 89.12 196 PRO A N 1
ATOM 1548 C CA . PRO A 1 196 ? 8.75 -19.328 -22.422 1 89.12 196 PRO A CA 1
ATOM 1549 C C . PRO A 1 196 ? 8.039 -17.984 -22.297 1 89.12 196 PRO A C 1
ATOM 1551 O O . PRO A 1 196 ? 8.234 -17.281 -21.297 1 89.12 196 PRO A O 1
ATOM 1554 N N . VAL A 1 197 ? 7.207 -17.703 -23.219 1 90.12 197 VAL A N 1
ATOM 1555 C CA . VAL A 1 197 ? 6.5 -16.422 -23.219 1 90.12 197 VAL A CA 1
ATOM 1556 C C . VAL A 1 197 ? 5.375 -16.453 -22.188 1 90.12 197 VAL A C 1
ATOM 1558 O O . VAL A 1 197 ? 5.168 -15.469 -21.469 1 90.12 197 VAL A O 1
ATOM 1561 N N . VAL A 1 198 ? 4.781 -17.531 -22.094 1 90.44 198 VAL A N 1
ATOM 1562 C CA . VAL A 1 198 ? 3.664 -17.688 -21.172 1 90.44 198 VAL A CA 1
ATOM 1563 C C . VAL A 1 198 ? 4.184 -17.719 -19.734 1 90.44 198 VAL A C 1
ATOM 1565 O O . VAL A 1 198 ? 3.486 -17.312 -18.812 1 90.44 198 VAL A O 1
ATOM 1568 N N . ALA A 1 199 ? 5.398 -18.172 -19.609 1 93.5 199 ALA A N 1
ATOM 1569 C CA . ALA A 1 199 ? 5.98 -18.297 -18.281 1 93.5 199 ALA A CA 1
ATOM 1570 C C . ALA A 1 199 ? 6.367 -16.938 -17.719 1 93.5 199 ALA A C 1
ATOM 1572 O O . ALA A 1 199 ? 6.625 -16.797 -16.531 1 93.5 199 ALA A O 1
ATOM 1573 N N . GLY A 1 200 ? 6.367 -15.859 -18.562 1 93.94 200 GLY A N 1
ATOM 1574 C CA . GLY A 1 200 ? 6.652 -14.5 -18.125 1 93.94 200 GLY A CA 1
ATOM 1575 C C . GLY A 1 200 ? 8.125 -14.148 -18.188 1 93.94 200 GLY A C 1
ATOM 1576 O O . GLY A 1 200 ? 8.93 -14.93 -18.703 1 93.94 200 GLY A O 1
ATOM 1577 N N . PRO A 1 201 ? 8.516 -13.016 -17.75 1 93.44 201 PRO A N 1
ATOM 1578 C CA . PRO A 1 201 ? 9.906 -12.562 -17.828 1 93.44 201 PRO A CA 1
ATOM 1579 C C . PRO A 1 201 ? 10.844 -13.383 -16.953 1 93.44 201 PRO A C 1
ATOM 1581 O O . PRO A 1 201 ? 10.461 -13.836 -15.875 1 93.44 201 PRO A O 1
ATOM 1584 N N . VAL A 1 202 ? 12.008 -13.469 -17.438 1 94.38 202 VAL A N 1
ATOM 1585 C CA . VAL A 1 202 ? 13.055 -14.172 -16.703 1 94.38 202 VAL A CA 1
ATOM 1586 C C . VAL A 1 202 ? 13.539 -13.32 -15.539 1 94.38 202 VAL A C 1
ATOM 1588 O O . VAL A 1 202 ? 13.734 -12.109 -15.688 1 94.38 202 VAL A O 1
ATOM 1591 N N . ILE A 1 203 ? 13.727 -13.977 -14.375 1 93.81 203 ILE A N 1
ATOM 1592 C CA . ILE A 1 203 ? 14.258 -13.266 -13.219 1 93.81 203 ILE A CA 1
ATOM 1593 C C . ILE A 1 203 ? 15.781 -13.266 -13.266 1 93.81 203 ILE A C 1
ATOM 1595 O O . ILE A 1 203 ? 16.406 -14.328 -13.312 1 93.81 203 ILE A O 1
ATOM 1599 N N . LYS A 1 204 ? 16.297 -12.117 -13.211 1 91.44 204 LYS A N 1
ATOM 1600 C CA . LYS A 1 204 ? 17.75 -11.961 -13.203 1 91.44 204 LYS A CA 1
ATOM 1601 C C . LYS A 1 204 ? 18.328 -12.273 -11.828 1 91.44 204 LYS A C 1
ATOM 1603 O O . LYS A 1 204 ? 17.594 -12.367 -10.844 1 91.44 204 LYS A O 1
ATOM 1608 N N . SER A 1 205 ? 19.625 -12.445 -11.852 1 90.06 205 SER A N 1
ATOM 1609 C CA . SER A 1 205 ? 20.297 -12.609 -10.57 1 90.06 205 SER A CA 1
ATOM 1610 C C . SER A 1 205 ? 20.266 -11.312 -9.766 1 90.06 205 SER A C 1
ATOM 1612 O O . SER A 1 205 ? 20.438 -10.227 -10.32 1 90.06 205 SER A O 1
ATOM 1614 N N . ALA A 1 206 ? 20.094 -11.531 -8.469 1 86.06 206 ALA A N 1
ATOM 1615 C CA . ALA A 1 206 ? 20.141 -10.359 -7.598 1 86.06 206 ALA A CA 1
ATOM 1616 C C . ALA A 1 206 ? 21.547 -9.773 -7.551 1 86.06 206 ALA A C 1
ATOM 1618 O O . ALA A 1 206 ? 22.547 -10.5 -7.641 1 86.06 206 ALA A O 1
ATOM 1619 N N . SER A 1 207 ? 21.641 -8.492 -7.328 1 81.5 207 SER A N 1
ATOM 1620 C CA . SER A 1 207 ? 22.922 -7.793 -7.32 1 81.5 207 SER A CA 1
ATOM 1621 C C . SER A 1 207 ? 23.828 -8.305 -6.207 1 81.5 207 SER A C 1
ATOM 1623 O O . SER A 1 207 ? 25.047 -8.359 -6.367 1 81.5 207 SER A O 1
ATOM 1625 N N . MET A 1 208 ? 23.234 -8.727 -5.113 1 80.94 208 MET A N 1
ATOM 1626 C CA . MET A 1 208 ? 24.016 -9.148 -3.955 1 80.94 208 MET A CA 1
ATOM 1627 C C . MET A 1 208 ? 24.125 -10.672 -3.896 1 80.94 208 MET A C 1
ATOM 1629 O O . MET A 1 208 ? 24.609 -11.227 -2.906 1 80.94 208 MET A O 1
ATOM 1633 N N . ALA A 1 209 ? 23.609 -11.227 -4.883 1 83.5 209 ALA A N 1
ATOM 1634 C CA . ALA A 1 209 ? 23.672 -12.688 -4.895 1 83.5 209 ALA A CA 1
ATOM 1635 C C . ALA A 1 209 ? 25.094 -13.164 -5.164 1 83.5 209 ALA A C 1
ATOM 1637 O O . ALA A 1 209 ? 25.797 -12.617 -6.023 1 83.5 209 ALA A O 1
ATOM 1638 N N . PRO A 1 210 ? 25.516 -14.125 -4.367 1 83.81 210 PRO A N 1
ATOM 1639 C CA . PRO A 1 210 ? 26.781 -14.766 -4.738 1 83.81 210 PRO A CA 1
ATOM 1640 C C . PRO A 1 210 ? 26.766 -15.328 -6.16 1 83.81 210 PRO A C 1
ATOM 1642 O O . PRO A 1 210 ? 25.688 -15.578 -6.715 1 83.81 210 PRO A O 1
ATOM 1645 N N . PRO A 1 211 ? 27.875 -15.414 -6.836 1 83.69 211 PRO A N 1
ATOM 1646 C CA . PRO A 1 211 ? 27.969 -15.812 -8.242 1 83.69 211 PRO A CA 1
ATOM 1647 C C . PRO A 1 211 ? 27.234 -17.125 -8.523 1 83.69 211 PRO A C 1
ATOM 1649 O O . PRO A 1 211 ? 26.641 -17.281 -9.594 1 83.69 211 PRO A O 1
ATOM 1652 N N . ASN A 1 212 ? 27.125 -18.031 -7.652 1 84.25 212 ASN A N 1
ATOM 1653 C CA . ASN A 1 212 ? 26.531 -19.328 -7.953 1 84.25 212 ASN A CA 1
ATOM 1654 C C . ASN A 1 212 ? 25.109 -19.438 -7.414 1 84.25 212 ASN A C 1
ATOM 1656 O O . ASN A 1 212 ? 24.469 -20.484 -7.535 1 84.25 212 ASN A O 1
ATOM 1660 N N . GLU A 1 213 ? 24.672 -18.328 -6.996 1 86.62 213 GLU A N 1
ATOM 1661 C CA . GLU A 1 213 ? 23.297 -18.359 -6.492 1 86.62 213 GLU A CA 1
ATOM 1662 C C . GLU A 1 213 ? 22.297 -17.969 -7.574 1 86.62 213 GLU A C 1
ATOM 1664 O O . GLU A 1 213 ? 22.406 -16.875 -8.141 1 86.62 213 GLU A O 1
ATOM 1669 N N . LYS A 1 214 ? 21.406 -18.844 -7.887 1 89.06 214 LYS A N 1
ATOM 1670 C CA . LYS A 1 214 ? 20.344 -18.578 -8.859 1 89.06 214 LYS A CA 1
ATOM 1671 C C . LYS A 1 214 ? 19.125 -17.969 -8.188 1 89.06 214 LYS A C 1
ATOM 1673 O O . LYS A 1 214 ? 18.953 -18.094 -6.977 1 89.06 214 LYS A O 1
ATOM 1678 N N . PRO A 1 215 ? 18.375 -17.281 -9.016 1 92.81 215 PRO A N 1
ATOM 1679 C CA . PRO A 1 215 ? 17.109 -16.828 -8.453 1 92.81 215 PRO A CA 1
ATOM 1680 C C . PRO A 1 215 ? 16.25 -18 -7.938 1 92.81 215 PRO A C 1
ATOM 1682 O O . PRO A 1 215 ? 16.469 -19.141 -8.312 1 92.81 215 PRO A O 1
ATOM 1685 N N . LEU A 1 216 ? 15.352 -17.719 -7.066 1 93.19 216 LEU A N 1
ATOM 1686 C CA . LEU A 1 216 ? 14.484 -18.734 -6.492 1 93.19 216 LEU A CA 1
ATOM 1687 C C . LEU A 1 216 ? 13.758 -19.516 -7.586 1 93.19 216 LEU A C 1
ATOM 1689 O O . LEU A 1 216 ? 13.562 -20.719 -7.465 1 93.19 216 LEU A O 1
ATOM 1693 N N . THR A 1 217 ? 13.297 -18.781 -8.555 1 95.94 217 THR A N 1
ATOM 1694 C CA . THR A 1 217 ? 12.711 -19.344 -9.766 1 95.94 217 THR A CA 1
ATOM 1695 C C . THR A 1 217 ? 13.273 -18.672 -11.008 1 95.94 217 THR A C 1
ATOM 1697 O O . THR A 1 217 ? 13.664 -17.5 -10.961 1 95.94 217 THR A O 1
ATOM 1700 N N . GLU A 1 218 ? 13.297 -19.359 -12.086 1 94.94 218 GLU A N 1
ATOM 1701 C CA . GLU A 1 218 ? 13.773 -18.781 -13.344 1 94.94 218 GLU A CA 1
ATOM 1702 C C . GLU A 1 218 ? 12.773 -17.766 -13.891 1 94.94 218 GLU A C 1
ATOM 1704 O O . GLU A 1 218 ? 13.172 -16.703 -14.391 1 94.94 218 GLU A O 1
ATOM 1709 N N . GLN A 1 219 ? 11.586 -18.125 -13.859 1 96.5 219 GLN A N 1
ATOM 1710 C CA . GLN A 1 219 ? 10.461 -17.266 -14.242 1 96.5 219 GLN A CA 1
ATOM 1711 C C . GLN A 1 219 ? 9.359 -17.297 -13.188 1 96.5 219 GLN A C 1
ATOM 1713 O O . GLN A 1 219 ? 9.641 -17.234 -11.992 1 96.5 219 GLN A O 1
ATOM 1718 N N . ALA A 1 220 ? 8.125 -17.297 -13.57 1 97.81 220 ALA A N 1
ATOM 1719 C CA . ALA A 1 220 ? 7.031 -17.25 -12.609 1 97.81 220 ALA A CA 1
ATOM 1720 C C . ALA A 1 220 ? 7.043 -18.469 -11.695 1 97.81 220 ALA A C 1
ATOM 1722 O O . ALA A 1 220 ? 7.328 -19.578 -12.148 1 97.81 220 ALA A O 1
ATOM 1723 N N . LEU A 1 221 ? 6.789 -18.219 -10.469 1 97.5 221 LEU A N 1
ATOM 1724 C CA . LEU A 1 221 ? 6.547 -19.297 -9.523 1 97.5 221 LEU A CA 1
ATOM 1725 C C . LEU A 1 221 ? 5.379 -20.156 -9.977 1 97.5 221 LEU A C 1
ATOM 1727 O O . LEU A 1 221 ? 5.434 -21.391 -9.867 1 97.5 221 LEU A O 1
ATOM 1731 N N . LEU A 1 222 ? 4.469 -19.484 -10.422 1 97 222 LEU A N 1
ATOM 1732 C CA . LEU A 1 222 ? 3.197 -20.047 -10.875 1 97 222 LEU A CA 1
ATOM 1733 C C . LEU A 1 222 ? 2.471 -19.047 -11.781 1 97 222 LEU A C 1
ATOM 1735 O O . LEU A 1 222 ? 2.641 -17.844 -11.648 1 97 222 LEU A O 1
ATOM 1739 N N . ILE A 1 223 ? 1.711 -19.641 -12.727 1 97.25 223 ILE A N 1
ATOM 1740 C CA . ILE A 1 223 ? 0.832 -18.812 -13.539 1 97.25 223 ILE A CA 1
ATOM 1741 C C . ILE A 1 223 ? -0.625 -19.094 -13.188 1 97.25 223 ILE A C 1
ATOM 1743 O O . ILE A 1 223 ? -1.024 -20.266 -13.094 1 97.25 223 ILE A O 1
ATOM 1747 N N . VAL A 1 224 ? -1.372 -18.094 -12.961 1 97.62 224 VAL A N 1
ATOM 1748 C CA . VAL A 1 224 ? -2.811 -18.266 -12.766 1 97.62 224 VAL A CA 1
ATOM 1749 C C . VAL A 1 224 ? -3.549 -17.859 -14.047 1 97.62 224 VAL A C 1
ATOM 1751 O O . VAL A 1 224 ? -3.459 -16.719 -14.492 1 97.62 224 VAL A O 1
ATOM 1754 N N . LEU A 1 225 ? -4.207 -18.797 -14.602 1 96.62 225 LEU A N 1
ATOM 1755 C CA . LEU A 1 225 ? -5.07 -18.516 -15.742 1 96.62 225 LEU A CA 1
ATOM 1756 C C . LEU A 1 225 ? -6.508 -18.281 -15.297 1 96.62 225 LEU A C 1
ATOM 1758 O O . LEU A 1 225 ? -7.164 -19.188 -14.789 1 96.62 225 LEU A O 1
ATOM 1762 N N . PHE A 1 226 ? -6.98 -17.078 -15.492 1 95.81 226 PHE A N 1
ATOM 1763 C CA . PHE A 1 226 ? -8.391 -16.734 -15.312 1 95.81 226 PHE A CA 1
ATOM 1764 C C . PHE A 1 226 ? -9.156 -16.906 -16.625 1 95.81 226 PHE A C 1
ATOM 1766 O O . PHE A 1 226 ? -9.234 -15.977 -17.422 1 95.81 226 PHE A O 1
ATOM 1773 N N . ASP A 1 227 ? -9.648 -18.062 -16.828 1 94.25 227 ASP A N 1
ATOM 1774 C CA . ASP A 1 227 ? -10.492 -18.312 -18 1 94.25 227 ASP A CA 1
ATOM 1775 C C . ASP A 1 227 ? -11.953 -17.969 -17.703 1 94.25 227 ASP A C 1
ATOM 1777 O O . ASP A 1 227 ? -12.773 -18.875 -17.484 1 94.25 227 ASP A O 1
ATOM 1781 N N . LEU A 1 228 ? -12.305 -16.766 -17.859 1 92.62 228 LEU A N 1
ATOM 1782 C CA . LEU A 1 228 ? -13.469 -16.172 -17.203 1 92.62 228 LEU A CA 1
ATOM 1783 C C . LEU A 1 228 ? -14.727 -16.391 -18.031 1 92.62 228 LEU A C 1
ATOM 1785 O O . LEU A 1 228 ? -15.812 -16.578 -17.5 1 92.62 228 LEU A O 1
ATOM 1789 N N . GLY A 1 229 ? -14.633 -16.344 -19.297 1 88.44 229 GLY A N 1
ATOM 1790 C CA . GLY A 1 229 ? -15.805 -16.234 -20.141 1 88.44 229 GLY A CA 1
ATOM 1791 C C . GLY A 1 229 ? -16.375 -17.594 -20.547 1 88.44 229 GLY A C 1
ATOM 1792 O O . GLY A 1 229 ? -17.438 -17.656 -21.188 1 88.44 229 GLY A O 1
ATOM 1793 N N . THR A 1 230 ? -15.719 -18.625 -20.203 1 87.75 230 THR A N 1
ATOM 1794 C CA . THR A 1 230 ? -16.125 -19.938 -20.703 1 87.75 230 THR A CA 1
ATOM 1795 C C . THR A 1 230 ? -16.969 -20.656 -19.656 1 87.75 230 THR A C 1
ATOM 1797 O O . THR A 1 230 ? -16.766 -20.484 -18.453 1 87.75 230 THR A O 1
ATOM 1800 N N . SER A 1 231 ? -17.891 -21.5 -20.156 1 83.88 231 SER A N 1
ATOM 1801 C CA . SER A 1 231 ? -18.688 -22.375 -19.312 1 83.88 231 SER A CA 1
ATOM 1802 C C . SER A 1 231 ? -18.281 -23.828 -19.5 1 83.88 231 SER A C 1
ATOM 1804 O O . SER A 1 231 ? -18.875 -24.734 -18.906 1 83.88 231 SER A O 1
ATOM 1806 N N . THR A 1 232 ? -17.281 -23.969 -20.297 1 84.81 232 THR A N 1
ATOM 1807 C CA . THR A 1 232 ? -16.828 -25.312 -20.609 1 84.81 232 THR A CA 1
ATOM 1808 C C . THR A 1 232 ? -15.961 -25.859 -19.469 1 84.81 232 THR A C 1
ATOM 1810 O O . THR A 1 232 ? -15.031 -25.188 -19.016 1 84.81 232 THR A O 1
ATOM 1813 N N . GLY A 1 233 ? -16.312 -26.984 -18.984 1 83 233 GLY A N 1
ATOM 1814 C CA . GLY A 1 233 ? -15.539 -27.625 -17.922 1 83 233 GLY A CA 1
ATOM 1815 C C . GLY A 1 233 ? -14.234 -28.234 -18.422 1 83 233 GLY A C 1
ATOM 1816 O O . GLY A 1 233 ? -13.938 -28.172 -19.625 1 83 233 GLY A O 1
ATOM 1817 N N . PHE A 1 234 ? -13.445 -28.719 -17.453 1 83.06 234 PHE A N 1
ATOM 1818 C CA . PHE A 1 234 ? -12.203 -29.406 -17.797 1 83.06 234 PHE A CA 1
ATOM 1819 C C . PHE A 1 234 ? -12.477 -30.844 -18.188 1 83.06 234 PHE A C 1
ATOM 1821 O O . PHE A 1 234 ? -13.352 -31.5 -17.609 1 83.06 234 PHE A O 1
ATOM 1828 N N . LYS A 1 235 ? -12.008 -31.25 -19.359 1 68.75 235 LYS A N 1
ATOM 1829 C CA . LYS A 1 235 ? -12.273 -32.594 -19.828 1 68.75 235 LYS A CA 1
ATOM 1830 C C . LYS A 1 235 ? -11.93 -33.656 -18.766 1 68.75 235 LYS A C 1
ATOM 1832 O O . LYS A 1 235 ? -12.672 -34.594 -18.562 1 68.75 235 LYS A O 1
ATOM 1837 N N . LYS A 1 236 ? -10.805 -33.594 -18.125 1 59.62 236 LYS A N 1
ATOM 1838 C CA . LYS A 1 236 ? -10.312 -34.625 -17.219 1 59.62 236 LYS A CA 1
ATOM 1839 C C . LYS A 1 236 ? -10.781 -34.375 -15.797 1 59.62 236 LYS A C 1
ATOM 1841 O O . LYS A 1 236 ? -10.445 -35.125 -14.883 1 59.62 236 LYS A O 1
ATOM 1846 N N . ALA A 1 237 ? -11.523 -33.344 -15.594 1 57.59 237 ALA A N 1
ATOM 1847 C CA . ALA A 1 237 ? -11.867 -33.062 -14.203 1 57.59 237 ALA A CA 1
ATOM 1848 C C . ALA A 1 237 ? -13.148 -33.812 -13.812 1 57.59 237 ALA A C 1
ATOM 1850 O O . ALA A 1 237 ? -14.086 -33.906 -14.609 1 57.59 237 ALA A O 1
ATOM 1851 N N . GLN A 1 238 ? -13.016 -34.75 -12.875 1 52.47 238 GLN A N 1
ATOM 1852 C CA . GLN A 1 238 ? -14.156 -35.531 -12.391 1 52.47 238 GLN A CA 1
ATOM 1853 C C . GLN A 1 238 ? -15.414 -34.656 -12.312 1 52.47 238 GLN A C 1
ATOM 1855 O O . GLN A 1 238 ? -16.5 -35.094 -12.672 1 52.47 238 GLN A O 1
ATOM 1860 N N . ASP A 1 239 ? -15.258 -33.531 -11.68 1 58.41 239 ASP A N 1
ATOM 1861 C CA . ASP A 1 239 ? -16.469 -32.75 -11.445 1 58.41 239 ASP A CA 1
ATOM 1862 C C . ASP A 1 239 ? -16.562 -31.578 -12.438 1 58.41 239 ASP A C 1
ATOM 1864 O O . ASP A 1 239 ? -17.359 -30.672 -12.25 1 58.41 239 ASP A O 1
ATOM 1868 N N . GLY A 1 240 ? -15.828 -31.703 -13.609 1 64.81 240 GLY A N 1
ATOM 1869 C CA . GLY A 1 240 ? -15.852 -30.938 -14.852 1 64.81 240 GLY A CA 1
ATOM 1870 C C . GLY A 1 240 ? -15.32 -29.531 -14.703 1 64.81 240 GLY A C 1
ATOM 1871 O O . GLY A 1 240 ? -14.688 -29 -15.617 1 64.81 240 GLY A O 1
ATOM 1872 N N . SER A 1 241 ? -15.688 -28.844 -13.578 1 80.81 241 SER A N 1
ATOM 1873 C CA . SER A 1 241 ? -15.391 -27.406 -13.609 1 80.81 241 SER A CA 1
ATOM 1874 C C . SER A 1 241 ? -14.406 -27.031 -12.508 1 80.81 241 SER A C 1
ATOM 1876 O O . SER A 1 241 ? -14.078 -25.859 -12.344 1 80.81 241 SER A O 1
ATOM 1878 N N . ARG A 1 242 ? -13.812 -28.078 -11.836 1 90.69 242 ARG A N 1
ATOM 1879 C CA . ARG A 1 242 ? -12.914 -27.75 -10.734 1 90.69 242 ARG A CA 1
ATOM 1880 C C . ARG A 1 242 ? -11.555 -27.281 -11.25 1 90.69 242 ARG A C 1
ATOM 1882 O O . ARG A 1 242 ? -11.016 -27.875 -12.195 1 90.69 242 ARG A O 1
ATOM 1889 N N . PRO A 1 243 ? -10.977 -26.281 -10.656 1 94.88 243 PRO A N 1
ATOM 1890 C CA . PRO A 1 243 ? -9.68 -25.781 -11.102 1 94.88 243 PRO A CA 1
ATOM 1891 C C . PRO A 1 243 ? -8.586 -26.844 -11.062 1 94.88 243 PRO A C 1
ATOM 1893 O O . PRO A 1 243 ? -8.664 -27.797 -10.281 1 94.88 243 PRO A O 1
ATOM 1896 N N . GLN A 1 244 ? -7.602 -26.656 -11.891 1 94 244 GLN A N 1
ATOM 1897 C CA . GLN A 1 244 ? -6.535 -27.641 -12.047 1 94 244 GLN A CA 1
ATOM 1898 C C . GLN A 1 244 ? -5.168 -26.969 -12.102 1 94 244 GLN A C 1
ATOM 1900 O O . GLN A 1 244 ? -5.051 -25.828 -12.547 1 94 244 GLN A O 1
ATOM 1905 N N . VAL A 1 245 ? -4.23 -27.766 -11.609 1 95.69 245 VAL A N 1
ATOM 1906 C CA . VAL A 1 245 ? -2.832 -27.375 -11.789 1 95.69 245 VAL A CA 1
ATOM 1907 C C . VAL A 1 245 ? -2.211 -28.203 -12.914 1 95.69 245 VAL A C 1
ATOM 1909 O O . VAL A 1 245 ? -2.193 -29.438 -12.844 1 95.69 245 VAL A O 1
ATOM 1912 N N . THR A 1 246 ? -1.773 -27.531 -13.945 1 94.31 246 THR A N 1
ATOM 1913 C CA . THR A 1 246 ? -1.208 -28.219 -15.102 1 94.31 246 THR A CA 1
ATOM 1914 C C . THR A 1 246 ? 0.243 -27.797 -15.328 1 94.31 246 THR A C 1
ATOM 1916 O O . THR A 1 246 ? 0.583 -26.625 -15.18 1 94.31 246 THR A O 1
ATOM 1919 N N . PRO A 1 247 ? 1.045 -28.75 -15.617 1 93.81 247 PRO A N 1
ATOM 1920 C CA . PRO A 1 247 ? 2.422 -28.375 -15.945 1 93.81 247 PRO A CA 1
ATOM 1921 C C . PRO A 1 247 ? 2.539 -27.672 -17.297 1 93.81 247 PRO A C 1
ATOM 1923 O O . PRO A 1 247 ? 1.664 -27.828 -18.156 1 93.81 247 PRO A O 1
ATOM 1926 N N . ILE A 1 248 ? 3.463 -26.875 -17.438 1 91.62 248 ILE A N 1
ATOM 1927 C CA . ILE A 1 248 ? 3.859 -26.297 -18.719 1 91.62 248 ILE A CA 1
ATOM 1928 C C . ILE A 1 248 ? 5.125 -26.984 -19.219 1 91.62 248 ILE A C 1
ATOM 1930 O O . ILE A 1 248 ? 6.176 -26.922 -18.578 1 91.62 248 ILE A O 1
ATOM 1934 N N . THR A 1 249 ? 4.953 -27.562 -20.344 1 87.38 249 THR A N 1
ATOM 1935 C CA . THR A 1 249 ? 6.055 -28.359 -20.891 1 87.38 249 THR A CA 1
ATOM 1936 C C . THR A 1 249 ? 7.312 -27.516 -21.031 1 87.38 249 THR A C 1
ATOM 1938 O O . THR A 1 249 ? 7.266 -26.422 -21.625 1 87.38 249 THR A O 1
ATOM 1941 N N . GLY A 1 250 ? 8.375 -28.016 -20.484 1 88 250 GLY A N 1
ATOM 1942 C CA . GLY A 1 250 ? 9.664 -27.359 -20.625 1 88 250 GLY A CA 1
ATOM 1943 C C . GLY A 1 250 ? 9.883 -26.25 -19.609 1 88 250 GLY A C 1
ATOM 1944 O O . GLY A 1 250 ? 10.938 -25.609 -19.594 1 88 250 GLY A O 1
ATOM 1945 N N . GLN A 1 251 ? 8.875 -25.984 -18.859 1 90.88 251 GLN A N 1
ATOM 1946 C CA . GLN A 1 251 ? 8.984 -24.953 -17.844 1 90.88 251 GLN A CA 1
ATOM 1947 C C . GLN A 1 251 ? 8.82 -25.531 -16.453 1 90.88 251 GLN A C 1
ATOM 1949 O O . GLN A 1 251 ? 8.156 -26.562 -16.266 1 90.88 251 GLN A O 1
ATOM 1954 N N . GLN A 1 252 ? 9.422 -24.906 -15.508 1 89.69 252 GLN A N 1
ATOM 1955 C CA . GLN A 1 252 ? 9.266 -25.344 -14.125 1 89.69 252 GLN A CA 1
ATOM 1956 C C . GLN A 1 252 ? 7.984 -24.781 -13.508 1 89.69 252 GLN A C 1
ATOM 1958 O O . GLN A 1 252 ? 7.473 -25.328 -12.531 1 89.69 252 GLN A O 1
ATOM 1963 N N . CYS A 1 253 ? 7.566 -23.734 -14.023 1 94 253 CYS A N 1
ATOM 1964 C CA . CYS A 1 253 ? 6.41 -23.062 -13.445 1 94 253 CYS A CA 1
ATOM 1965 C C . CYS A 1 253 ? 5.109 -23.703 -13.906 1 94 253 CYS A C 1
ATOM 1967 O O . CYS A 1 253 ? 4.848 -23.781 -15.109 1 94 253 CYS A O 1
ATOM 1969 N N . PRO A 1 254 ? 4.285 -24.219 -13.055 1 96.38 254 PRO A N 1
ATOM 1970 C CA . PRO A 1 254 ? 2.969 -24.75 -13.414 1 96.38 254 PRO A CA 1
ATOM 1971 C C . PRO A 1 254 ? 1.932 -23.656 -13.648 1 96.38 254 PRO A C 1
ATOM 1973 O O . PRO A 1 254 ? 2.203 -22.469 -13.391 1 96.38 254 PRO A O 1
ATOM 1976 N N . ARG A 1 255 ? 0.83 -24.125 -14.18 1 96.56 255 ARG A N 1
ATOM 1977 C CA . ARG A 1 255 ? -0.293 -23.234 -14.461 1 96.56 255 ARG A CA 1
ATOM 1978 C C . ARG A 1 255 ? -1.53 -23.656 -13.672 1 96.56 255 ARG A C 1
ATOM 1980 O O . ARG A 1 255 ? -1.968 -24.812 -13.758 1 96.56 255 ARG A O 1
ATOM 1987 N N . LEU A 1 256 ? -1.992 -22.766 -12.797 1 97.12 256 LEU A N 1
ATOM 1988 C CA . LEU A 1 256 ? -3.283 -22.938 -12.133 1 97.12 256 LEU A CA 1
ATOM 1989 C C . LEU A 1 256 ? -4.418 -22.453 -13.031 1 97.12 256 LEU A C 1
ATOM 1991 O O . LEU A 1 256 ? -4.555 -21.266 -13.281 1 97.12 256 LEU A O 1
ATOM 1995 N N . CYS A 1 257 ? -5.215 -23.375 -13.484 1 96.19 257 CYS A N 1
ATOM 1996 C CA . CYS A 1 257 ? -6.277 -23.062 -14.438 1 96.19 257 CYS A CA 1
ATOM 1997 C C . CYS A 1 257 ? -7.629 -23 -13.734 1 96.19 257 CYS A C 1
ATOM 1999 O O . CYS A 1 257 ? -8.078 -23.969 -13.141 1 96.19 257 CYS A O 1
ATOM 2001 N N . ILE A 1 258 ? -8.242 -21.875 -13.797 1 95.88 258 ILE A N 1
ATOM 2002 C CA . ILE A 1 258 ? -9.578 -21.672 -13.242 1 95.88 258 ILE A CA 1
ATOM 2003 C C . ILE A 1 258 ? -10.539 -21.266 -14.352 1 95.88 258 ILE A C 1
ATOM 2005 O O . ILE A 1 258 ? -10.297 -20.297 -15.078 1 95.88 258 ILE A O 1
ATOM 2009 N N . ARG A 1 259 ? -11.68 -21.984 -14.5 1 93.38 259 ARG A N 1
ATOM 2010 C CA . ARG A 1 259 ? -12.617 -21.734 -15.586 1 93.38 259 ARG A CA 1
ATOM 2011 C C . ARG A 1 259 ? -13.969 -21.266 -15.047 1 93.38 259 ARG A C 1
ATOM 2013 O O . ARG A 1 259 ? -14.453 -21.797 -14.039 1 93.38 259 ARG A O 1
ATOM 2020 N N . GLY A 1 260 ? -14.469 -20.25 -15.773 1 91.19 260 GLY A N 1
ATOM 2021 C CA . GLY A 1 260 ? -15.82 -19.797 -15.508 1 91.19 260 GLY A CA 1
ATOM 2022 C C . GLY A 1 260 ? -15.938 -18.984 -14.227 1 91.19 260 GLY A C 1
ATOM 2023 O O . GLY A 1 260 ? -15.008 -18.969 -13.414 1 91.19 260 GLY A O 1
ATOM 2024 N N . LEU A 1 261 ? -17.078 -18.391 -14.039 1 90.38 261 LEU A N 1
ATOM 2025 C CA . LEU A 1 261 ? -17.312 -17.531 -12.883 1 90.38 261 LEU A CA 1
ATOM 2026 C C . LEU A 1 261 ? -18.422 -18.125 -12 1 90.38 261 LEU A C 1
ATOM 2028 O O . LEU A 1 261 ? -18.562 -17.719 -10.844 1 90.38 261 LEU A O 1
ATOM 2032 N N . LEU A 1 262 ? -19.094 -19.062 -12.539 1 86.81 262 LEU A N 1
ATOM 2033 C CA . LEU A 1 262 ? -20.312 -19.484 -11.859 1 86.81 262 LEU A CA 1
ATOM 2034 C C . LEU A 1 262 ? -20.078 -20.75 -11.055 1 86.81 262 LEU A C 1
ATOM 2036 O O . LEU A 1 262 ? -20.875 -21.094 -10.172 1 86.81 262 LEU A O 1
ATOM 2040 N N . GLY A 1 263 ? -19.031 -21.5 -11.367 1 86.19 263 GLY A N 1
ATOM 2041 C CA . GLY A 1 263 ? -18.766 -22.719 -10.617 1 86.19 263 GLY A CA 1
ATOM 2042 C C . GLY A 1 263 ? -18.422 -22.453 -9.164 1 86.19 263 GLY A C 1
ATOM 2043 O O . GLY A 1 263 ? -17.75 -21.469 -8.844 1 86.19 263 GLY A O 1
ATOM 2044 N N . PRO A 1 264 ? -18.875 -23.25 -8.289 1 85.31 264 PRO A N 1
ATOM 2045 C CA . PRO A 1 264 ? -18.656 -23.016 -6.859 1 85.31 264 PRO A CA 1
ATOM 2046 C C . PRO A 1 264 ? -17.188 -23.156 -6.457 1 85.31 264 PRO A C 1
ATOM 2048 O O . PRO A 1 264 ? -16.781 -22.672 -5.395 1 85.31 264 PRO A O 1
ATOM 2051 N N . HIS A 1 265 ? -16.469 -23.844 -7.242 1 92.56 265 HIS A N 1
ATOM 2052 C CA . HIS A 1 265 ? -15.07 -24.078 -6.887 1 92.56 265 HIS A CA 1
ATOM 2053 C C . HIS A 1 265 ? -14.164 -23 -7.449 1 92.56 265 HIS A C 1
ATOM 2055 O O . HIS A 1 265 ? -12.969 -22.969 -7.133 1 92.56 265 HIS A O 1
ATOM 2061 N N . ALA A 1 266 ? -14.766 -22.141 -8.336 1 94.44 266 ALA A N 1
ATOM 2062 C CA . ALA A 1 266 ? -14 -21.047 -8.922 1 94.44 266 ALA A CA 1
ATOM 2063 C C . ALA A 1 266 ? -14.156 -19.766 -8.102 1 94.44 266 ALA A C 1
ATOM 2065 O O . ALA A 1 266 ? -15.273 -19.344 -7.824 1 94.44 266 ALA A O 1
ATOM 2066 N N . TYR A 1 267 ? -13.125 -19.188 -7.695 1 94.75 267 TYR A N 1
ATOM 2067 C CA . TYR A 1 267 ? -13.023 -17.875 -7.047 1 94.75 267 TYR A CA 1
ATOM 2068 C C . TYR A 1 267 ? -13.906 -17.812 -5.805 1 94.75 267 TYR A C 1
ATOM 2070 O O . TYR A 1 267 ? -14.773 -16.953 -5.699 1 94.75 267 TYR A O 1
ATOM 2078 N N . PRO A 1 268 ? -13.664 -18.656 -4.816 1 93.94 268 PRO A N 1
ATOM 2079 C CA . PRO A 1 268 ? -14.445 -18.609 -3.576 1 93.94 268 PRO A CA 1
ATOM 2080 C C . PRO A 1 268 ? -14.414 -17.234 -2.918 1 93.94 268 PRO A C 1
ATOM 2082 O O . PRO A 1 268 ? -15.352 -16.859 -2.209 1 93.94 268 PRO A O 1
ATOM 2085 N N . CYS A 1 269 ? -13.406 -16.484 -3.189 1 92.31 269 CYS A N 1
ATOM 2086 C CA . CYS A 1 269 ? -13.258 -15.156 -2.588 1 92.31 269 CYS A CA 1
ATOM 2087 C C . CYS A 1 269 ? -14.406 -14.242 -2.996 1 92.31 269 CYS A C 1
ATOM 2089 O O . CYS A 1 269 ? -14.773 -13.32 -2.258 1 92.31 269 CYS A O 1
ATOM 2091 N N . LEU A 1 270 ? -14.953 -14.445 -4.152 1 89.19 270 LEU A N 1
ATOM 2092 C CA . LEU A 1 270 ? -16.031 -13.586 -4.641 1 89.19 270 LEU A CA 1
ATOM 2093 C C . LEU A 1 270 ? -17.281 -13.766 -3.809 1 89.19 270 LEU A C 1
ATOM 2095 O O . LEU A 1 270 ? -18.094 -12.836 -3.678 1 89.19 270 LEU A O 1
ATOM 2099 N N . ASP A 1 271 ? -17.469 -14.875 -3.23 1 87.81 271 ASP A N 1
ATOM 2100 C CA . ASP A 1 271 ? -18.688 -15.188 -2.49 1 87.81 271 ASP A CA 1
ATOM 2101 C C . ASP A 1 271 ? -18.688 -14.508 -1.119 1 87.81 271 ASP A C 1
ATOM 2103 O O . ASP A 1 271 ? -19.734 -14.156 -0.591 1 87.81 271 ASP A O 1
ATOM 2107 N N . LEU A 1 272 ? -17.547 -14.391 -0.623 1 81.31 272 LEU A N 1
ATOM 2108 C CA . LEU A 1 272 ? -17.438 -13.711 0.662 1 81.31 272 LEU A CA 1
ATOM 2109 C C . LEU A 1 272 ? -17.969 -12.281 0.565 1 81.31 272 LEU A C 1
ATOM 2111 O O . LEU A 1 272 ? -18.547 -11.766 1.525 1 81.31 272 LEU A O 1
ATOM 2115 N N . PHE A 1 273 ? -17.797 -11.656 -0.573 1 78.44 273 PHE A N 1
ATOM 2116 C CA . PHE A 1 273 ? -18.203 -10.266 -0.751 1 78.44 273 PHE A CA 1
ATOM 2117 C C . PHE A 1 273 ? -19.453 -10.164 -1.61 1 78.44 273 PHE A C 1
ATOM 2119 O O . PHE A 1 273 ? -19.844 -9.078 -2.023 1 78.44 273 PHE A O 1
ATOM 2126 N N . GLU A 1 274 ? -20 -11.289 -1.931 1 80.12 274 GLU A N 1
ATOM 2127 C CA . GLU A 1 274 ? -21.141 -11.32 -2.834 1 80.12 274 GLU A CA 1
ATOM 2128 C C . GLU A 1 274 ? -20.859 -10.539 -4.113 1 80.12 274 GLU A C 1
ATOM 2130 O O . GLU A 1 274 ? -21.719 -9.781 -4.582 1 80.12 274 GLU A O 1
ATOM 2135 N N . ALA A 1 275 ? -19.688 -10.703 -4.617 1 81.38 275 ALA A N 1
ATOM 2136 C CA . ALA A 1 275 ? -19.203 -9.898 -5.738 1 81.38 275 ALA A CA 1
ATOM 2137 C C . ALA A 1 275 ? -19.359 -10.648 -7.059 1 81.38 275 ALA A C 1
ATOM 2139 O O . ALA A 1 275 ? -19.109 -10.102 -8.125 1 81.38 275 ALA A O 1
ATOM 2140 N N . ARG A 1 276 ? -19.766 -11.852 -7.016 1 87.56 276 ARG A N 1
ATOM 2141 C CA . ARG A 1 276 ? -19.797 -12.688 -8.211 1 87.56 276 ARG A CA 1
ATOM 2142 C C . ARG A 1 276 ? -20.719 -12.102 -9.266 1 87.56 276 ARG A C 1
ATOM 2144 O O . ARG A 1 276 ? -20.344 -11.977 -10.43 1 87.56 276 ARG A O 1
ATOM 2151 N N . SER A 1 277 ? -21.906 -11.711 -8.836 1 83.06 277 SER A N 1
ATOM 2152 C CA . SER A 1 277 ? -22.891 -11.18 -9.773 1 83.06 277 SER A CA 1
ATOM 2153 C C . SER A 1 277 ? -22.375 -9.898 -10.43 1 83.06 277 SER A C 1
ATOM 2155 O O . SER A 1 277 ? -22.578 -9.688 -11.625 1 83.06 277 SER A O 1
ATOM 2157 N N . THR A 1 278 ? -21.766 -9.086 -9.633 1 80.62 278 THR A N 1
ATOM 2158 C CA . THR A 1 278 ? -21.203 -7.844 -10.156 1 80.62 278 THR A CA 1
ATOM 2159 C C . THR A 1 278 ? -20.141 -8.133 -11.211 1 80.62 278 THR A C 1
ATOM 2161 O O . THR A 1 278 ? -20.109 -7.488 -12.266 1 80.62 278 THR A O 1
ATOM 2164 N N . LEU A 1 279 ? -19.312 -9.102 -10.961 1 83.62 279 LEU A N 1
ATOM 2165 C CA . LEU A 1 279 ? -18.25 -9.445 -11.914 1 83.62 279 LEU A CA 1
ATOM 2166 C C . LEU A 1 279 ? -18.844 -10.008 -13.195 1 83.62 279 LEU A C 1
ATOM 2168 O O . LEU A 1 279 ? -18.391 -9.68 -14.297 1 83.62 279 LEU A O 1
ATOM 2172 N N . VAL A 1 280 ? -19.812 -10.781 -13.039 1 84.62 280 VAL A N 1
ATOM 2173 C CA . VAL A 1 280 ? -20.484 -11.344 -14.211 1 84.62 280 VAL A CA 1
ATOM 2174 C C . VAL A 1 280 ? -21.062 -10.211 -15.07 1 84.62 280 VAL A C 1
ATOM 2176 O O . VAL A 1 280 ? -20.922 -10.227 -16.297 1 84.62 280 VAL A O 1
ATOM 2179 N N . GLU A 1 281 ? -21.625 -9.273 -14.438 1 80.44 281 GLU A N 1
ATOM 2180 C CA . GLU A 1 281 ? -22.203 -8.133 -15.148 1 80.44 281 GLU A CA 1
ATOM 2181 C C . GLU A 1 281 ? -21.125 -7.344 -15.891 1 80.44 281 GLU A C 1
ATOM 2183 O O . GLU A 1 281 ? -21.312 -6.98 -17.047 1 80.44 281 GLU A O 1
ATOM 2188 N N . ILE A 1 282 ? -20.047 -7.164 -15.211 1 77.12 282 ILE A N 1
ATOM 2189 C CA . ILE A 1 282 ? -18.953 -6.41 -15.812 1 77.12 282 ILE A CA 1
ATOM 2190 C C . ILE A 1 282 ? -18.422 -7.148 -17.047 1 77.12 282 ILE A C 1
ATOM 2192 O O . ILE A 1 282 ? -18.203 -6.539 -18.094 1 77.12 282 ILE A O 1
ATOM 2196 N N . LEU A 1 283 ? -18.266 -8.352 -16.969 1 82 283 LEU A N 1
ATOM 2197 C CA . LEU A 1 283 ? -17.656 -9.141 -18.031 1 82 283 LEU A CA 1
ATOM 2198 C C . LEU A 1 283 ? -18.641 -9.328 -19.188 1 82 283 LEU A C 1
ATOM 2200 O O . LEU A 1 283 ? -18.219 -9.523 -20.344 1 82 283 LEU A O 1
ATOM 2204 N N . SER A 1 284 ? -19.891 -9.305 -18.859 1 80.06 284 SER A N 1
ATOM 2205 C CA . SER A 1 284 ? -20.906 -9.453 -19.906 1 80.06 284 SER A CA 1
ATOM 2206 C C . SER A 1 284 ? -21.094 -8.164 -20.688 1 80.06 284 SER A C 1
ATOM 2208 O O . SER A 1 284 ? -21.531 -8.188 -21.844 1 80.06 284 SER A O 1
ATOM 2210 N N . SER A 1 285 ? -20.906 -7.074 -19.984 1 70.06 285 SER A N 1
ATOM 2211 C CA . SER A 1 285 ? -21.078 -5.777 -20.641 1 70.06 285 SER A CA 1
ATOM 2212 C C . SER A 1 285 ? -19.875 -5.445 -21.516 1 70.06 285 SER A C 1
ATOM 2214 O O . SER A 1 285 ? -19.984 -4.625 -22.438 1 70.06 285 SER A O 1
ATOM 2216 N N . SER A 1 286 ? -18.766 -5.883 -21.188 1 59.91 286 SER A N 1
ATOM 2217 C CA . SER A 1 286 ? -17.531 -5.543 -21.875 1 59.91 286 SER A CA 1
ATOM 2218 C C . SER A 1 286 ? -17.469 -6.148 -23.266 1 59.91 286 SER A C 1
ATOM 2220 O O . SER A 1 286 ? -16.469 -6.031 -23.969 1 59.91 286 SER A O 1
ATOM 2222 N N . SER A 1 287 ? -18.547 -6.812 -23.719 1 52.59 287 SER A N 1
ATOM 2223 C CA . SER A 1 287 ? -18.406 -7.496 -25 1 52.59 287 SER A CA 1
ATOM 2224 C C . SER A 1 287 ? -17.969 -6.531 -26.094 1 52.59 287 SER A C 1
ATOM 2226 O O . SER A 1 287 ? -17.672 -6.953 -27.203 1 52.59 287 SER A O 1
ATOM 2228 N N . ASP A 1 288 ? -18.438 -5.363 -26.062 1 46.59 288 ASP A N 1
ATOM 2229 C CA . ASP A 1 288 ? -18 -4.641 -27.25 1 46.59 288 ASP A CA 1
ATOM 2230 C C . ASP A 1 288 ? -16.516 -4.305 -27.188 1 46.59 288 ASP A C 1
ATOM 2232 O O . ASP A 1 288 ? -16.047 -3.705 -26.219 1 46.59 288 ASP A O 1
ATOM 2236 N N . PRO A 1 289 ? -15.719 -5.121 -27.922 1 46.69 289 PRO A N 1
ATOM 2237 C CA . PRO A 1 289 ? -14.297 -4.809 -28.016 1 46.69 289 PRO A CA 1
ATOM 2238 C C . PRO A 1 289 ? -14.031 -3.309 -28.156 1 46.69 289 PRO A C 1
ATOM 2240 O O . PRO A 1 289 ? -14.008 -2.779 -29.266 1 46.69 289 PRO A O 1
ATOM 2243 N N . ALA A 1 290 ? -14.828 -2.469 -27.578 1 42 290 ALA A N 1
ATOM 2244 C CA . ALA A 1 290 ? -14.336 -1.137 -27.906 1 42 290 ALA A CA 1
ATOM 2245 C C . ALA A 1 290 ? -12.82 -1.064 -27.781 1 42 290 ALA A C 1
ATOM 2247 O O . ALA A 1 290 ? -12.219 -1.788 -26.984 1 42 290 ALA A O 1
ATOM 2248 N N . PRO A 1 291 ? -12.133 -0.518 -28.859 1 41.41 291 PRO A N 1
ATOM 2249 C CA . PRO A 1 291 ? -10.672 -0.473 -28.75 1 41.41 291 PRO A CA 1
ATOM 2250 C C . PRO A 1 291 ? -10.188 -0.383 -27.297 1 41.41 291 PRO A C 1
ATOM 2252 O O . PRO A 1 291 ? -11.008 -0.327 -26.375 1 41.41 291 PRO A O 1
ATOM 2255 N N . ASN A 1 292 ? -8.891 0.39 -27.125 1 37 292 ASN A N 1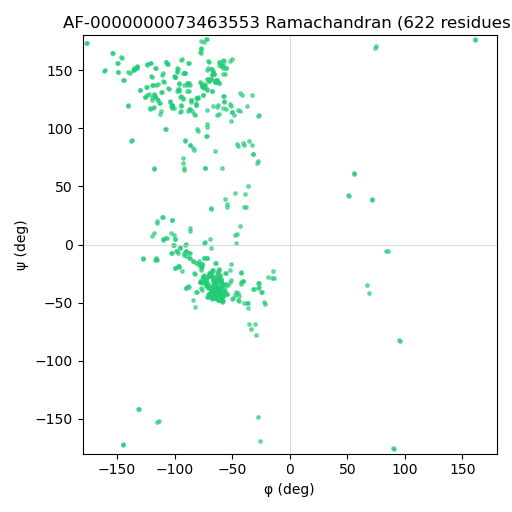
ATOM 2256 C CA . ASN A 1 292 ? -8.039 0.56 -25.953 1 37 292 ASN A CA 1
ATOM 2257 C C . ASN A 1 292 ? -8.82 1.13 -24.766 1 37 292 ASN A C 1
ATOM 2259 O O . ASN A 1 292 ? -8.68 2.309 -24.438 1 37 292 ASN A O 1
ATOM 2263 N N . PRO A 1 293 ? -10.016 0.663 -24.625 1 37.69 293 PRO A N 1
ATOM 2264 C CA . PRO A 1 293 ? -10.781 1.318 -23.562 1 37.69 293 PRO A CA 1
ATOM 2265 C C . PRO A 1 293 ? -10.031 1.354 -22.234 1 37.69 293 PRO A C 1
ATOM 2267 O O . PRO A 1 293 ? -10.586 1.78 -21.219 1 37.69 293 PRO A O 1
ATOM 2270 N N . LEU A 1 294 ? -9.133 0.466 -22.156 1 39 294 LEU A N 1
ATOM 2271 C CA . LEU A 1 294 ? -8.414 0.278 -20.906 1 39 294 LEU A CA 1
ATOM 2272 C C . LEU A 1 294 ? -8.109 1.619 -20.25 1 39 294 LEU A C 1
ATOM 2274 O O . LEU A 1 294 ? -8.133 1.731 -19.016 1 39 294 LEU A O 1
ATOM 2278 N N . ASN A 1 295 ? -7.527 2.438 -21.156 1 36.91 295 ASN A N 1
ATOM 2279 C CA . ASN A 1 295 ? -6.988 3.689 -20.641 1 36.91 295 ASN A CA 1
ATOM 2280 C C . ASN A 1 295 ? -8.102 4.66 -20.25 1 36.91 295 ASN A C 1
ATOM 2282 O O . ASN A 1 295 ? -7.832 5.773 -19.797 1 36.91 295 ASN A O 1
ATOM 2286 N N . ILE A 1 296 ? -9.266 4.242 -20.703 1 35.94 296 ILE A N 1
ATOM 2287 C CA . ILE A 1 296 ? -10.305 5.23 -20.438 1 35.94 296 ILE A CA 1
ATOM 2288 C C . ILE A 1 296 ? -11.039 4.855 -19.141 1 35.94 296 ILE A C 1
ATOM 2290 O O . ILE A 1 296 ? -12.125 5.375 -18.875 1 35.94 296 ILE A O 1
ATOM 2294 N N . ILE A 1 297 ? -10.844 3.65 -18.844 1 36.66 297 ILE A N 1
ATOM 2295 C CA . ILE A 1 297 ? -11.648 3.514 -17.641 1 36.66 297 ILE A CA 1
ATOM 2296 C C . ILE A 1 297 ? -11.398 4.707 -16.719 1 36.66 297 ILE A C 1
ATOM 2298 O O . ILE A 1 297 ? -10.273 4.902 -16.234 1 36.66 297 ILE A O 1
ATOM 2302 N N . GLU A 1 298 ? -12.078 5.613 -16.969 1 35.78 298 GLU A N 1
ATOM 2303 C CA . GLU A 1 298 ? -12.125 6.766 -16.078 1 35.78 298 GLU A CA 1
ATOM 2304 C C . GLU A 1 298 ? -12.281 6.336 -14.617 1 35.78 298 GLU A C 1
ATOM 2306 O O . GLU A 1 298 ? -12.453 7.172 -13.734 1 35.78 298 GLU A O 1
ATOM 2311 N N . LYS A 1 299 ? -12.32 5.035 -14.359 1 36.88 299 LYS A N 1
ATOM 2312 C CA . LYS A 1 299 ? -12.75 4.965 -12.961 1 36.88 299 LYS A CA 1
ATOM 2313 C C . LYS A 1 299 ? -11.711 5.578 -12.031 1 36.88 299 LYS A C 1
ATOM 2315 O O . LYS A 1 299 ? -10.664 4.984 -11.789 1 36.88 299 LYS A O 1
ATOM 2320 N N . PRO A 1 300 ? -11.797 6.785 -12.016 1 38.75 300 PRO A N 1
ATOM 2321 C CA . PRO A 1 300 ? -11 7.461 -10.992 1 38.75 300 PRO A CA 1
ATOM 2322 C C . PRO A 1 300 ? -11.172 6.844 -9.602 1 38.75 300 PRO A C 1
ATOM 2324 O O . PRO A 1 300 ? -12.211 6.25 -9.312 1 38.75 300 PRO A O 1
ATOM 2327 N N . MET A 1 301 ? -10.094 6.195 -9.094 1 39 301 MET A N 1
ATOM 2328 C CA . MET A 1 301 ? -10.234 5.859 -7.68 1 39 301 MET A CA 1
ATOM 2329 C C . MET A 1 301 ? -11.383 6.645 -7.051 1 39 301 MET A C 1
ATOM 2331 O O . MET A 1 301 ? -12.008 6.176 -6.094 1 39 301 MET A O 1
ATOM 2335 N N . TRP A 1 302 ? -11.555 7.891 -7.746 1 35.41 302 TRP A N 1
ATOM 2336 C CA . TRP A 1 302 ? -12.586 8.766 -7.207 1 35.41 302 TRP A CA 1
ATOM 2337 C C . TRP A 1 302 ? -13.922 8.531 -7.906 1 35.41 302 TRP A C 1
ATOM 2339 O O . TRP A 1 302 ? -14 8.57 -9.133 1 35.41 302 TRP A O 1
ATOM 2349 N N . ASN A 1 303 ? -14.594 7.629 -7.727 1 34.59 303 ASN A N 1
ATOM 2350 C CA . ASN A 1 303 ? -16 7.629 -8.125 1 34.59 303 ASN A CA 1
ATOM 2351 C C . ASN A 1 303 ? -16.891 8.242 -7.047 1 34.59 303 ASN A C 1
ATOM 2353 O O . ASN A 1 303 ? -16.609 8.094 -5.855 1 34.59 303 ASN A O 1
ATOM 2357 N N . GLU A 1 304 ? -17.547 9.266 -7.605 1 35.81 304 GLU A N 1
ATOM 2358 C CA . GLU A 1 304 ? -18.531 9.789 -6.668 1 35.81 304 GLU A CA 1
ATOM 2359 C C . GLU A 1 304 ? -19.234 8.664 -5.922 1 35.81 304 GLU A C 1
ATOM 2361 O O . GLU A 1 304 ? -19.75 8.867 -4.82 1 35.81 304 GLU A O 1
ATOM 2366 N N . ARG A 1 305 ? -19.312 7.578 -6.738 1 31.42 305 ARG A N 1
ATOM 2367 C CA . ARG A 1 305 ? -20.016 6.473 -6.105 1 31.42 305 ARG A CA 1
ATOM 2368 C C . ARG A 1 305 ? -19.078 5.656 -5.219 1 31.42 305 ARG A C 1
ATOM 2370 O O . ARG A 1 305 ? -19.484 4.633 -4.66 1 31.42 305 ARG A O 1
ATOM 2377 N N . ILE A 1 306 ? -17.984 5.332 -5.746 1 35 306 ILE A N 1
ATOM 2378 C CA . ILE A 1 306 ? -17.188 4.641 -4.746 1 35 306 ILE A CA 1
ATOM 2379 C C . ILE A 1 306 ? -17.406 5.27 -3.373 1 35 306 ILE A C 1
ATOM 2381 O O . ILE A 1 306 ? -16.953 6.379 -3.107 1 35 306 ILE A O 1
ATOM 2385 N N . GLN A 1 307 ? -18.594 5.398 -3.08 1 31.88 307 GLN A N 1
ATOM 2386 C CA . GLN A 1 307 ? -18.969 5.5 -1.672 1 31.88 307 GLN A CA 1
ATOM 2387 C C . GLN A 1 307 ? -18.094 4.594 -0.807 1 31.88 307 GLN A C 1
ATOM 2389 O O . GLN A 1 307 ? -17.641 3.539 -1.261 1 31.88 307 GLN A O 1
ATOM 2394 N N . PRO A 1 308 ? -17.297 5.105 0.19 1 32.41 308 PRO A N 1
ATOM 2395 C CA . PRO A 1 308 ? -16.688 4.305 1.246 1 32.41 308 PRO A CA 1
ATOM 2396 C C . PRO A 1 308 ? -17.297 2.91 1.364 1 32.41 308 PRO A C 1
ATOM 2398 O O . PRO A 1 308 ? -16.781 2.064 2.098 1 32.41 308 PRO A O 1
ATOM 2401 N N . GLU A 1 309 ? -18.438 2.791 0.913 1 29.53 309 GLU A N 1
ATOM 2402 C CA . GLU A 1 309 ? -19.234 1.596 1.189 1 29.53 309 GLU A CA 1
ATOM 2403 C C . GLU A 1 309 ? -18.812 0.434 0.295 1 29.53 309 GLU A C 1
ATOM 2405 O O . GLU A 1 309 ? -19.5 -0.594 0.242 1 29.53 309 GLU A O 1
ATOM 2410 N N . SER A 1 310 ? -18.094 0.832 -0.648 1 31.97 310 SER A N 1
ATOM 2411 C CA . SER A 1 310 ? -17.938 -0.406 -1.408 1 31.97 310 SER A CA 1
ATOM 2412 C C . SER A 1 310 ? -17.328 -1.511 -0.553 1 31.97 310 SER A C 1
ATOM 2414 O O . SER A 1 310 ? -16.469 -1.247 0.286 1 31.97 310 SER A O 1
ATOM 2416 N N . ASP A 1 311 ? -18.125 -2.484 -0.566 1 33.06 311 ASP A N 1
ATOM 2417 C CA . ASP A 1 311 ? -17.969 -3.676 0.261 1 33.06 311 ASP A CA 1
ATOM 2418 C C . ASP A 1 311 ? -16.531 -4.199 0.193 1 33.06 311 ASP A C 1
ATOM 2420 O O . ASP A 1 311 ? -16.188 -5.168 0.874 1 33.06 311 ASP A O 1
ATOM 2424 N N . SER A 1 312 ? -16.094 -4.137 -0.976 1 30.56 312 SER A N 1
ATOM 2425 C CA . SER A 1 312 ? -14.812 -4.82 -0.887 1 30.56 312 SER A CA 1
ATOM 2426 C C . SER A 1 312 ? -13.789 -3.973 -0.139 1 30.56 312 SER A C 1
ATOM 2428 O O . SER A 1 312 ? -13.836 -2.742 -0.193 1 30.56 312 SER A O 1
ATOM 2430 N N . ILE A 1 313 ? -13.328 -4.422 0.985 1 30.7 313 ILE A N 1
ATOM 2431 C CA . ILE A 1 313 ? -12.117 -3.836 1.558 1 30.7 313 ILE A CA 1
ATOM 2432 C C . ILE A 1 313 ? -11.109 -3.549 0.449 1 30.7 313 ILE A C 1
ATOM 2434 O O . ILE A 1 313 ? -10.945 -4.348 -0.477 1 30.7 313 ILE A O 1
ATOM 2438 N N . MET B 1 1 ? 6.969 13.734 0.863 1 89 1 MET B N 1
ATOM 2439 C CA . MET B 1 1 ? 6.094 13.102 1.846 1 89 1 MET B CA 1
ATOM 2440 C C . MET B 1 1 ? 6.363 11.602 1.93 1 89 1 MET B C 1
ATOM 2442 O O . MET B 1 1 ? 6.469 11.047 3.023 1 89 1 MET B O 1
ATOM 2446 N N . MET B 1 2 ? 6.461 10.938 0.854 1 87.88 2 MET B N 1
ATOM 2447 C CA . MET B 1 2 ? 6.781 9.508 0.864 1 87.88 2 MET B CA 1
ATOM 2448 C C . MET B 1 2 ? 8.148 9.266 1.489 1 87.88 2 MET B C 1
ATOM 2450 O O . MET B 1 2 ? 8.328 8.32 2.264 1 87.88 2 MET B O 1
ATOM 2454 N N . VAL B 1 3 ? 9.109 10.148 1.143 1 87.62 3 VAL B N 1
ATOM 2455 C CA . VAL B 1 3 ? 10.453 10.016 1.687 1 87.62 3 VAL B CA 1
ATOM 2456 C C . VAL B 1 3 ? 10.414 10.141 3.207 1 87.62 3 VAL B C 1
ATOM 2458 O O . VAL B 1 3 ? 11.148 9.445 3.914 1 87.62 3 VAL B O 1
ATOM 2461 N N . ALA B 1 4 ? 9.586 11.031 3.689 1 92.5 4 ALA B N 1
ATOM 2462 C CA . ALA B 1 4 ? 9.461 11.211 5.133 1 92.5 4 ALA B CA 1
ATOM 2463 C C . ALA B 1 4 ? 8.961 9.93 5.801 1 92.5 4 ALA B C 1
ATOM 2465 O O . ALA B 1 4 ? 9.422 9.57 6.887 1 92.5 4 ALA B O 1
ATOM 2466 N N . CYS B 1 5 ? 8.039 9.234 5.203 1 91.5 5 CYS B N 1
ATOM 2467 C CA . CYS B 1 5 ? 7.539 7.965 5.715 1 91.5 5 CYS B CA 1
ATOM 2468 C C . CYS B 1 5 ? 8.609 6.883 5.641 1 91.5 5 CYS B C 1
ATOM 2470 O O . CYS B 1 5 ? 8.812 6.137 6.602 1 91.5 5 CYS B O 1
ATOM 2472 N N . ASP B 1 6 ? 9.258 6.812 4.496 1 87.19 6 ASP B N 1
ATOM 2473 C CA . ASP B 1 6 ? 10.305 5.816 4.297 1 87.19 6 ASP B CA 1
ATOM 2474 C C . ASP B 1 6 ? 11.438 6.008 5.301 1 87.19 6 ASP B C 1
ATOM 2476 O O . ASP B 1 6 ? 12.031 5.031 5.766 1 87.19 6 ASP B O 1
ATOM 2480 N N . ALA B 1 7 ? 11.75 7.227 5.598 1 87.31 7 ALA B N 1
ATOM 2481 C CA . ALA B 1 7 ? 12.812 7.535 6.551 1 87.31 7 ALA B CA 1
ATOM 2482 C C . ALA B 1 7 ? 12.508 6.934 7.922 1 87.31 7 ALA B C 1
ATOM 2484 O O . ALA B 1 7 ? 13.422 6.469 8.617 1 87.31 7 ALA B O 1
ATOM 2485 N N . LEU B 1 8 ? 11.312 6.926 8.312 1 89.19 8 LEU B N 1
ATOM 2486 C CA . LEU B 1 8 ? 10.93 6.355 9.602 1 89.19 8 LEU B CA 1
ATOM 2487 C C . LEU B 1 8 ? 11.156 4.848 9.617 1 89.19 8 LEU B C 1
ATOM 2489 O O . LEU B 1 8 ? 11.648 4.301 10.602 1 89.19 8 LEU B O 1
ATOM 2493 N N . LYS B 1 9 ? 10.773 4.262 8.586 1 86.06 9 LYS B N 1
ATOM 2494 C CA 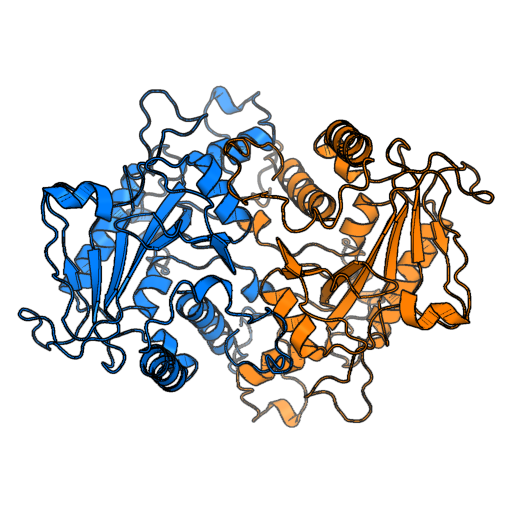. LYS B 1 9 ? 10.961 2.818 8.492 1 86.06 9 LYS B CA 1
ATOM 2495 C C . LYS B 1 9 ? 12.445 2.461 8.453 1 86.06 9 LYS B C 1
ATOM 2497 O O . LYS B 1 9 ? 12.875 1.508 9.102 1 86.06 9 LYS B O 1
ATOM 2502 N N . ARG B 1 10 ? 13.156 3.258 7.766 1 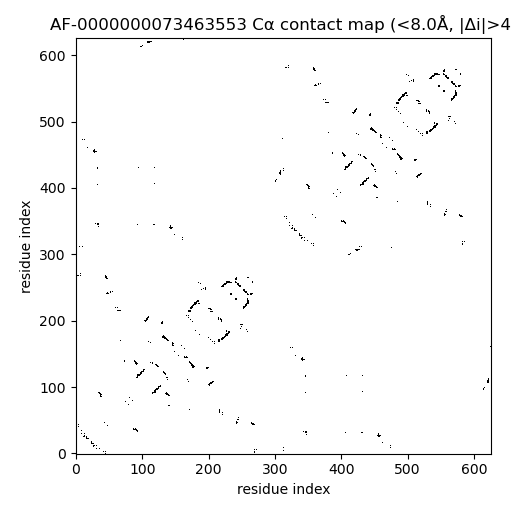83.75 10 ARG B N 1
ATOM 2503 C CA . ARG B 1 10 ? 14.602 3.064 7.711 1 83.75 10 ARG B CA 1
ATOM 2504 C C . ARG B 1 10 ? 15.227 3.215 9.094 1 83.75 10 ARG B C 1
ATOM 2506 O O . ARG B 1 10 ? 16.078 2.41 9.492 1 83.75 10 ARG B O 1
ATOM 2513 N N . LYS B 1 11 ? 14.883 4.219 9.766 1 82.62 11 LYS B N 1
ATOM 2514 C CA . LYS B 1 11 ? 15.398 4.441 11.117 1 82.62 11 LYS B CA 1
ATOM 2515 C C . LYS B 1 11 ? 15.094 3.256 12.023 1 82.62 11 LYS B C 1
ATOM 2517 O O . LYS B 1 11 ? 15.938 2.848 12.828 1 82.62 11 LYS B O 1
ATOM 2522 N N . LYS B 1 12 ? 13.961 2.758 11.852 1 82.12 12 LYS B N 1
ATOM 2523 C CA . LYS B 1 12 ? 13.578 1.611 12.672 1 82.12 12 LYS B CA 1
ATOM 2524 C C . LYS B 1 12 ? 14.422 0.385 12.336 1 82.12 12 LYS B C 1
ATOM 2526 O O . LYS B 1 12 ? 14.797 -0.38 13.219 1 82.12 12 LYS B O 1
ATOM 2531 N N . ILE B 1 13 ? 14.648 0.227 11.102 1 76.44 13 ILE B N 1
ATOM 2532 C CA . ILE B 1 13 ? 15.469 -0.894 10.656 1 76.44 13 ILE B CA 1
ATOM 2533 C C . ILE B 1 13 ? 16.891 -0.743 11.211 1 76.44 13 ILE B C 1
ATOM 2535 O O . ILE B 1 13 ? 17.484 -1.713 11.688 1 76.44 13 ILE B O 1
ATOM 2539 N N . GLU B 1 14 ? 17.391 0.409 11.219 1 73.25 14 GLU B N 1
ATOM 2540 C CA . GLU B 1 14 ? 18.75 0.688 11.68 1 73.25 14 GLU B CA 1
ATOM 2541 C C . GLU B 1 14 ? 18.859 0.558 13.195 1 73.25 14 GLU B C 1
ATOM 2543 O O . GLU B 1 14 ? 19.906 0.187 13.719 1 73.25 14 GLU B O 1
ATOM 2548 N N . GLN B 1 15 ? 17.844 0.907 13.883 1 71.44 15 GLN B N 1
ATOM 2549 C CA . GLN B 1 15 ? 17.844 0.83 15.344 1 71.44 15 GLN B CA 1
ATOM 2550 C C . GLN B 1 15 ? 17.766 -0.618 15.82 1 71.44 15 GLN B C 1
ATOM 2552 O O . GLN B 1 15 ? 18.203 -0.939 16.922 1 71.44 15 GLN B O 1
ATOM 2557 N N . THR B 1 16 ? 17.031 -1.477 15.117 1 60.97 16 THR B N 1
ATOM 2558 C CA . THR B 1 16 ? 16.828 -2.859 15.547 1 60.97 16 THR B CA 1
ATOM 2559 C C . THR B 1 16 ? 17.969 -3.746 15.039 1 60.97 16 THR B C 1
ATOM 2561 O O . THR B 1 16 ? 18 -4.945 15.32 1 60.97 16 THR B O 1
ATOM 2564 N N . GLU B 1 17 ? 18.781 -3.379 14.211 1 54.41 17 GLU B N 1
ATOM 2565 C CA . GLU B 1 17 ? 19.953 -4.176 13.844 1 54.41 17 GLU B CA 1
ATOM 2566 C C . GLU B 1 17 ? 20.719 -4.621 15.086 1 54.41 17 GLU B C 1
ATOM 2568 O O . GLU B 1 17 ? 20.891 -3.85 16.031 1 54.41 17 GLU B O 1
ATOM 2573 N N . PRO B 1 18 ? 20.641 -6.066 15.219 1 47.69 18 PRO B N 1
ATOM 2574 C CA . PRO B 1 18 ? 21.172 -6.652 16.438 1 47.69 18 PRO B CA 1
ATOM 2575 C C . PRO B 1 18 ? 22.359 -5.871 17 1 47.69 18 PRO B C 1
ATOM 2577 O O . PRO B 1 18 ? 23.375 -5.711 16.312 1 47.69 18 PRO B O 1
ATOM 2580 N N . LYS B 1 19 ? 22.125 -4.695 17.703 1 43.97 19 LYS B N 1
ATOM 2581 C CA . LYS B 1 19 ? 23.266 -4.527 18.594 1 43.97 19 LYS B CA 1
ATOM 2582 C C . LYS B 1 19 ? 23.531 -5.801 19.391 1 43.97 19 LYS B C 1
ATOM 2584 O O . LYS B 1 19 ? 22.672 -6.684 19.469 1 43.97 19 LYS B O 1
ATOM 2589 N N . GLU B 1 20 ? 24.625 -6.098 19.953 1 41.16 20 GLU B N 1
ATOM 2590 C CA . GLU B 1 20 ? 25.062 -7.242 20.734 1 41.16 20 GLU B CA 1
ATOM 2591 C C . GLU B 1 20 ? 23.891 -7.906 21.453 1 41.16 20 GLU B C 1
ATOM 2593 O O . GLU B 1 20 ? 24 -9.039 21.922 1 41.16 20 GLU B O 1
ATOM 2598 N N . SER B 1 21 ? 22.875 -7.129 21.984 1 39.28 21 SER B N 1
ATOM 2599 C CA . SER B 1 21 ? 22.031 -7.715 23.016 1 39.28 21 SER B CA 1
ATOM 2600 C C . SER B 1 21 ? 20.828 -8.438 22.422 1 39.28 21 SER B C 1
ATOM 2602 O O . SER B 1 21 ? 20.375 -8.094 21.328 1 39.28 21 SER B O 1
ATOM 2604 N N . SER B 1 22 ? 20.297 -9.68 22.812 1 41.25 22 SER B N 1
ATOM 2605 C CA . SER B 1 22 ? 19.422 -10.836 22.656 1 41.25 22 SER B CA 1
ATOM 2606 C C . SER B 1 22 ? 18.016 -10.414 22.25 1 41.25 22 SER B C 1
ATOM 2608 O O . SER B 1 22 ? 17.297 -11.164 21.578 1 41.25 22 SER B O 1
ATOM 2610 N N . ASP B 1 23 ? 17.344 -9.453 22.859 1 41.25 23 ASP B N 1
ATOM 2611 C CA . ASP B 1 23 ? 15.891 -9.258 22.844 1 41.25 23 ASP B CA 1
ATOM 2612 C C . ASP B 1 23 ? 15.469 -8.43 21.641 1 41.25 23 ASP B C 1
ATOM 2614 O O . ASP B 1 23 ? 14.438 -7.758 21.656 1 41.25 23 ASP B O 1
ATOM 2618 N N . THR B 1 24 ? 16.312 -8.188 20.672 1 46.22 24 THR B N 1
ATOM 2619 C CA . THR B 1 24 ? 16.062 -7.148 19.672 1 46.22 24 THR B CA 1
ATOM 2620 C C . THR B 1 24 ? 14.938 -7.566 18.719 1 46.22 24 THR B C 1
ATOM 2622 O O . THR B 1 24 ? 15.008 -8.633 18.109 1 46.22 24 THR B O 1
ATOM 2625 N N . GLN B 1 25 ? 13.734 -7.18 19.016 1 51.81 25 GLN B N 1
ATOM 2626 C CA . GLN B 1 25 ? 12.617 -7.312 18.078 1 51.81 25 GLN B CA 1
ATOM 2627 C C . GLN B 1 25 ? 13.086 -7.16 16.641 1 51.81 25 GLN B C 1
ATOM 2629 O O . GLN B 1 25 ? 13.578 -6.098 16.234 1 51.81 25 GLN B O 1
ATOM 2634 N N . HIS B 1 26 ? 13.555 -8.195 15.992 1 57.72 26 HIS B N 1
ATOM 2635 C CA . HIS B 1 26 ? 14.102 -8.219 14.641 1 57.72 26 HIS B CA 1
ATOM 2636 C C . HIS B 1 26 ? 13.102 -7.652 13.641 1 57.72 26 HIS B C 1
ATOM 2638 O O . HIS B 1 26 ? 11.906 -7.938 13.719 1 57.72 26 HIS B O 1
ATOM 2644 N N . VAL B 1 27 ? 13.523 -6.527 13.023 1 66.31 27 VAL B N 1
ATOM 2645 C CA . VAL B 1 27 ? 12.742 -5.875 11.977 1 66.31 27 VAL B CA 1
ATOM 2646 C C . VAL B 1 27 ? 13.031 -6.531 10.625 1 66.31 27 VAL B C 1
ATOM 2648 O O . VAL B 1 27 ? 14.195 -6.707 10.258 1 66.31 27 VAL B O 1
ATOM 2651 N N . GLY B 1 28 ? 12.039 -7.156 10.062 1 78.69 28 GLY B N 1
ATOM 2652 C CA . GLY B 1 28 ? 12.117 -7.77 8.742 1 78.69 28 GLY B CA 1
ATOM 2653 C C . GLY B 1 28 ? 11.227 -7.098 7.715 1 78.69 28 GLY B C 1
ATOM 2654 O O . GLY B 1 28 ? 11.07 -5.875 7.727 1 78.69 28 GLY B O 1
ATOM 2655 N N . ALA B 1 29 ? 10.836 -7.801 6.82 1 83.81 29 ALA B N 1
ATOM 2656 C CA . ALA B 1 29 ? 10.102 -7.301 5.664 1 83.81 29 ALA B CA 1
ATOM 2657 C C . ALA B 1 29 ? 8.781 -6.66 6.09 1 83.81 29 ALA B C 1
ATOM 2659 O O . ALA B 1 29 ? 8.273 -5.766 5.406 1 83.81 29 ALA B O 1
ATOM 2660 N N . SER B 1 30 ? 8.297 -6.996 7.262 1 87.69 30 SER B N 1
ATOM 2661 C CA . SER B 1 30 ? 6.98 -6.531 7.695 1 87.69 30 SER B CA 1
ATOM 2662 C C . SER B 1 30 ? 6.98 -5.023 7.938 1 87.69 30 SER B C 1
ATOM 2664 O O . SER B 1 30 ? 5.93 -4.383 7.875 1 87.69 30 SER B O 1
ATOM 2666 N N . ILE B 1 31 ? 8.094 -4.441 8.211 1 87.56 31 ILE B N 1
ATOM 2667 C CA . ILE B 1 31 ? 8.188 -3.027 8.57 1 87.56 31 ILE B CA 1
ATOM 2668 C C . ILE B 1 31 ? 7.727 -2.168 7.398 1 87.56 31 ILE B C 1
ATOM 2670 O O . ILE B 1 31 ? 7.191 -1.073 7.594 1 87.56 31 ILE B O 1
ATOM 2674 N N . TYR B 1 32 ? 7.863 -2.664 6.203 1 87.69 32 TYR B N 1
ATOM 2675 C CA . TYR B 1 32 ? 7.57 -1.877 5.012 1 87.69 32 TYR B CA 1
ATOM 2676 C C . TYR B 1 32 ? 6.066 -1.756 4.793 1 87.69 32 TYR B C 1
ATOM 2678 O O . TYR B 1 32 ? 5.605 -0.856 4.086 1 87.69 32 TYR B O 1
ATOM 2686 N N . ALA B 1 33 ? 5.336 -2.613 5.445 1 89.19 33 ALA B N 1
ATOM 2687 C CA . ALA B 1 33 ? 3.883 -2.59 5.281 1 89.19 33 ALA B CA 1
ATOM 2688 C C . ALA B 1 33 ? 3.209 -1.886 6.457 1 89.19 33 ALA B C 1
ATOM 2690 O O . ALA B 1 33 ? 1.997 -1.66 6.441 1 89.19 33 ALA B O 1
ATOM 2691 N N . LYS B 1 34 ? 3.93 -1.447 7.359 1 90.75 34 LYS B N 1
ATOM 2692 C CA . LYS B 1 34 ? 3.328 -0.914 8.578 1 90.75 34 LYS B CA 1
ATOM 2693 C C . LYS B 1 34 ? 3.018 0.573 8.438 1 90.75 34 LYS B C 1
ATOM 2695 O O . LYS B 1 34 ? 3.814 1.328 7.875 1 90.75 34 LYS B O 1
ATOM 2700 N N . PRO B 1 35 ? 1.858 0.949 8.953 1 94.06 35 PRO B N 1
ATOM 2701 C CA . PRO B 1 35 ? 1.604 2.389 9.062 1 94.06 35 PRO B CA 1
ATOM 2702 C C . PRO B 1 35 ? 2.617 3.105 9.945 1 94.06 35 PRO B C 1
ATOM 2704 O O . PRO B 1 35 ? 3.264 2.473 10.789 1 94.06 35 PRO B O 1
ATOM 2707 N N . VAL B 1 36 ? 2.744 4.406 9.727 1 94.31 36 VAL B N 1
ATOM 2708 C CA . VAL B 1 36 ? 3.691 5.188 10.516 1 94.31 36 VAL B CA 1
ATOM 2709 C C . VAL B 1 36 ? 2.955 6.305 11.258 1 94.31 36 VAL B C 1
ATOM 2711 O O . VAL B 1 36 ? 1.885 6.738 10.828 1 94.31 36 VAL B O 1
ATOM 2714 N N . ARG B 1 37 ? 3.547 6.73 12.289 1 94.94 37 ARG B N 1
ATOM 2715 C CA . ARG B 1 37 ? 2.949 7.777 13.117 1 94.94 37 ARG B CA 1
ATOM 2716 C C . ARG B 1 37 ? 3.057 9.141 12.438 1 94.94 37 ARG B C 1
ATOM 2718 O O . ARG B 1 37 ? 4.137 9.523 11.984 1 94.94 37 ARG B O 1
ATOM 2725 N N . LEU B 1 38 ? 1.943 9.852 12.477 1 96.62 38 LEU B N 1
ATOM 2726 C CA . LEU B 1 38 ? 1.888 11.172 11.852 1 96.62 38 LEU B CA 1
ATOM 2727 C C . LEU B 1 38 ? 2.914 12.109 12.469 1 96.62 38 LEU B C 1
ATOM 2729 O O . LEU B 1 38 ? 3.654 12.789 11.75 1 96.62 38 LEU B O 1
ATOM 2733 N N . GLU B 1 39 ? 2.969 12.133 13.766 1 94.88 39 GLU B N 1
ATOM 2734 C CA . GLU B 1 39 ? 3.877 13.039 14.461 1 94.88 39 GLU B CA 1
ATOM 2735 C C . GLU B 1 39 ? 5.32 12.82 14.016 1 94.88 39 GLU B C 1
ATOM 2737 O O . GLU B 1 39 ? 6.051 13.781 13.766 1 94.88 39 GLU B O 1
ATOM 2742 N N . SER B 1 40 ? 5.684 11.57 13.898 1 94.25 40 SER B N 1
ATOM 2743 C CA . SER B 1 40 ? 7.035 11.234 13.477 1 94.25 40 SER B CA 1
ATOM 2744 C C . SER B 1 40 ? 7.285 11.664 12.031 1 94.25 40 SER B C 1
ATOM 2746 O O . SER B 1 40 ? 8.391 12.086 11.688 1 94.25 40 SER B O 1
ATOM 2748 N N . VAL B 1 41 ? 6.32 11.562 11.211 1 96 41 VAL B N 1
ATOM 2749 C CA . VAL B 1 41 ? 6.441 11.977 9.82 1 96 41 VAL B CA 1
ATOM 2750 C C . VAL B 1 41 ? 6.656 13.492 9.75 1 96 41 VAL B C 1
ATOM 2752 O O . VAL B 1 41 ? 7.523 13.969 9.016 1 96 41 VAL B O 1
ATOM 2755 N N . LEU B 1 42 ? 5.852 14.195 10.508 1 96.88 42 LEU B N 1
ATOM 2756 C CA . LEU B 1 42 ? 5.953 15.648 10.516 1 96.88 42 LEU B CA 1
ATOM 2757 C C . LEU B 1 42 ? 7.316 16.094 11.039 1 96.88 42 LEU B C 1
ATOM 2759 O O . LEU B 1 42 ? 7.902 17.047 10.516 1 96.88 42 LEU B O 1
ATOM 2763 N N . GLU B 1 43 ? 7.852 15.359 12.008 1 94 43 GLU B N 1
ATOM 2764 C CA . GLU B 1 43 ? 9.188 15.648 12.531 1 94 43 GLU B CA 1
ATOM 2765 C C . GLU B 1 43 ? 10.258 15.414 11.469 1 94 43 GLU B C 1
ATOM 2767 O O . GLU B 1 43 ? 11.297 16.078 11.477 1 94 43 GLU B O 1
ATOM 2772 N N . ASN B 1 44 ? 9.984 14.484 10.617 1 94.31 44 ASN B N 1
ATOM 2773 C CA . ASN B 1 44 ? 10.914 14.18 9.539 1 94.31 44 ASN B CA 1
ATOM 2774 C C . ASN B 1 44 ? 10.844 15.227 8.43 1 94.31 44 ASN B C 1
ATOM 2776 O O . ASN B 1 44 ? 11.766 15.328 7.613 1 94.31 44 ASN B O 1
ATOM 2780 N N . LEU B 1 45 ? 9.812 15.953 8.391 1 96.56 45 LEU B N 1
ATOM 2781 C CA . LEU B 1 45 ? 9.664 17 7.379 1 96.56 45 LEU B CA 1
ATOM 2782 C C . LEU B 1 45 ? 10.219 18.328 7.875 1 96.56 45 LEU B C 1
ATOM 2784 O O . LEU B 1 45 ? 10.773 19.094 7.094 1 96.56 45 LEU B O 1
ATOM 2788 N N . ALA B 1 46 ? 10 18.578 9.195 1 96.88 46 ALA B N 1
ATOM 2789 C CA . ALA B 1 46 ? 10.312 19.906 9.719 1 96.88 46 ALA B CA 1
ATOM 2790 C C . ALA B 1 46 ? 10.938 19.812 11.109 1 96.88 46 ALA B C 1
ATOM 2792 O O . ALA B 1 46 ? 10.336 19.25 12.031 1 96.88 46 ALA B O 1
ATOM 2793 N N . ASP B 1 47 ? 12.102 20.297 11.203 1 95.25 47 ASP B N 1
ATOM 2794 C CA . ASP B 1 47 ? 12.711 20.5 12.516 1 95.25 47 ASP B CA 1
ATOM 2795 C C . ASP B 1 47 ? 12.195 21.781 13.156 1 95.25 47 ASP B C 1
ATOM 2797 O O . ASP B 1 47 ? 12.703 22.875 12.867 1 95.25 47 ASP B O 1
ATOM 2801 N N . LEU B 1 48 ? 11.25 21.656 14.031 1 95 48 LEU B N 1
ATOM 2802 C CA . LEU B 1 48 ? 10.57 22.797 14.633 1 95 48 LEU B CA 1
ATOM 2803 C C . LEU B 1 48 ? 11.258 23.234 15.922 1 95 48 LEU B C 1
ATOM 2805 O O . LEU B 1 48 ? 11.844 22.406 16.625 1 95 48 LEU B O 1
ATOM 2809 N N . ASP B 1 49 ? 11.219 24.5 16.188 1 92.69 49 ASP B N 1
ATOM 2810 C CA . ASP B 1 49 ? 11.625 24.938 17.531 1 92.69 49 ASP B CA 1
ATOM 2811 C C . ASP B 1 49 ? 10.586 24.547 18.578 1 92.69 49 ASP B C 1
ATOM 2813 O O . ASP B 1 49 ? 9.547 23.984 18.25 1 92.69 49 ASP B O 1
ATOM 2817 N N . GLU B 1 50 ? 10.844 24.812 19.781 1 93.25 50 GLU B N 1
ATOM 2818 C CA . GLU B 1 50 ? 10.031 24.344 20.891 1 93.25 50 GLU B CA 1
ATOM 2819 C C . GLU B 1 50 ? 8.609 24.906 20.828 1 93.25 50 GLU B C 1
ATOM 2821 O O . GLU B 1 50 ? 7.637 24.172 21.016 1 93.25 50 GLU B O 1
ATOM 2826 N N . ALA B 1 51 ? 8.492 26.156 20.562 1 93.19 51 ALA B N 1
ATOM 2827 C CA . ALA B 1 51 ? 7.188 26.812 20.547 1 93.19 51 ALA B CA 1
ATOM 2828 C C . ALA B 1 51 ? 6.309 26.25 19.438 1 93.19 51 ALA B C 1
ATOM 2830 O O . ALA B 1 51 ? 5.137 25.938 19.656 1 93.19 51 ALA B O 1
ATOM 2831 N N . ASN B 1 52 ? 6.848 26.094 18.266 1 94.25 52 ASN B N 1
ATOM 2832 C CA . ASN B 1 52 ? 6.105 25.562 17.125 1 94.25 52 ASN B CA 1
ATOM 2833 C C . ASN B 1 52 ? 5.781 24.078 17.312 1 94.25 52 ASN B C 1
ATOM 2835 O O . ASN B 1 52 ? 4.715 23.625 16.906 1 94.25 52 ASN B O 1
ATOM 2839 N N . LEU B 1 53 ? 6.676 23.391 17.875 1 94.56 53 LEU B N 1
ATOM 2840 C CA . LEU B 1 53 ? 6.418 21.984 18.188 1 94.56 53 LEU B CA 1
ATOM 2841 C C . LEU B 1 53 ? 5.262 21.859 19.172 1 94.56 53 LEU B C 1
ATOM 2843 O O . LEU B 1 53 ? 4.402 20.984 19 1 94.56 53 LEU B O 1
ATOM 2847 N N . ALA B 1 54 ? 5.328 22.688 20.156 1 94.06 54 ALA B N 1
ATOM 2848 C CA . ALA B 1 54 ? 4.25 22.672 21.141 1 94.06 54 ALA B CA 1
ATOM 2849 C C . ALA B 1 54 ? 2.908 22.984 20.484 1 94.06 54 ALA B C 1
ATOM 2851 O O . ALA B 1 54 ? 1.894 22.359 20.812 1 94.06 54 ALA B O 1
ATOM 2852 N N . ALA B 1 55 ? 2.881 23.953 19.609 1 94.62 55 ALA B N 1
ATOM 2853 C CA . ALA B 1 55 ? 1.657 24.328 18.906 1 94.62 55 ALA B CA 1
ATOM 2854 C C . ALA B 1 55 ? 1.128 23.172 18.062 1 94.62 55 ALA B C 1
ATOM 2856 O O . ALA B 1 55 ? -0.075 22.891 18.047 1 94.62 55 ALA B O 1
ATOM 2857 N N . LEU B 1 56 ? 2 22.531 17.375 1 95.25 56 LEU B N 1
ATOM 2858 C CA . LEU B 1 56 ? 1.63 21.391 16.547 1 95.25 56 LEU B CA 1
ATOM 2859 C C . LEU B 1 56 ? 1.06 20.266 17.406 1 95.25 56 LEU B C 1
ATOM 2861 O O . LEU B 1 56 ? 0.005 19.719 17.094 1 95.25 56 LEU B O 1
ATOM 2865 N N . ARG B 1 57 ? 1.707 19.953 18.469 1 92.75 57 ARG B N 1
ATOM 2866 C CA . ARG B 1 57 ? 1.276 18.875 19.359 1 92.75 57 ARG B CA 1
ATOM 2867 C C . ARG B 1 57 ? -0.078 19.188 19.984 1 92.75 57 ARG B C 1
ATOM 2869 O O . ARG B 1 57 ? -0.916 18.297 20.156 1 92.75 57 ARG B O 1
ATOM 2876 N N . GLN B 1 58 ? -0.221 20.422 20.359 1 92.38 58 GLN B N 1
ATOM 2877 C CA . GLN B 1 58 ? -1.508 20.828 20.906 1 92.38 58 GLN B CA 1
ATOM 2878 C C . GLN B 1 58 ? -2.637 20.578 19.906 1 92.38 58 GLN B C 1
ATOM 2880 O O . GLN B 1 58 ? -3.701 20.078 20.281 1 92.38 58 GLN B O 1
ATOM 2885 N N . ARG B 1 59 ? -2.436 20.906 18.688 1 94.88 59 ARG B N 1
ATOM 2886 C CA . ARG B 1 59 ? -3.43 20.672 17.641 1 94.88 59 ARG B CA 1
ATOM 2887 C C . ARG B 1 59 ? -3.764 19.188 17.547 1 94.88 59 ARG B C 1
ATOM 2889 O O . ARG B 1 59 ? -4.938 18.812 17.469 1 94.88 59 ARG B O 1
ATOM 2896 N N . LEU B 1 60 ? -2.725 18.391 17.484 1 93.88 60 LEU B N 1
ATOM 2897 C CA . LEU B 1 60 ? -2.928 16.938 17.391 1 93.88 60 LEU B CA 1
ATOM 2898 C C . LEU B 1 60 ? -3.682 16.422 18.609 1 93.88 60 LEU B C 1
ATOM 2900 O O . LEU B 1 60 ? -4.594 15.602 18.469 1 93.88 60 LEU B O 1
ATOM 2904 N N . GLU B 1 61 ? -3.357 16.922 19.766 1 89.75 61 GLU B N 1
ATOM 2905 C CA . GLU B 1 61 ? -4.023 16.516 21 1 89.75 61 GLU B CA 1
ATOM 2906 C C . GLU B 1 61 ? -5.488 16.938 21 1 89.75 61 GLU B C 1
ATOM 2908 O O . GLU B 1 61 ? -6.363 16.172 21.422 1 89.75 61 GLU B O 1
ATOM 2913 N N . ASP B 1 62 ? -5.699 18.141 20.562 1 89.38 62 ASP B N 1
ATOM 2914 C CA . ASP B 1 62 ? -7.066 18.641 20.5 1 89.38 62 ASP B CA 1
ATOM 2915 C C . ASP B 1 62 ? -7.945 17.75 19.641 1 89.38 62 ASP B C 1
ATOM 2917 O O . ASP B 1 62 ? -9.078 17.438 20 1 89.38 62 ASP B O 1
ATOM 2921 N N . VAL B 1 63 ? -7.426 17.359 18.547 1 91.75 63 VAL B N 1
ATOM 2922 C CA . VAL B 1 63 ? -8.188 16.547 17.609 1 91.75 63 VAL B CA 1
ATOM 2923 C C . VAL B 1 63 ? -8.367 15.141 18.188 1 91.75 63 VAL B C 1
ATOM 2925 O O . VAL B 1 63 ? -9.438 14.547 18.062 1 91.75 63 VAL B O 1
ATOM 2928 N N . TYR B 1 64 ? -7.312 14.648 18.75 1 87.81 64 TYR B N 1
ATOM 2929 C CA . TYR B 1 64 ? -7.406 13.328 19.359 1 87.81 64 TYR B CA 1
ATOM 2930 C C . TYR B 1 64 ? -8.461 13.312 20.469 1 87.81 64 TYR B C 1
ATOM 2932 O O . TYR B 1 64 ? -9.258 12.383 20.562 1 87.81 64 TYR B O 1
ATOM 2940 N N . ASP B 1 65 ? -8.406 14.258 21.266 1 79.44 65 ASP B N 1
ATOM 2941 C CA . ASP B 1 65 ? -9.344 14.359 22.391 1 79.44 65 ASP B CA 1
ATOM 2942 C C . ASP B 1 65 ? -10.773 14.539 21.891 1 79.44 65 ASP B C 1
ATOM 2944 O O . ASP B 1 65 ? -11.719 14.023 22.5 1 79.44 65 ASP B O 1
ATOM 2948 N N . ALA B 1 66 ? -10.898 15.273 20.844 1 70.38 66 ALA B N 1
ATOM 2949 C CA . ALA B 1 66 ? -12.227 15.438 20.266 1 70.38 66 ALA B CA 1
ATOM 2950 C C . ALA B 1 66 ? -12.758 14.102 19.734 1 70.38 66 ALA B C 1
ATOM 2952 O O . ALA B 1 66 ? -13.961 13.859 19.766 1 70.38 66 ALA B O 1
ATOM 2953 N N . GLY B 1 67 ? -11.828 13.336 19.188 1 59.03 67 GLY B N 1
ATOM 2954 C CA . GLY B 1 67 ? -12.188 12.016 18.688 1 59.03 67 GLY B CA 1
ATOM 2955 C C . GLY B 1 67 ? -12.477 11.016 19.781 1 59.03 67 GLY B C 1
ATOM 2956 O O . GLY B 1 67 ? -13.047 9.953 19.531 1 59.03 67 GLY B O 1
ATOM 2957 N N . SER B 1 68 ? -11.688 11.203 20.969 1 57.12 68 SER B N 1
ATOM 2958 C CA . SER B 1 68 ? -11.898 10.289 22.078 1 57.12 68 SER B CA 1
ATOM 2959 C C . SER B 1 68 ? -13.367 10.25 22.5 1 57.12 68 SER B C 1
ATOM 2961 O O . SER B 1 68 ? -13.758 10.922 23.453 1 57.12 68 SER B O 1
ATOM 2963 N N . ARG B 1 69 ? -14.211 10.383 21.5 1 52.38 69 ARG B N 1
ATOM 2964 C CA . ARG B 1 69 ? -15.656 10.289 21.609 1 52.38 69 ARG B CA 1
ATOM 2965 C C . ARG B 1 69 ? -16.078 9.258 22.641 1 52.38 69 ARG B C 1
ATOM 2967 O O . ARG B 1 69 ? -17.047 9.461 23.375 1 52.38 69 ARG B O 1
ATOM 2974 N N . THR B 1 70 ? -15.859 7.891 22.438 1 46.44 70 THR B N 1
ATOM 2975 C CA . THR B 1 70 ? -16.312 6.887 23.406 1 46.44 70 THR B CA 1
ATOM 2976 C C . THR B 1 70 ? -15.219 6.582 24.422 1 46.44 70 THR B C 1
ATOM 2978 O O . THR B 1 70 ? -14.031 6.77 24.141 1 46.44 70 THR B O 1
ATOM 2981 N N . GLU B 1 71 ? -15.523 6.465 25.734 1 42.72 71 GLU B N 1
ATOM 2982 C CA . GLU B 1 71 ? -14.719 5.996 26.859 1 42.72 71 GLU B CA 1
ATOM 2983 C C . GLU B 1 71 ? -13.602 5.07 26.391 1 42.72 71 GLU B C 1
ATOM 2985 O O . GLU B 1 71 ? -12.617 4.867 27.109 1 42.72 71 GLU B O 1
ATOM 2990 N N . ARG B 1 72 ? -13.875 4.266 25.531 1 41.56 72 ARG B N 1
ATOM 2991 C CA . ARG B 1 72 ? -13.102 3.08 25.172 1 41.56 72 ARG B CA 1
ATOM 2992 C C . ARG B 1 72 ? -11.797 3.463 24.484 1 41.56 72 ARG B C 1
ATOM 2994 O O . ARG B 1 72 ? -10.797 2.758 24.594 1 41.56 72 ARG B O 1
ATOM 3001 N N . HIS B 1 73 ? -11.836 4.445 23.516 1 43.47 73 HIS B N 1
ATOM 3002 C CA . HIS B 1 73 ? -10.602 4.836 22.859 1 43.47 73 HIS B CA 1
ATOM 3003 C C . HIS B 1 73 ? -9.828 5.867 23.672 1 43.47 73 HIS B C 1
ATOM 3005 O O . HIS B 1 73 ? -8.727 6.27 23.297 1 43.47 73 HIS B O 1
ATOM 3011 N N . ALA B 1 74 ? -10.594 6.398 24.625 1 39.38 74 ALA B N 1
ATOM 3012 C CA . ALA B 1 74 ? -10 7.371 25.531 1 39.38 74 ALA B CA 1
ATOM 3013 C C . ALA B 1 74 ? -8.977 6.707 26.453 1 39.38 74 ALA B C 1
ATOM 3015 O O . ALA B 1 74 ? -9.328 6.191 27.516 1 39.38 74 ALA B O 1
ATOM 3016 N N . ILE B 1 75 ? -8.289 5.746 26.188 1 39.91 75 ILE B N 1
ATOM 3017 C CA . ILE B 1 75 ? -7.219 5.75 27.188 1 39.91 75 ILE B CA 1
ATOM 3018 C C . ILE B 1 75 ? -6.742 7.184 27.422 1 39.91 75 ILE B C 1
ATOM 3020 O O . ILE B 1 75 ? -6.223 7.832 26.516 1 39.91 75 ILE B O 1
ATOM 3024 N N . PRO B 1 76 ? -7.473 7.84 28.375 1 38.16 76 PRO B N 1
ATOM 3025 C CA . PRO B 1 76 ? -6.914 9.164 28.641 1 38.16 76 PRO B CA 1
ATOM 3026 C C . PRO B 1 76 ? -5.414 9.242 28.375 1 38.16 76 PRO B C 1
ATOM 3028 O O . PRO B 1 76 ? -4.676 8.312 28.719 1 38.16 76 PRO B O 1
ATOM 3031 N N . PHE B 1 77 ? -5.094 9.961 27.344 1 39.72 77 PHE B N 1
ATOM 3032 C CA . PHE B 1 77 ? -3.699 10.25 27.031 1 39.72 77 PHE B CA 1
ATOM 3033 C C . PHE B 1 77 ? -2.873 10.328 28.312 1 39.72 77 PHE B C 1
ATOM 3035 O O . PHE B 1 77 ? -1.722 9.891 28.344 1 39.72 77 PHE B O 1
ATOM 3042 N N . ARG B 1 78 ? -3.498 10.914 29.344 1 37.09 78 ARG B N 1
ATOM 3043 C CA . ARG B 1 78 ? -2.732 11.078 30.578 1 37.09 78 ARG B CA 1
ATOM 3044 C C . ARG B 1 78 ? -2.309 9.727 31.156 1 37.09 78 ARG B C 1
ATOM 3046 O O . ARG B 1 78 ? -1.212 9.602 31.703 1 37.09 78 ARG B O 1
ATOM 3053 N N . ASP B 1 79 ? -3.16 8.875 31.109 1 39.31 79 ASP B N 1
ATOM 3054 C CA . ASP B 1 79 ? -2.805 7.637 31.797 1 39.31 79 ASP B CA 1
ATOM 3055 C C . ASP B 1 79 ? -1.92 6.762 30.906 1 39.31 79 ASP B C 1
ATOM 3057 O O . ASP B 1 79 ? -1.077 6.016 31.406 1 39.31 79 ASP B O 1
ATOM 3061 N N . GLN B 1 80 ? -2.162 6.656 29.688 1 36.56 80 GLN B N 1
ATOM 3062 C CA . GLN B 1 80 ? -1.215 5.965 28.812 1 36.56 80 GLN B CA 1
ATOM 3063 C C . GLN B 1 80 ? 0.094 6.742 28.703 1 36.56 80 GLN B C 1
ATOM 3065 O O . GLN B 1 80 ? 1.069 6.246 28.125 1 36.56 80 GLN B O 1
ATOM 3070 N N . LEU B 1 81 ? 0.084 7.926 28.828 1 36.78 81 LEU B N 1
ATOM 3071 C CA . LEU B 1 81 ? 1.33 8.664 29 1 36.78 81 LEU B CA 1
ATOM 3072 C C . LEU B 1 81 ? 2.258 7.934 29.969 1 36.78 81 LEU B C 1
ATOM 3074 O O . LEU B 1 81 ? 3.414 8.328 30.141 1 36.78 81 LEU B O 1
ATOM 3078 N N . GLN B 1 82 ? 1.682 7.207 30.75 1 34.78 82 GLN B N 1
ATOM 3079 C CA . GLN B 1 82 ? 2.656 6.535 31.594 1 34.78 82 GLN B CA 1
ATOM 3080 C C . GLN B 1 82 ? 3.49 5.535 30.797 1 34.78 82 GLN B C 1
ATOM 3082 O O . GLN B 1 82 ? 4.488 5.016 31.297 1 34.78 82 GLN B O 1
ATOM 3087 N N . SER B 1 83 ? 2.846 4.785 29.797 1 38.75 83 SER B N 1
ATOM 3088 C CA . SER B 1 83 ? 3.85 4 29.078 1 38.75 83 SER B CA 1
ATOM 3089 C C . SER B 1 83 ? 4.676 4.879 28.156 1 38.75 83 SER B C 1
ATOM 3091 O O . SER B 1 83 ? 4.199 5.906 27.672 1 38.75 83 SER B O 1
ATOM 3093 N N . ALA B 1 84 ? 6 4.879 27.984 1 40.62 84 ALA B N 1
ATOM 3094 C CA . ALA B 1 84 ? 7.094 5.664 27.422 1 40.62 84 ALA B CA 1
ATOM 3095 C C . ALA B 1 84 ? 6.723 6.199 26.031 1 40.62 84 ALA B C 1
ATOM 3097 O O . ALA B 1 84 ? 7.32 7.168 25.562 1 40.62 84 ALA B O 1
ATOM 3098 N N . SER B 1 85 ? 6.051 5.496 25.031 1 49.28 85 SER B N 1
ATOM 3099 C CA . SER B 1 85 ? 6.043 6.133 23.719 1 49.28 85 SER B CA 1
ATOM 3100 C C . SER B 1 85 ? 4.922 7.156 23.609 1 49.28 85 SER B C 1
ATOM 3102 O O . SER B 1 85 ? 3.742 6.797 23.625 1 49.28 85 SER B O 1
ATOM 3104 N N . SER B 1 86 ? 4.922 8.531 24.062 1 61.91 86 SER B N 1
ATOM 3105 C CA . SER B 1 86 ? 4.215 9.805 24.172 1 61.91 86 SER B CA 1
ATOM 3106 C C . SER B 1 86 ? 3.59 10.203 22.844 1 61.91 86 SER B C 1
ATOM 3108 O O . SER B 1 86 ? 2.898 11.219 22.75 1 61.91 86 SER B O 1
ATOM 3110 N N . MET B 1 87 ? 3.596 9.375 21.859 1 76.75 87 MET B N 1
ATOM 3111 C CA . MET B 1 87 ? 3.074 9.867 20.594 1 76.75 87 MET B CA 1
ATOM 3112 C C . MET B 1 87 ? 1.613 9.469 20.406 1 76.75 87 MET B C 1
ATOM 3114 O O . MET B 1 87 ? 1.213 8.367 20.797 1 76.75 87 MET B O 1
ATOM 3118 N N . LEU B 1 88 ? 0.83 10.352 19.906 1 82.94 88 LEU B N 1
ATOM 3119 C CA . LEU B 1 88 ? -0.598 10.172 19.656 1 82.94 88 LEU B CA 1
ATOM 3120 C C . LEU B 1 88 ? -0.839 9.094 18.609 1 82.94 88 LEU B C 1
ATOM 3122 O O . LEU B 1 88 ? -0.047 8.938 17.672 1 82.94 88 LEU B O 1
ATOM 3126 N N . PRO B 1 89 ? -1.846 8.289 18.812 1 88.81 89 PRO B N 1
ATOM 3127 C CA . PRO B 1 89 ? -2.164 7.25 17.828 1 88.81 89 PRO B CA 1
ATOM 3128 C C . PRO B 1 89 ? -2.805 7.812 16.562 1 88.81 89 PRO B C 1
ATOM 3130 O O . PRO B 1 89 ? -3.988 7.578 16.312 1 88.81 89 PRO B O 1
ATOM 3133 N N . MET B 1 90 ? -2.123 8.555 15.844 1 94.56 90 MET B N 1
ATOM 3134 C CA . MET B 1 90 ? -2.469 9.078 14.523 1 94.56 90 MET B CA 1
ATOM 3135 C C . MET B 1 90 ? -1.55 8.492 13.453 1 94.56 90 MET B C 1
ATOM 3137 O O . MET B 1 90 ? -0.33 8.648 13.523 1 94.56 90 MET B O 1
ATOM 3141 N N . TRP B 1 91 ? -2.207 7.82 12.477 1 95.69 91 TRP B N 1
ATOM 3142 C CA . TRP B 1 91 ? -1.425 6.949 11.602 1 95.69 91 TRP B CA 1
ATOM 3143 C C . TRP B 1 91 ? -1.629 7.324 10.133 1 95.69 91 TRP B C 1
ATOM 3145 O O . TRP B 1 91 ? -2.76 7.551 9.695 1 95.69 91 TRP B O 1
ATOM 3155 N N . ILE B 1 92 ? -0.481 7.363 9.445 1 96.5 92 ILE B N 1
ATOM 3156 C CA . ILE B 1 92 ? -0.458 7.488 7.988 1 96.5 92 ILE B CA 1
ATOM 3157 C C . ILE B 1 92 ? -0.099 6.148 7.355 1 96.5 92 ILE B C 1
ATOM 3159 O O . ILE B 1 92 ? 0.778 5.434 7.852 1 96.5 92 ILE B O 1
ATOM 3163 N N . ASN B 1 93 ? -0.854 5.801 6.352 1 94.81 93 ASN B N 1
ATOM 3164 C CA . ASN B 1 93 ? -0.61 4.578 5.594 1 94.81 93 ASN B CA 1
ATOM 3165 C C . ASN B 1 93 ? -0.758 4.812 4.09 1 94.81 93 ASN B C 1
ATOM 3167 O O . ASN B 1 93 ? -1.847 4.648 3.539 1 94.81 93 ASN B O 1
ATOM 3171 N N . PHE B 1 94 ? 0.352 5.195 3.373 1 91.69 94 PHE B N 1
ATOM 3172 C CA . PHE B 1 94 ? 0.26 5.336 1.924 1 91.69 94 PHE B CA 1
ATOM 3173 C C . PHE B 1 94 ? 1.592 5.004 1.262 1 91.69 94 PHE B C 1
ATOM 3175 O O . PHE B 1 94 ? 2.652 5.203 1.856 1 91.69 94 PHE B O 1
ATOM 3182 N N . THR B 1 95 ? 1.499 4.492 0.102 1 87.94 95 THR B N 1
ATOM 3183 C CA . THR B 1 95 ? 2.674 4.105 -0.672 1 87.94 95 THR B CA 1
ATOM 3184 C C . THR B 1 95 ? 2.635 4.734 -2.062 1 87.94 95 THR B C 1
ATOM 3186 O O . THR B 1 95 ? 3.633 4.715 -2.785 1 87.94 95 THR B O 1
ATOM 3189 N N . HIS B 1 96 ? 1.525 5.266 -2.41 1 85.12 96 HIS B N 1
ATOM 3190 C CA . HIS B 1 96 ? 1.381 5.859 -3.736 1 85.12 96 HIS B CA 1
ATOM 3191 C C . HIS B 1 96 ? 0.31 6.941 -3.742 1 85.12 96 HIS B C 1
ATOM 3193 O O . HIS B 1 96 ? -0.423 7.102 -2.764 1 85.12 96 HIS B O 1
ATOM 3199 N N . PHE B 1 97 ? 0.355 7.73 -4.82 1 86.94 97 PHE B N 1
ATOM 3200 C CA . PHE B 1 97 ? -0.639 8.781 -5.027 1 86.94 97 PHE B CA 1
ATOM 3201 C C . PHE B 1 97 ? -1.574 8.422 -6.176 1 86.94 97 PHE B C 1
ATOM 3203 O O . PHE B 1 97 ? -1.163 7.766 -7.137 1 86.94 97 PHE B O 1
ATOM 3210 N N . ASP B 1 98 ? -2.764 8.703 -5.996 1 81.94 98 ASP B N 1
ATOM 3211 C CA . ASP B 1 98 ? -3.725 8.703 -7.098 1 81.94 98 ASP B CA 1
ATOM 3212 C C . ASP B 1 98 ? -4.348 10.086 -7.281 1 81.94 98 ASP B C 1
ATOM 3214 O O . ASP B 1 98 ? -4.578 10.805 -6.305 1 81.94 98 ASP B O 1
ATOM 3218 N N . MET B 1 99 ? -4.602 10.438 -8.5 1 82.06 99 MET B N 1
ATOM 3219 C CA . MET B 1 99 ? -5.105 11.773 -8.812 1 82.06 99 MET B CA 1
ATOM 3220 C C . MET B 1 99 ? -6.625 11.766 -8.945 1 82.06 99 MET B C 1
ATOM 3222 O O . MET B 1 99 ? -7.191 10.875 -9.586 1 82.06 99 MET B O 1
ATOM 3226 N N . LEU B 1 100 ? -7.203 12.742 -8.32 1 80.31 100 LEU B N 1
ATOM 3227 C CA . LEU B 1 100 ? -8.648 12.891 -8.5 1 80.31 100 LEU B CA 1
ATOM 3228 C C . LEU B 1 100 ? -8.969 13.406 -9.898 1 80.31 100 LEU B C 1
ATOM 3230 O O . LEU B 1 100 ? -8.258 14.266 -10.43 1 80.31 100 LEU B O 1
ATOM 3234 N N . PRO B 1 101 ? -10.023 12.898 -10.422 1 71.88 101 PRO B N 1
ATOM 3235 C CA . PRO B 1 101 ? -10.375 13.32 -11.781 1 71.88 101 PRO B CA 1
ATOM 3236 C C . PRO B 1 101 ? -11.016 14.703 -11.82 1 71.88 101 PRO B C 1
ATOM 3238 O O . PRO B 1 101 ? -11.055 15.336 -12.883 1 71.88 101 PRO B O 1
ATOM 3241 N N . LYS B 1 102 ? -11.547 15.156 -10.68 1 77.25 102 LYS B N 1
ATOM 3242 C CA . LYS B 1 102 ? -12.203 16.469 -10.625 1 77.25 102 LYS B CA 1
ATOM 3243 C C . LYS B 1 102 ? -11.984 17.125 -9.258 1 77.25 102 LYS B C 1
ATOM 3245 O O . LYS B 1 102 ? -11.656 16.453 -8.281 1 77.25 102 LYS B O 1
ATOM 3250 N N . ALA B 1 103 ? -12.195 18.391 -9.305 1 83.25 103 ALA B N 1
ATOM 3251 C CA . ALA B 1 103 ? -12.102 19.156 -8.055 1 83.25 103 ALA B CA 1
ATOM 3252 C C . ALA B 1 103 ? -13.227 18.781 -7.102 1 83.25 103 ALA B C 1
ATOM 3254 O O . ALA B 1 103 ? -14.344 18.484 -7.535 1 83.25 103 ALA B O 1
ATOM 3255 N N . ILE B 1 104 ? -12.922 18.812 -5.809 1 85.44 104 ILE B N 1
ATOM 3256 C CA . ILE B 1 104 ? -13.938 18.484 -4.816 1 85.44 104 ILE B CA 1
ATOM 3257 C C . ILE B 1 104 ? -13.93 19.516 -3.697 1 85.44 104 ILE B C 1
ATOM 3259 O O . ILE B 1 104 ? -12.891 20.109 -3.404 1 85.44 104 ILE B O 1
ATOM 3263 N N . ASN B 1 105 ? -15.109 19.703 -3.066 1 88 105 ASN B N 1
ATOM 3264 C CA . ASN B 1 105 ? -15.211 20.594 -1.911 1 88 105 ASN B CA 1
ATOM 3265 C C . ASN B 1 105 ? -15.602 19.828 -0.65 1 88 105 ASN B C 1
ATOM 3267 O O . ASN B 1 105 ? -15.57 20.375 0.451 1 88 105 ASN B O 1
ATOM 3271 N N . LYS B 1 106 ? -16.016 18.594 -0.896 1 90.81 106 LYS B N 1
ATOM 3272 C CA . LYS B 1 106 ? -16.375 17.703 0.211 1 90.81 106 LYS B CA 1
ATOM 3273 C C . LYS B 1 106 ? -15.734 16.328 0.045 1 90.81 106 LYS B C 1
ATOM 3275 O O . LYS B 1 106 ? -15.453 15.906 -1.075 1 90.81 106 LYS B O 1
ATOM 3280 N N . ILE B 1 107 ? -15.516 15.688 1.135 1 89.69 107 ILE B N 1
ATOM 3281 C CA . ILE B 1 107 ? -14.961 14.344 1.131 1 89.69 107 ILE B CA 1
ATOM 3282 C C . ILE B 1 107 ? -15.586 13.516 2.256 1 89.69 107 ILE B C 1
ATOM 3284 O O . ILE B 1 107 ? -15.844 14.039 3.342 1 89.69 107 ILE B O 1
ATOM 3288 N N . THR B 1 108 ? -15.836 12.305 2.018 1 87.88 108 THR B N 1
ATOM 3289 C CA . THR B 1 108 ? -16.453 11.469 3.037 1 87.88 108 THR B CA 1
ATOM 3290 C C . THR B 1 108 ? -15.398 10.734 3.857 1 87.88 108 THR B C 1
ATOM 3292 O O . THR B 1 108 ? -14.352 10.352 3.326 1 87.88 108 THR B O 1
ATOM 3295 N N . PRO B 1 109 ? -15.688 10.5 5.137 1 89.06 109 PRO B N 1
ATOM 3296 C CA . PRO B 1 109 ? -14.773 9.688 5.941 1 89.06 109 PRO B CA 1
ATOM 3297 C C . PRO B 1 109 ? -14.594 8.281 5.383 1 89.06 109 PRO B C 1
ATOM 3299 O O . PRO B 1 109 ? -13.516 7.688 5.527 1 89.06 109 PRO B O 1
ATOM 3302 N N . GLU B 1 110 ? -15.594 7.758 4.73 1 86 110 GLU B N 1
ATOM 3303 C CA . GLU B 1 110 ? -15.516 6.43 4.129 1 86 110 GLU B CA 1
ATOM 3304 C C . GLU B 1 110 ? -14.484 6.395 3.002 1 86 110 GLU B C 1
ATOM 3306 O O . GLU B 1 110 ? -13.758 5.41 2.846 1 86 110 GLU B O 1
ATOM 3311 N N . PHE B 1 111 ? -14.438 7.461 2.277 1 86.88 111 PHE B N 1
ATOM 3312 C CA . PHE B 1 111 ? -13.445 7.547 1.217 1 86.88 111 PHE B CA 1
ATOM 3313 C C . PHE B 1 111 ? -12.039 7.629 1.8 1 86.88 111 PHE B C 1
ATOM 3315 O O . PHE B 1 111 ? -11.117 6.969 1.314 1 86.88 111 PHE B O 1
ATOM 3322 N N . LEU B 1 112 ? -11.898 8.445 2.797 1 91 112 LEU B N 1
ATOM 3323 C CA . LEU B 1 112 ? -10.609 8.555 3.469 1 91 112 LEU B CA 1
ATOM 3324 C C . LEU B 1 112 ? -10.164 7.195 4.012 1 91 112 LEU B C 1
ATOM 3326 O O . LEU B 1 112 ? -8.992 6.824 3.877 1 91 112 LEU B O 1
ATOM 3330 N N . TRP B 1 113 ? -11.094 6.453 4.578 1 89.69 113 TRP B N 1
ATOM 3331 C CA . TRP B 1 113 ? -10.797 5.125 5.094 1 89.69 113 TRP B CA 1
ATOM 3332 C C . TRP B 1 113 ? -10.367 4.188 3.973 1 89.69 113 TRP B C 1
ATOM 3334 O O . TRP B 1 113 ? -9.375 3.459 4.105 1 89.69 113 TRP B O 1
ATOM 3344 N N . HIS B 1 114 ? -11.07 4.273 2.908 1 87.94 114 HIS B N 1
ATOM 3345 C CA . HIS B 1 114 ? -10.727 3.465 1.746 1 87.94 114 HIS B CA 1
ATOM 3346 C C . HIS B 1 114 ? -9.305 3.756 1.275 1 87.94 114 HIS B C 1
ATOM 3348 O O . HIS B 1 114 ? -8.523 2.832 1.039 1 87.94 114 HIS B O 1
ATOM 3354 N N . CYS B 1 115 ? -9 4.996 1.158 1 89.81 115 CYS B N 1
ATOM 3355 C CA . CYS B 1 115 ? -7.664 5.398 0.739 1 89.81 115 CYS B CA 1
ATOM 3356 C C . CYS B 1 115 ? -6.609 4.895 1.72 1 89.81 115 CYS B C 1
ATOM 3358 O O . CYS B 1 115 ? -5.59 4.34 1.31 1 89.81 115 CYS B O 1
ATOM 3360 N N . TRP B 1 116 ? -6.922 5.035 2.957 1 92.25 116 TRP B N 1
ATOM 3361 C CA . TRP B 1 116 ? -5.98 4.633 3.992 1 92.25 116 TRP B CA 1
ATOM 3362 C C . TRP B 1 116 ? -5.715 3.133 3.936 1 92.25 116 TRP B C 1
ATOM 3364 O O . TRP B 1 116 ? -4.562 2.697 3.963 1 92.25 116 TRP B O 1
ATOM 3374 N N . LYS B 1 117 ? -6.707 2.336 3.766 1 88.69 117 LYS B N 1
ATOM 3375 C CA . LYS B 1 117 ? -6.562 0.884 3.752 1 88.69 117 LYS B CA 1
ATOM 3376 C C . LYS B 1 117 ? -5.828 0.417 2.496 1 88.69 117 LYS B C 1
ATOM 3378 O O . LYS B 1 117 ? -5.105 -0.581 2.529 1 88.69 117 LYS B O 1
ATOM 3383 N N . ARG B 1 118 ? -5.934 1.21 1.488 1 88.31 118 ARG B N 1
ATOM 3384 C CA . ARG B 1 118 ? -5.32 0.824 0.221 1 88.31 118 ARG B CA 1
ATOM 3385 C C . ARG B 1 118 ? -3.938 1.447 0.068 1 88.31 118 ARG B C 1
ATOM 3387 O O . ARG B 1 118 ? -3.271 1.254 -0.952 1 88.31 118 ARG B O 1
ATOM 3394 N N . GLY B 1 119 ? -3.561 2.229 1.04 1 90.12 119 GLY B N 1
ATOM 3395 C CA . GLY B 1 119 ? -2.248 2.855 0.985 1 90.12 119 GLY B CA 1
ATOM 3396 C C . GLY B 1 119 ? -2.152 3.949 -0.061 1 90.12 119 GLY B C 1
ATOM 3397 O O . GLY B 1 119 ? -1.126 4.086 -0.73 1 90.12 119 GLY B O 1
ATOM 3398 N N . VAL B 1 120 ? -3.219 4.715 -0.196 1 88.88 120 VAL B N 1
ATOM 3399 C CA . VAL B 1 120 ? -3.26 5.73 -1.242 1 88.88 120 VAL B CA 1
ATOM 3400 C C . VAL B 1 120 ? -3.355 7.117 -0.611 1 88.88 120 VAL B C 1
ATOM 3402 O O . VAL B 1 120 ? -4.16 7.34 0.296 1 88.88 120 VAL B O 1
ATOM 3405 N N . ALA B 1 121 ? -2.473 7.957 -1.001 1 93 121 ALA B N 1
ATOM 3406 C CA . ALA B 1 121 ? -2.678 9.398 -0.84 1 93 121 ALA B CA 1
ATOM 3407 C C . ALA B 1 121 ? -3.283 10.008 -2.1 1 93 121 ALA B C 1
ATOM 3409 O O . ALA B 1 121 ? -3.205 9.422 -3.182 1 93 121 ALA B O 1
ATOM 3410 N N . VAL B 1 122 ? -3.889 11.172 -1.938 1 89.94 122 VAL B N 1
ATOM 3411 C CA . VAL B 1 122 ? -4.68 11.703 -3.041 1 89.94 122 VAL B CA 1
ATOM 3412 C C . VAL B 1 122 ? -4.043 12.992 -3.559 1 89.94 122 VAL B C 1
ATOM 3414 O O . VAL B 1 122 ? -3.729 13.891 -2.779 1 89.94 122 VAL B O 1
ATOM 3417 N N . GLN B 1 123 ? -3.793 12.969 -4.832 1 89.94 123 GLN B N 1
ATOM 3418 C CA . GLN B 1 123 ? -3.492 14.219 -5.523 1 89.94 123 GLN B CA 1
ATOM 3419 C C . GLN B 1 123 ? -4.766 14.883 -6.035 1 89.94 123 GLN B C 1
ATOM 3421 O O . GLN B 1 123 ? -5.609 14.227 -6.652 1 89.94 123 GLN B O 1
ATOM 3426 N N . MET B 1 124 ? -4.863 16.141 -5.766 1 87.25 124 MET B N 1
ATOM 3427 C CA . MET B 1 124 ? -6.055 16.844 -6.215 1 87.25 124 MET B CA 1
ATOM 3428 C C . MET B 1 124 ? -6.051 17.016 -7.73 1 87.25 124 MET B C 1
ATOM 3430 O O . MET B 1 124 ? -4.992 16.984 -8.359 1 87.25 124 MET B O 1
ATOM 3434 N N . ALA B 1 125 ? -7.242 17.203 -8.195 1 81.38 125 ALA B N 1
ATOM 3435 C CA . ALA B 1 125 ? -7.363 17.516 -9.617 1 81.38 125 ALA B CA 1
ATOM 3436 C C . ALA B 1 125 ? -6.594 18.781 -9.969 1 81.38 125 ALA B C 1
ATOM 3438 O O . ALA B 1 125 ? -6.438 19.672 -9.133 1 81.38 125 ALA B O 1
ATOM 3439 N N . HIS B 1 126 ? -6.176 18.891 -11.211 1 80.81 126 HIS B N 1
ATOM 3440 C CA . HIS B 1 126 ? -5.387 20.031 -11.656 1 80.81 126 HIS B CA 1
ATOM 3441 C C . HIS B 1 126 ? -6.172 21.328 -11.523 1 80.81 126 HIS B C 1
ATOM 3443 O O . HIS B 1 126 ? -5.582 22.406 -11.391 1 80.81 126 HIS B O 1
ATOM 3449 N N . THR B 1 127 ? -7.469 21.172 -11.531 1 81.25 127 THR B N 1
ATOM 3450 C CA . THR B 1 127 ? -8.328 22.344 -11.461 1 81.25 127 THR B CA 1
ATOM 3451 C C . THR B 1 127 ? -8.602 22.734 -10.016 1 81.25 127 THR B C 1
ATOM 3453 O O . THR B 1 127 ? -9.25 23.75 -9.75 1 81.25 127 THR B O 1
ATOM 3456 N N . GLN B 1 128 ? -8.156 21.875 -9.117 1 85.25 128 GLN B N 1
ATOM 3457 C CA . GLN B 1 128 ? -8.375 22.156 -7.703 1 85.25 128 GLN B CA 1
ATOM 3458 C C . GLN B 1 128 ? -7.57 23.359 -7.242 1 85.25 128 GLN B C 1
ATOM 3460 O O . GLN B 1 128 ? -6.371 23.453 -7.516 1 85.25 128 GLN B O 1
ATOM 3465 N N . HIS B 1 129 ? -8.203 24.234 -6.562 1 86.62 129 HIS B N 1
ATOM 3466 C CA . HIS B 1 129 ? -7.531 25.391 -5.984 1 86.62 129 HIS B CA 1
ATOM 3467 C C . HIS B 1 129 ? -7.191 25.141 -4.52 1 86.62 129 HIS B C 1
ATOM 3469 O O . HIS B 1 129 ? -7.906 24.422 -3.82 1 86.62 129 HIS B O 1
ATOM 3475 N N . GLY B 1 130 ? -6.117 25.797 -4.086 1 89.12 130 GLY B N 1
ATOM 3476 C CA . GLY B 1 130 ? -5.742 25.734 -2.682 1 89.12 130 GLY B CA 1
ATOM 3477 C C . GLY B 1 130 ? -4.695 24.672 -2.393 1 89.12 130 GLY B C 1
ATOM 3478 O O . GLY B 1 130 ? -3.496 24.969 -2.381 1 89.12 130 GLY B O 1
ATOM 3479 N N . ILE B 1 131 ? -5.199 23.422 -2.24 1 93.94 131 ILE B N 1
ATOM 3480 C CA . ILE B 1 131 ? -4.266 22.375 -1.872 1 93.94 131 ILE B CA 1
ATOM 3481 C C . ILE B 1 131 ? -3.988 21.484 -3.082 1 93.94 131 ILE B C 1
ATOM 3483 O O . ILE B 1 131 ? -4.801 21.406 -4.008 1 93.94 131 ILE B O 1
ATOM 3487 N N . ASP B 1 132 ? -2.826 20.828 -3.07 1 93.94 132 ASP B N 1
ATOM 3488 C CA . ASP B 1 132 ? -2.398 19.969 -4.164 1 93.94 132 ASP B CA 1
ATOM 3489 C C . ASP B 1 132 ? -2.727 18.5 -3.869 1 93.94 132 ASP B C 1
ATOM 3491 O O . ASP B 1 132 ? -2.738 17.672 -4.777 1 93.94 132 ASP B O 1
ATOM 3495 N N . GLY B 1 133 ? -2.953 18.188 -2.629 1 95.5 133 GLY B N 1
ATOM 3496 C CA . GLY B 1 133 ? -3.273 16.797 -2.301 1 95.5 133 GLY B CA 1
ATOM 3497 C C . GLY B 1 133 ? -3.594 16.594 -0.832 1 95.5 133 GLY B C 1
ATOM 3498 O O . GLY B 1 133 ? -3.527 17.547 -0.04 1 95.5 133 GLY B O 1
ATOM 3499 N N . ILE B 1 134 ? -4.023 15.383 -0.506 1 96.19 134 ILE B N 1
ATOM 3500 C CA . ILE B 1 134 ? -4.328 15.031 0.875 1 96.19 134 ILE B CA 1
ATOM 3501 C C . ILE B 1 134 ? -3.738 13.664 1.2 1 96.19 134 ILE B C 1
ATOM 3503 O O . ILE B 1 134 ? -3.535 12.836 0.304 1 96.19 134 ILE B O 1
ATOM 3507 N N . ILE B 1 135 ? -3.414 13.438 2.436 1 97.69 135 ILE B N 1
ATOM 3508 C CA . ILE B 1 135 ? -2.986 12.156 2.992 1 97.69 135 ILE B CA 1
ATOM 3509 C C . ILE B 1 135 ? -3.934 11.742 4.117 1 97.69 135 ILE B C 1
ATOM 3511 O O . ILE B 1 135 ? -4.027 12.422 5.141 1 97.69 135 ILE B O 1
ATOM 3515 N N . PRO B 1 136 ? -4.613 10.656 3.967 1 96.81 136 PRO B N 1
ATOM 3516 C CA . PRO B 1 136 ? -5.527 10.188 5.012 1 96.81 136 PRO B CA 1
ATOM 3517 C C . PRO B 1 136 ? -4.809 9.844 6.312 1 96.81 136 PRO B C 1
ATOM 3519 O O . PRO B 1 136 ? -3.699 9.305 6.285 1 96.81 136 PRO B O 1
ATOM 3522 N N . VAL B 1 137 ? -5.457 10.18 7.441 1 97.56 137 VAL B N 1
ATOM 3523 C CA . VAL B 1 137 ? -4.934 9.891 8.773 1 97.56 137 VAL B CA 1
ATOM 3524 C C . VAL B 1 137 ? -5.973 9.125 9.586 1 97.56 137 VAL B C 1
ATOM 3526 O O . VAL B 1 137 ? -7.133 9.531 9.672 1 97.56 137 VAL B O 1
ATOM 3529 N N . PHE B 1 138 ? -5.598 8.016 10.133 1 94.75 138 PHE B N 1
ATOM 3530 C CA . PHE B 1 138 ? -6.434 7.258 11.055 1 94.75 138 PHE B CA 1
ATOM 3531 C C . PHE B 1 138 ? -6.102 7.613 12.5 1 94.75 138 PHE B C 1
ATOM 3533 O O . PHE B 1 138 ? -4.938 7.566 12.906 1 94.75 138 PHE B O 1
ATOM 3540 N N . VAL B 1 139 ? -7.094 7.961 13.211 1 92.69 139 VAL B N 1
ATOM 3541 C CA . VAL B 1 139 ? -6.918 8.336 14.609 1 92.69 139 VAL B CA 1
ATOM 3542 C C . VAL B 1 139 ? -7.469 7.238 15.516 1 92.69 139 VAL B C 1
ATOM 3544 O O . VAL B 1 139 ? -8.688 7.129 15.703 1 92.69 139 VAL B O 1
ATOM 3547 N N . GLY B 1 140 ? -6.562 6.383 16.047 1 86.31 140 GLY B N 1
ATOM 3548 C CA . GLY B 1 140 ? -6.973 5.285 16.906 1 86.31 140 GLY B CA 1
ATOM 3549 C C . GLY B 1 140 ? -5.926 4.195 17.016 1 86.31 140 GLY B C 1
ATOM 3550 O O . GLY B 1 140 ? -4.855 4.285 16.406 1 86.31 140 GLY B O 1
ATOM 3551 N N . HIS B 1 141 ? -6.227 3.264 17.812 1 83.44 141 HIS B N 1
ATOM 3552 C CA . HIS B 1 141 ? -5.312 2.143 18 1 83.44 141 HIS B CA 1
ATOM 3553 C C . HIS B 1 141 ? -5.379 1.181 16.812 1 83.44 141 HIS B C 1
ATOM 3555 O O . HIS B 1 141 ? -6.469 0.782 16.391 1 83.44 141 HIS B O 1
ATOM 3561 N N . LEU B 1 142 ? -4.285 0.774 16.375 1 87.12 142 LEU B N 1
ATOM 3562 C CA . LEU B 1 142 ? -4.215 -0.03 15.156 1 87.12 142 LEU B CA 1
ATOM 3563 C C . LEU B 1 142 ? -4.688 -1.456 15.422 1 87.12 142 LEU B C 1
ATOM 3565 O O . LEU B 1 142 ? -5.145 -2.141 14.508 1 87.12 142 LEU B O 1
ATOM 3569 N N . ASP B 1 143 ? -4.586 -1.953 16.625 1 81.69 143 ASP B N 1
ATOM 3570 C CA . ASP B 1 143 ? -4.824 -3.369 16.891 1 81.69 143 ASP B CA 1
ATOM 3571 C C . ASP B 1 143 ? -6.047 -3.562 17.781 1 81.69 143 ASP B C 1
ATOM 3573 O O . ASP B 1 143 ? -6.199 -4.609 18.406 1 81.69 143 ASP B O 1
ATOM 3577 N N . ARG B 1 144 ? -6.832 -2.557 17.828 1 77.81 144 ARG B N 1
ATOM 3578 C CA . ARG B 1 144 ? -8.086 -2.662 18.562 1 77.81 144 ARG B CA 1
ATOM 3579 C C . ARG B 1 144 ? -9.281 -2.674 17.609 1 77.81 144 ARG B C 1
ATOM 3581 O O . ARG B 1 144 ? -9.234 -2.057 16.547 1 77.81 144 ARG B O 1
ATOM 3588 N N . PRO B 1 145 ? -10.273 -3.418 18.078 1 73.88 145 PRO B N 1
ATOM 3589 C CA . PRO B 1 145 ? -11.477 -3.424 17.234 1 73.88 145 PRO B CA 1
ATOM 3590 C C . PRO B 1 145 ? -12.086 -2.033 17.078 1 73.88 145 PRO B C 1
ATOM 3592 O O . PRO B 1 145 ? -11.906 -1.17 17.938 1 73.88 145 PRO B O 1
ATOM 3595 N N . PHE B 1 146 ? -12.742 -1.91 16.047 1 70.44 146 PHE B N 1
ATOM 3596 C CA . PHE B 1 146 ? -13.336 -0.618 15.727 1 70.44 146 PHE B CA 1
ATOM 3597 C C . PHE B 1 146 ? -14.547 -0.342 16.609 1 70.44 146 PHE B C 1
ATOM 3599 O O . PHE B 1 146 ? -14.953 0.81 16.766 1 70.44 146 PHE B O 1
ATOM 3606 N N . VAL B 1 147 ? -15.273 -1.468 16.984 1 62.06 147 VAL B N 1
ATOM 3607 C CA . VAL B 1 147 ? -16.453 -1.32 17.812 1 62.06 147 VAL B CA 1
ATOM 3608 C C . VAL B 1 147 ? -16.188 -1.923 19.188 1 62.06 147 VAL B C 1
ATOM 3610 O O . VAL B 1 147 ? -15.594 -2.994 19.312 1 62.06 147 VAL B O 1
ATOM 3613 N N . ASP B 1 148 ? -16.172 -1.165 20.266 1 52.22 148 ASP B N 1
ATOM 3614 C CA . ASP B 1 148 ? -16.016 -1.687 21.609 1 52.22 148 ASP B CA 1
ATOM 3615 C C . ASP B 1 148 ? -17.188 -2.596 21.984 1 52.22 148 ASP B C 1
ATOM 3617 O O . ASP B 1 148 ? -18.328 -2.336 21.594 1 52.22 148 ASP B O 1
ATOM 3621 N N . GLY B 1 149 ? -16.891 -3.848 22.109 1 47.31 149 GLY B N 1
ATOM 3622 C CA . GLY B 1 149 ? -17.922 -4.738 22.609 1 47.31 149 GLY B CA 1
ATOM 3623 C C . GLY B 1 149 ? -18.703 -4.141 23.766 1 47.31 149 GLY B C 1
ATOM 3624 O O . GLY B 1 149 ? -19.641 -4.758 24.266 1 47.31 149 GLY B O 1
ATOM 3625 N N . SER B 1 150 ? -18 -3.336 24.594 1 41.28 150 SER B N 1
ATOM 3626 C CA . SER B 1 150 ? -18.75 -3.027 25.812 1 41.28 150 SER B CA 1
ATOM 3627 C C . SER B 1 150 ? -20.016 -2.248 25.516 1 41.28 150 SER B C 1
ATOM 3629 O O . SER B 1 150 ? -20.719 -1.802 26.422 1 41.28 150 SER B O 1
ATOM 3631 N N . SER B 1 151 ? -20.062 -1.476 24.531 1 37.88 151 SER B N 1
ATOM 3632 C CA . SER B 1 151 ? -21.375 -0.857 24.547 1 37.88 151 SER B CA 1
ATOM 3633 C C . SER B 1 151 ? -22.469 -1.89 24.812 1 37.88 151 SER B C 1
ATOM 3635 O O . SER B 1 151 ? -22.375 -3.027 24.359 1 37.88 151 SER B O 1
ATOM 3637 N N . THR B 1 152 ? -23.141 -1.678 25.984 1 37.28 152 THR B N 1
ATOM 3638 C CA . THR B 1 152 ? -24.297 -2.43 26.453 1 37.28 152 THR B CA 1
ATOM 3639 C C . THR B 1 152 ? -25.016 -3.094 25.297 1 37.28 152 THR B C 1
ATOM 3641 O O . THR B 1 152 ? -25.688 -4.113 25.469 1 37.28 152 THR B O 1
ATOM 3644 N N . ASP B 1 153 ? -25.281 -2.34 24.312 1 34.28 153 ASP B N 1
ATOM 3645 C CA . ASP B 1 153 ? -26.031 -2.949 23.219 1 34.28 153 ASP B CA 1
ATOM 3646 C C . ASP B 1 153 ? -25.141 -3.877 22.391 1 34.28 153 ASP B C 1
ATOM 3648 O O . ASP B 1 153 ? -25.453 -4.172 21.234 1 34.28 153 ASP B O 1
ATOM 3652 N N . ALA B 1 154 ? -24 -4.086 22.641 1 35.97 154 ALA B N 1
ATOM 3653 C CA . ALA B 1 154 ? -22.938 -4.945 22.109 1 35.97 154 ALA B CA 1
ATOM 3654 C C . ALA B 1 154 ? -23.375 -6.41 22.109 1 35.97 154 ALA B C 1
ATOM 3656 O O . ALA B 1 154 ? -22.641 -7.285 21.656 1 35.97 154 ALA B O 1
ATOM 3657 N N . SER B 1 155 ? -24.047 -6.723 23.172 1 38 155 SER B N 1
ATOM 3658 C CA . SER B 1 155 ? -24.453 -8.117 23.328 1 38 155 SER B CA 1
ATOM 3659 C C . SER B 1 155 ? -24.672 -8.789 21.984 1 38 155 SER B C 1
ATOM 3661 O O . SER B 1 155 ? -24.359 -9.969 21.812 1 38 155 SER B O 1
ATOM 3663 N N . ASN B 1 156 ? -25.75 -8.383 21.188 1 36.44 156 ASN B N 1
ATOM 3664 C CA . ASN B 1 156 ? -26.406 -9.023 20.062 1 36.44 156 ASN B CA 1
ATOM 3665 C C . ASN B 1 156 ? -25.875 -8.508 18.734 1 36.44 156 ASN B C 1
ATOM 3667 O O . ASN B 1 156 ? -26.453 -8.766 17.672 1 36.44 156 ASN B O 1
ATOM 3671 N N . ILE B 1 157 ? -24.984 -7.41 18.781 1 37.47 157 ILE B N 1
ATOM 3672 C CA . ILE B 1 157 ? -24.766 -6.922 17.438 1 37.47 157 ILE B CA 1
ATOM 3673 C C . ILE B 1 157 ? -23.547 -7.613 16.828 1 37.47 157 ILE B C 1
ATOM 3675 O O . ILE B 1 157 ? -22.422 -7.32 17.203 1 37.47 157 ILE B O 1
ATOM 3679 N N . THR B 1 158 ? -23.484 -8.773 16.578 1 44.5 158 THR B N 1
ATOM 3680 C CA . THR B 1 158 ? -22.641 -9.398 15.57 1 44.5 158 THR B CA 1
ATOM 3681 C C . THR B 1 158 ? -22.375 -8.438 14.414 1 44.5 158 THR B C 1
ATOM 3683 O O . THR B 1 158 ? -23.234 -8.25 13.555 1 44.5 158 THR B O 1
ATOM 3686 N N . LEU B 1 159 ? -21.547 -7.387 14.758 1 51.53 159 LEU B N 1
ATOM 3687 C CA . LEU B 1 159 ? -21.391 -6.453 13.648 1 51.53 159 LEU B CA 1
ATOM 3688 C C . LEU B 1 159 ? -20.719 -7.133 12.453 1 51.53 159 LEU B C 1
ATOM 3690 O O . LEU B 1 159 ? -19.719 -7.824 12.609 1 51.53 159 LEU B O 1
ATOM 3694 N N . GLU B 1 160 ? -21.484 -7.137 11.406 1 59.69 160 GLU B N 1
ATOM 3695 C CA . GLU B 1 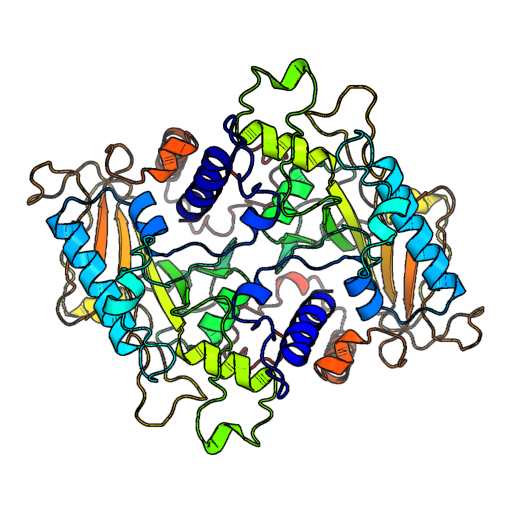160 ? -20.938 -7.535 10.109 1 59.69 160 GLU B CA 1
ATOM 3696 C C . GLU B 1 160 ? -19.656 -6.777 9.789 1 59.69 160 GLU B C 1
ATOM 3698 O O . GLU B 1 160 ? -19.531 -5.598 10.125 1 59.69 160 GLU B O 1
ATOM 3703 N N . PRO B 1 161 ? -18.609 -7.516 9.625 1 59.28 161 PRO B N 1
ATOM 3704 C CA . PRO B 1 161 ? -17.328 -6.91 9.266 1 59.28 161 PRO B CA 1
ATOM 3705 C C . PRO B 1 161 ? -17.484 -5.594 8.516 1 59.28 161 PRO B C 1
ATOM 3707 O O . PRO B 1 161 ? -16.719 -4.652 8.742 1 59.28 161 PRO B O 1
ATOM 3710 N N . ARG B 1 162 ? -18.5 -5.543 7.773 1 63.06 162 ARG B N 1
ATOM 3711 C CA . ARG B 1 162 ? -18.781 -4.312 7.039 1 63.06 162 ARG B CA 1
ATOM 3712 C C . ARG B 1 162 ? -19.109 -3.168 7.988 1 63.06 162 ARG B C 1
ATOM 3714 O O . ARG B 1 162 ? -18.703 -2.027 7.77 1 63.06 162 ARG B O 1
ATOM 3721 N N . GLU B 1 163 ? -19.703 -3.52 8.977 1 68.69 163 GLU B N 1
ATOM 3722 C CA . GLU B 1 163 ? -20.062 -2.502 9.961 1 68.69 163 GLU B CA 1
ATOM 3723 C C . GLU B 1 163 ? -18.844 -2.01 10.727 1 68.69 163 GLU B C 1
ATOM 3725 O O . GLU B 1 163 ? -18.734 -0.821 11.039 1 68.69 163 GLU B O 1
ATOM 3730 N N . GLY B 1 164 ? -17.969 -2.898 10.836 1 72.56 164 GLY B N 1
ATOM 3731 C CA . GLY B 1 164 ? -16.734 -2.523 11.508 1 72.56 164 GLY B CA 1
ATOM 3732 C C . GLY B 1 164 ? -15.938 -1.479 10.75 1 72.56 164 GLY B C 1
ATOM 3733 O O . GLY B 1 164 ? -15.461 -0.502 11.336 1 72.56 164 GLY B O 1
ATOM 3734 N N . GLU B 1 165 ? -15.867 -1.643 9.531 1 76.12 165 GLU B N 1
ATOM 3735 C CA . GLU B 1 165 ? -15.125 -0.706 8.695 1 76.12 165 GLU B CA 1
ATOM 3736 C C . GLU B 1 165 ? -15.812 0.655 8.641 1 76.12 165 GLU B C 1
ATOM 3738 O O . GLU B 1 165 ? -15.148 1.692 8.617 1 76.12 165 GLU B O 1
ATOM 3743 N N . ARG B 1 166 ? -17.109 0.64 8.617 1 78.25 166 ARG B N 1
ATOM 3744 C CA . ARG B 1 166 ? -17.844 1.899 8.617 1 78.25 166 ARG B CA 1
ATOM 3745 C C . ARG B 1 166 ? -17.625 2.664 9.914 1 78.25 166 ARG B C 1
ATOM 3747 O O . ARG B 1 166 ? -17.594 3.896 9.922 1 78.25 166 ARG B O 1
ATOM 3754 N N . HIS B 1 167 ? -17.453 1.91 10.922 1 81.88 167 HIS B N 1
ATOM 3755 C CA . HIS B 1 167 ? -17.141 2.547 12.195 1 81.88 167 HIS B CA 1
ATOM 3756 C C . HIS B 1 167 ? -15.734 3.119 12.195 1 81.88 167 HIS B C 1
ATOM 3758 O O . HIS B 1 167 ? -15.484 4.172 12.789 1 81.88 167 HIS B O 1
ATOM 3764 N N . ALA B 1 168 ? -14.859 2.402 11.555 1 84 168 ALA B N 1
ATOM 3765 C CA . ALA B 1 168 ? -13.484 2.887 11.461 1 84 168 ALA B CA 1
ATOM 3766 C C . ALA B 1 168 ? -13.43 4.242 10.758 1 84 168 ALA B C 1
ATOM 3768 O O . ALA B 1 168 ? -12.594 5.082 11.094 1 84 168 ALA B O 1
ATOM 3769 N N . ALA B 1 169 ? -14.328 4.461 9.828 1 87.5 169 ALA B N 1
ATOM 3770 C CA . ALA B 1 169 ? -14.375 5.695 9.055 1 87.5 169 ALA B CA 1
ATOM 3771 C C . ALA B 1 169 ? -14.602 6.906 9.953 1 87.5 169 ALA B C 1
ATOM 3773 O O . ALA B 1 169 ? -14.156 8.008 9.648 1 87.5 169 ALA B O 1
ATOM 3774 N N . ARG B 1 170 ? -15.219 6.719 11.062 1 87.62 170 ARG B N 1
ATOM 3775 C CA . ARG B 1 170 ? -15.516 7.797 12 1 87.62 170 ARG B CA 1
ATOM 3776 C C . ARG B 1 170 ? -14.234 8.398 12.562 1 87.62 170 ARG B C 1
ATOM 3778 O O . ARG B 1 170 ? -14.25 9.508 13.102 1 87.62 170 ARG B O 1
ATOM 3785 N N . TYR B 1 171 ? -13.18 7.664 12.383 1 89.38 171 TYR B N 1
ATOM 3786 C CA . TYR B 1 171 ? -11.93 8.07 13.016 1 89.38 171 TYR B CA 1
ATOM 3787 C C . TYR B 1 171 ? -10.922 8.547 11.977 1 89.38 171 TYR B C 1
ATOM 3789 O O . TYR B 1 171 ? -9.711 8.508 12.211 1 89.38 171 TYR B O 1
ATOM 3797 N N . MET B 1 172 ? -11.523 8.961 10.844 1 92.62 172 MET B N 1
ATOM 3798 C CA . MET B 1 172 ? -10.648 9.414 9.766 1 92.62 172 MET B CA 1
ATOM 3799 C C . MET B 1 172 ? -10.57 10.938 9.734 1 92.62 172 MET B C 1
ATOM 3801 O O . MET B 1 172 ? -11.555 11.617 10.016 1 92.62 172 MET B O 1
ATOM 3805 N N . THR B 1 173 ? -9.438 11.461 9.422 1 96.5 173 THR B N 1
ATOM 3806 C CA . THR B 1 173 ? -9.156 12.828 9.008 1 96.5 173 THR B CA 1
ATOM 3807 C C . THR B 1 173 ? -8.031 12.859 7.965 1 96.5 173 THR B C 1
ATOM 3809 O O . THR B 1 173 ? -7.715 11.828 7.363 1 96.5 173 THR B O 1
ATOM 3812 N N . TYR B 1 174 ? -7.562 14.023 7.617 1 97.62 174 TYR B N 1
ATOM 3813 C CA . TYR B 1 174 ? -6.484 14.055 6.637 1 97.62 174 TYR B CA 1
ATOM 3814 C C . TYR B 1 174 ? -5.574 15.25 6.859 1 97.62 174 TYR B C 1
ATOM 3816 O O . TYR B 1 174 ? -5.957 16.203 7.535 1 97.62 174 TYR B O 1
ATOM 3824 N N . ILE B 1 175 ? -4.363 15.086 6.367 1 98.19 175 ILE B N 1
ATOM 3825 C CA . ILE B 1 175 ? -3.494 16.25 6.188 1 98.19 175 ILE B CA 1
ATOM 3826 C C . ILE B 1 175 ? -3.512 16.688 4.723 1 98.19 175 ILE B C 1
ATOM 3828 O O . ILE B 1 175 ? -3.623 15.852 3.822 1 98.19 175 ILE B O 1
ATOM 3832 N N . ALA B 1 176 ? -3.434 17.938 4.578 1 97.69 176 ALA B N 1
ATOM 3833 C CA . ALA B 1 176 ? -3.332 18.484 3.229 1 97.69 176 ALA B CA 1
ATOM 3834 C C . ALA B 1 176 ? -1.925 19.016 2.957 1 97.69 176 ALA B C 1
ATOM 3836 O O . ALA B 1 176 ? -1.154 19.25 3.891 1 97.69 176 ALA B O 1
ATOM 3837 N N . TRP B 1 177 ? -1.583 19.094 1.697 1 96.94 177 TRP B N 1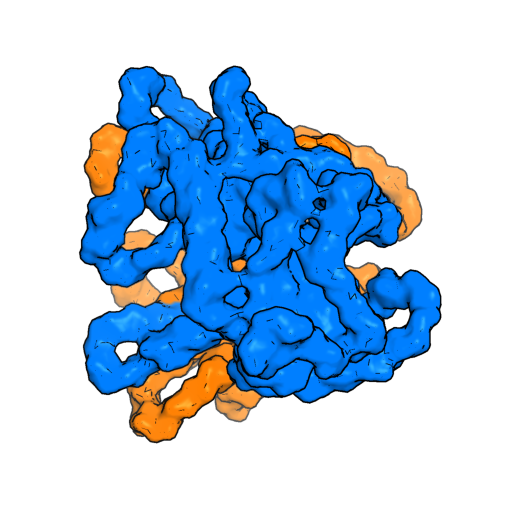
ATOM 3838 C CA . TRP B 1 177 ? -0.293 19.688 1.36 1 96.94 177 TRP B CA 1
ATOM 3839 C C . TRP B 1 177 ? -0.406 20.562 0.121 1 96.94 177 TRP B C 1
ATOM 3841 O O . TRP B 1 177 ? -1.303 20.375 -0.704 1 96.94 177 TRP B O 1
ATOM 3851 N N . GLU B 1 178 ? 0.331 21.531 0.055 1 94.75 178 GLU B N 1
ATOM 3852 C CA . GLU B 1 178 ? 0.552 22.422 -1.088 1 94.75 178 GLU B CA 1
ATOM 3853 C C . GLU B 1 178 ? 2.041 22.609 -1.354 1 94.75 178 GLU B C 1
ATOM 3855 O O . GLU B 1 178 ? 2.824 22.812 -0.421 1 94.75 178 GLU B O 1
ATOM 3860 N N . ALA B 1 179 ? 2.457 22.484 -2.588 1 93.31 179 ALA B N 1
ATOM 3861 C CA . ALA B 1 179 ? 3.852 22.672 -2.979 1 93.31 179 ALA B CA 1
ATOM 3862 C C . ALA B 1 179 ? 3.998 23.828 -3.947 1 93.31 179 ALA B C 1
ATOM 3864 O O . ALA B 1 179 ? 3.25 23.938 -4.922 1 93.31 179 ALA B O 1
ATOM 3865 N N . LYS B 1 180 ? 4.883 24.688 -3.627 1 91.25 180 LYS B N 1
ATOM 3866 C CA . LYS B 1 180 ? 5.219 25.844 -4.457 1 91.25 180 LYS B CA 1
ATOM 3867 C C . LYS B 1 180 ? 6.703 25.844 -4.812 1 91.25 180 LYS B C 1
ATOM 3869 O O . LYS B 1 180 ? 7.559 25.672 -3.941 1 91.25 180 LYS B O 1
ATOM 3874 N N . ASN B 1 181 ? 6.977 25.984 -6.062 1 89.94 181 ASN B N 1
ATOM 3875 C CA . ASN B 1 181 ? 8.359 26.094 -6.512 1 89.94 181 ASN B CA 1
ATOM 3876 C C . ASN B 1 181 ? 8.617 27.438 -7.191 1 89.94 181 ASN B C 1
ATOM 3878 O O . ASN B 1 181 ? 8.875 27.484 -8.398 1 89.94 181 ASN B O 1
ATOM 3882 N N . ARG B 1 182 ? 8.5 28.453 -6.367 1 88.5 182 ARG B N 1
ATOM 3883 C CA . ARG B 1 182 ? 8.719 29.812 -6.824 1 88.5 182 ARG B CA 1
ATOM 3884 C C . ARG B 1 182 ? 9.797 30.516 -6 1 88.5 182 ARG B C 1
ATOM 3886 O O . ARG B 1 182 ? 10.016 30.156 -4.84 1 88.5 182 ARG B O 1
ATOM 3893 N N . ARG B 1 183 ? 10.391 31.469 -6.645 1 87.62 183 ARG B N 1
ATOM 3894 C CA . ARG B 1 183 ? 11.438 32.219 -5.957 1 87.62 183 ARG B CA 1
ATOM 3895 C C . ARG B 1 183 ? 10.867 33.062 -4.832 1 87.62 183 ARG B C 1
ATOM 3897 O O . ARG B 1 183 ? 11.477 33.188 -3.764 1 87.62 183 ARG B O 1
ATOM 3904 N N . ASP B 1 184 ? 9.719 33.656 -5.152 1 90.69 184 ASP B N 1
ATOM 3905 C CA . ASP B 1 184 ? 9.047 34.469 -4.121 1 90.69 184 ASP B CA 1
ATOM 3906 C C . ASP B 1 184 ? 8.367 33.562 -3.098 1 90.69 184 ASP B C 1
ATOM 3908 O O . ASP B 1 184 ? 7.629 32.625 -3.463 1 90.69 184 ASP B O 1
ATOM 3912 N N . PRO B 1 185 ? 8.672 33.844 -1.826 1 90.81 185 PRO B N 1
ATOM 3913 C CA . PRO B 1 185 ? 8.062 33 -0.798 1 90.81 185 PRO B CA 1
ATOM 3914 C C . PRO B 1 185 ? 6.547 33.156 -0.733 1 90.81 185 PRO B C 1
ATOM 3916 O O . PRO B 1 185 ? 6.016 34.219 -0.975 1 90.81 185 PRO B O 1
ATOM 3919 N N . GLN B 1 186 ? 5.922 32.062 -0.415 1 90.12 186 GLN B N 1
ATOM 3920 C CA . GLN B 1 186 ? 4.492 32.094 -0.133 1 90.12 186 GLN B CA 1
ATOM 3921 C C . GLN B 1 186 ? 4.211 32.812 1.188 1 90.12 186 GLN B C 1
ATOM 3923 O O . GLN B 1 186 ? 4.934 32.625 2.168 1 90.12 186 GLN B O 1
ATOM 3928 N N . SER B 1 187 ? 3.176 33.531 1.099 1 87.38 187 SER B N 1
ATOM 3929 C CA . SER B 1 187 ? 2.787 34.219 2.332 1 87.38 187 SER B CA 1
ATOM 3930 C C . SER B 1 187 ? 2.387 33.219 3.41 1 87.38 187 SER B C 1
ATOM 3932 O O . SER B 1 187 ? 1.71 32.219 3.125 1 87.38 187 SER B O 1
ATOM 3934 N N . THR B 1 188 ? 2.828 33.531 4.676 1 85.25 188 THR B N 1
ATOM 3935 C CA . THR B 1 188 ? 2.432 32.688 5.793 1 85.25 188 THR B CA 1
ATOM 3936 C C . THR B 1 188 ? 1.009 33 6.238 1 85.25 188 THR B C 1
ATOM 3938 O O . THR B 1 188 ? 0.385 32.219 6.957 1 85.25 188 THR B O 1
ATOM 3941 N N . THR B 1 189 ? 0.591 34.125 5.809 1 86 189 THR B N 1
ATOM 3942 C CA . THR B 1 189 ? -0.778 34.531 6.113 1 86 189 THR B CA 1
ATOM 3943 C C . THR B 1 189 ? -1.709 34.188 4.949 1 86 189 THR B C 1
ATOM 3945 O O . THR B 1 189 ? -1.377 34.438 3.791 1 86 189 THR B O 1
ATOM 3948 N N . VAL B 1 190 ? -2.771 33.594 5.352 1 89.19 190 VAL B N 1
ATOM 3949 C CA . VAL B 1 190 ? -3.795 33.281 4.363 1 89.19 190 VAL B CA 1
ATOM 3950 C C . VAL B 1 190 ? -4.961 34.25 4.484 1 89.19 190 VAL B C 1
ATOM 3952 O O . VAL B 1 190 ? -5.535 34.406 5.562 1 89.19 190 VAL B O 1
ATOM 3955 N N . PRO B 1 191 ? -5.215 34.906 3.369 1 88.56 191 PRO B N 1
ATOM 3956 C CA . PRO B 1 191 ? -6.391 35.781 3.436 1 88.56 191 PRO B CA 1
ATOM 3957 C C . PRO B 1 191 ? -7.66 35.031 3.834 1 88.56 191 PRO B C 1
ATOM 3959 O O . PRO B 1 191 ? -7.855 33.875 3.434 1 88.56 191 PRO B O 1
ATOM 3962 N N . ALA B 1 192 ? -8.523 35.719 4.543 1 88 192 ALA B N 1
ATOM 3963 C CA . ALA B 1 192 ? -9.758 35.125 5.051 1 88 192 ALA B CA 1
ATOM 3964 C C . ALA B 1 192 ? -10.602 34.562 3.916 1 88 192 ALA B C 1
ATOM 3966 O O . ALA B 1 192 ? -11.234 33.531 4.07 1 88 192 ALA B O 1
ATOM 3967 N N . SER B 1 193 ? -10.547 35.25 2.801 1 88.12 193 SER B N 1
ATOM 3968 C CA . SER B 1 193 ? -11.375 34.844 1.668 1 88.12 193 SER B CA 1
ATOM 3969 C C . SER B 1 193 ? -10.898 33.531 1.062 1 88.12 193 SER B C 1
ATOM 3971 O O . SER B 1 193 ? -11.695 32.781 0.504 1 88.12 193 SER B O 1
ATOM 3973 N N . SER B 1 194 ? -9.672 33.219 1.23 1 90.19 194 SER B N 1
ATOM 3974 C CA . SER B 1 194 ? -9.094 32.031 0.619 1 90.19 194 SER B CA 1
ATOM 3975 C C . SER B 1 194 ? -8.953 30.891 1.634 1 90.19 194 SER B C 1
ATOM 3977 O O . SER B 1 194 ? -8.641 29.766 1.268 1 90.19 194 SER B O 1
ATOM 3979 N N . ALA B 1 195 ? -9.234 31.234 2.873 1 91.19 195 ALA B N 1
ATOM 3980 C CA . ALA B 1 195 ? -8.945 30.328 3.982 1 91.19 195 ALA B CA 1
ATOM 3981 C C . ALA B 1 195 ? -9.703 29 3.824 1 91.19 195 ALA B C 1
ATOM 3983 O O . ALA B 1 195 ? -9.117 27.922 3.955 1 91.19 195 ALA B O 1
ATOM 3984 N N . PRO B 1 196 ? -11 29.094 3.43 1 89.38 196 PRO B N 1
ATOM 3985 C CA . PRO B 1 196 ? -11.727 27.828 3.301 1 89.38 196 PRO B CA 1
ATOM 3986 C C . PRO B 1 196 ? -11.188 26.953 2.168 1 89.38 196 PRO B C 1
ATOM 3988 O O . PRO B 1 196 ? -11.203 25.719 2.271 1 89.38 196 PRO B O 1
ATOM 3991 N N . VAL B 1 197 ? -10.688 27.562 1.174 1 90.31 197 VAL B N 1
ATOM 3992 C CA . VAL B 1 197 ? -10.18 26.844 0.009 1 90.31 197 VAL B CA 1
ATOM 3993 C C . VAL B 1 197 ? -8.82 26.219 0.331 1 90.31 197 VAL B C 1
ATOM 3995 O O . VAL B 1 197 ? -8.555 25.078 -0.026 1 90.31 197 VAL B O 1
ATOM 3998 N N . VAL B 1 198 ? -8.078 26.938 1.027 1 90.5 198 VAL B N 1
ATOM 3999 C CA . VAL B 1 198 ? -6.742 26.484 1.394 1 90.5 198 VAL B CA 1
ATOM 4000 C C . VAL B 1 198 ? -6.836 25.359 2.42 1 90.5 198 VAL B C 1
ATOM 4002 O O . VAL B 1 198 ? -5.977 24.469 2.467 1 90.5 198 VAL B O 1
ATOM 4005 N N . ALA B 1 199 ? -7.898 25.406 3.176 1 93.44 199 ALA B N 1
ATOM 4006 C CA . ALA B 1 199 ? -8.07 24.406 4.227 1 93.44 199 ALA B CA 1
ATOM 4007 C C . ALA B 1 199 ? -8.469 23.047 3.639 1 93.44 199 ALA B C 1
ATOM 4009 O O . ALA B 1 199 ? -8.398 22.031 4.32 1 93.44 199 ALA B O 1
ATOM 4010 N N . GLY B 1 200 ? -8.844 22.984 2.346 1 94 200 GLY B N 1
ATOM 4011 C CA . GLY B 1 200 ? -9.164 21.734 1.669 1 94 200 GLY B CA 1
ATOM 4012 C C . GLY B 1 200 ? -10.633 21.375 1.77 1 94 200 GLY B C 1
ATOM 4013 O O . GLY B 1 200 ? -11.438 22.156 2.279 1 94 200 GLY B O 1
ATOM 4014 N N . PRO B 1 201 ? -11.023 20.25 1.276 1 93.69 201 PRO B N 1
ATOM 4015 C CA . PRO B 1 201 ? -12.43 19.844 1.272 1 93.69 201 PRO B CA 1
ATOM 4016 C C . PRO B 1 201 ? -12.977 19.594 2.678 1 93.69 201 PRO B C 1
ATOM 4018 O O . PRO B 1 201 ? -12.25 19.109 3.553 1 93.69 201 PRO B O 1
ATOM 4021 N N . VAL B 1 202 ? -14.203 19.844 2.789 1 94.5 202 VAL B N 1
ATOM 4022 C CA . VAL B 1 202 ? -14.898 19.609 4.047 1 94.5 202 VAL B CA 1
ATOM 4023 C C . VAL B 1 202 ? -15.156 18.125 4.234 1 94.5 202 VAL B C 1
ATOM 4025 O O . VAL B 1 202 ? -15.539 17.422 3.291 1 94.5 202 VAL B O 1
ATOM 4028 N N . ILE B 1 203 ? -14.922 17.656 5.484 1 93.88 203 ILE B N 1
ATOM 4029 C CA . ILE B 1 203 ? -15.195 16.25 5.793 1 93.88 203 ILE B CA 1
ATOM 4030 C C . ILE B 1 203 ? -16.656 16.094 6.184 1 93.88 203 ILE B C 1
ATOM 4032 O O . ILE B 1 203 ? -17.141 16.734 7.129 1 93.88 203 ILE B O 1
ATOM 4036 N N . LYS B 1 204 ? -17.297 15.234 5.492 1 91.81 204 LYS B N 1
ATOM 4037 C CA . LYS B 1 204 ? -18.688 14.938 5.793 1 91.81 204 LYS B CA 1
ATOM 4038 C C . LYS B 1 204 ? -18.812 14.031 7.012 1 91.81 204 LYS B C 1
ATOM 4040 O O . LYS B 1 204 ? -17.828 13.445 7.461 1 91.81 204 LYS B O 1
ATOM 4045 N N . SER B 1 205 ? -20.031 14 7.488 1 90.25 205 SER B N 1
ATOM 4046 C CA . SER B 1 205 ? -20.281 13.047 8.562 1 90.25 205 SER B CA 1
ATOM 4047 C C . SER B 1 205 ? -20.203 11.609 8.055 1 90.25 205 SER B C 1
ATOM 4049 O O . SER B 1 205 ? -20.656 11.305 6.953 1 90.25 205 SER B O 1
ATOM 4051 N N . ALA B 1 206 ? -19.641 10.789 8.953 1 86.25 206 ALA B N 1
ATOM 4052 C CA . ALA B 1 206 ? -19.594 9.375 8.609 1 86.25 206 ALA B CA 1
ATOM 4053 C C . ALA B 1 206 ? -21 8.773 8.586 1 86.25 206 ALA B C 1
ATOM 4055 O O . ALA B 1 206 ? -21.875 9.188 9.352 1 86.25 206 ALA B O 1
ATOM 4056 N N . SER B 1 207 ? -21.172 7.758 7.77 1 81.75 207 SER B N 1
ATOM 4057 C CA . SER B 1 207 ? -22.484 7.129 7.605 1 81.75 207 SER B CA 1
ATOM 4058 C C . SER B 1 207 ? -22.953 6.504 8.914 1 81.75 207 SER B C 1
ATOM 4060 O O . SER B 1 207 ? -24.156 6.496 9.203 1 81.75 207 SER B O 1
ATOM 4062 N N . MET B 1 208 ? -22.047 6.027 9.734 1 81.44 208 MET B N 1
ATOM 4063 C CA . MET B 1 208 ? -22.406 5.328 10.969 1 81.44 208 MET B CA 1
ATOM 4064 C C . MET B 1 208 ? -22.297 6.254 12.172 1 81.44 208 MET B C 1
ATOM 4066 O O . MET B 1 208 ? -22.391 5.805 13.32 1 81.44 208 MET B O 1
ATOM 4070 N N . ALA B 1 209 ? -22.016 7.434 11.844 1 83.69 209 ALA B N 1
ATOM 4071 C CA . ALA B 1 209 ? -21.891 8.383 12.953 1 83.69 209 ALA B CA 1
ATOM 4072 C C . ALA B 1 209 ? -23.25 8.703 13.555 1 83.69 209 ALA B C 1
ATOM 4074 O O . ALA B 1 209 ? -24.219 8.898 12.828 1 83.69 209 ALA B O 1
ATOM 4075 N N . PRO B 1 210 ? -23.297 8.656 14.883 1 83.88 210 PRO B N 1
ATOM 4076 C CA . PRO B 1 210 ? -24.516 9.172 15.5 1 83.88 210 PRO B CA 1
ATOM 4077 C C . PRO B 1 210 ? -24.828 10.609 15.07 1 83.88 210 PRO B C 1
ATOM 4079 O O . PRO B 1 210 ? -23.938 11.336 14.633 1 83.88 210 PRO B O 1
ATOM 4082 N N . PRO B 1 211 ? -26.078 11.016 15.062 1 83.94 211 PRO B N 1
ATOM 4083 C CA . PRO B 1 211 ? -26.516 12.32 14.547 1 83.94 211 PRO B CA 1
ATOM 4084 C C . PRO B 1 211 ? -25.719 13.477 15.156 1 83.94 211 PRO B C 1
ATOM 4086 O O . PRO B 1 211 ? -25.453 14.469 14.477 1 83.94 211 PRO B O 1
ATOM 4089 N N . ASN B 1 212 ? -25.281 13.43 16.328 1 83.94 212 ASN B N 1
ATOM 4090 C CA . ASN B 1 212 ? -24.625 14.578 16.969 1 83.94 212 ASN B CA 1
ATOM 4091 C C . ASN B 1 212 ? -23.109 14.438 16.953 1 83.94 212 ASN B C 1
ATOM 4093 O O . ASN B 1 212 ? -22.406 15.289 17.469 1 83.94 212 ASN B O 1
ATOM 4097 N N . GLU B 1 213 ? -22.703 13.469 16.266 1 86.5 213 GLU B N 1
ATOM 4098 C CA . GLU B 1 213 ? -21.266 13.297 16.203 1 86.5 213 GLU B CA 1
ATOM 4099 C C . GLU B 1 213 ? -20.672 13.984 14.969 1 86.5 213 GLU B C 1
ATOM 4101 O O . GLU B 1 213 ? -21.078 13.695 13.836 1 86.5 213 GLU B O 1
ATOM 4106 N N . LYS B 1 214 ? -19.797 14.922 15.195 1 89.06 214 LYS B N 1
ATOM 4107 C CA . LYS B 1 214 ? -19.094 15.625 14.117 1 89.06 214 LYS B CA 1
ATOM 4108 C C . LYS B 1 214 ? -17.828 14.883 13.711 1 89.06 214 LYS B C 1
ATOM 4110 O O . LYS B 1 214 ? -17.297 14.07 14.477 1 89.06 214 LYS B O 1
ATOM 4115 N N . PRO B 1 215 ? -17.438 15.156 12.477 1 92.75 215 PRO B N 1
ATOM 4116 C CA . PRO B 1 215 ? -16.125 14.617 12.117 1 92.75 215 PRO B CA 1
ATOM 4117 C C . PRO B 1 215 ? -15.016 15.086 13.055 1 92.75 215 PRO B C 1
ATOM 4119 O O . PRO B 1 215 ? -15.18 16.094 13.758 1 92.75 215 PRO B O 1
ATOM 4122 N N . LEU B 1 216 ? -13.961 14.367 13.117 1 92.94 216 LEU B N 1
ATOM 4123 C CA . LEU B 1 216 ? -12.844 14.711 13.984 1 92.94 216 LEU B CA 1
ATOM 4124 C C . LEU B 1 216 ? -12.352 16.125 13.719 1 92.94 216 LEU B C 1
ATOM 4126 O O . LEU B 1 216 ? -11.961 16.844 14.641 1 92.94 216 LEU B O 1
ATOM 4130 N N . THR B 1 217 ? -12.273 16.438 12.445 1 95.81 217 THR B N 1
ATOM 4131 C CA . THR B 1 217 ? -11.969 17.781 11.984 1 95.81 217 THR B CA 1
ATOM 4132 C C . THR B 1 217 ? -12.945 18.219 10.883 1 95.81 217 THR B C 1
ATOM 4134 O O . THR B 1 217 ? -13.461 17.375 10.148 1 95.81 217 THR B O 1
ATOM 4137 N N . GLU B 1 218 ? -13.164 19.484 10.781 1 94.88 218 GLU B N 1
ATOM 4138 C CA . GLU B 1 218 ? -14.039 19.984 9.727 1 94.88 218 GLU B CA 1
ATOM 4139 C C . GLU B 1 218 ? -13.383 19.859 8.352 1 94.88 218 GLU B C 1
ATOM 4141 O O . GLU B 1 218 ? -14.039 19.5 7.375 1 94.88 218 GLU B O 1
ATOM 4146 N N . GLN B 1 219 ? -12.195 20.219 8.297 1 96.5 219 GLN B N 1
ATOM 4147 C CA . GLN B 1 219 ? -11.344 20.109 7.117 1 96.5 219 GLN B CA 1
ATOM 4148 C C . GLN B 1 219 ? -10 19.469 7.465 1 96.5 219 GLN B C 1
ATOM 4150 O O . GLN B 1 219 ? -9.945 18.484 8.203 1 96.5 219 GLN B O 1
ATOM 4155 N N . ALA B 1 220 ? -8.938 19.922 6.891 1 97.81 220 ALA B N 1
ATOM 4156 C CA . ALA B 1 220 ? -7.633 19.312 7.121 1 97.81 220 ALA B CA 1
ATOM 4157 C C . ALA B 1 220 ? -7.23 19.406 8.594 1 97.81 220 ALA B C 1
ATOM 4159 O O . ALA B 1 220 ? -7.48 20.438 9.234 1 97.81 220 ALA B O 1
ATOM 4160 N N . LEU B 1 221 ? -6.684 18.359 9.07 1 97.5 221 LEU B N 1
ATOM 4161 C CA . LEU B 1 221 ? -6.055 18.391 10.383 1 97.5 221 LEU B CA 1
ATOM 4162 C C . LEU B 1 221 ? -4.953 19.438 10.438 1 97.5 221 LEU B C 1
ATOM 4164 O O . LEU B 1 221 ? -4.82 20.156 11.438 1 97.5 221 LEU B O 1
ATOM 4168 N N . LEU B 1 222 ? -4.277 19.453 9.422 1 97.06 222 LEU B N 1
ATOM 4169 C CA . LEU B 1 222 ? -3.139 20.328 9.203 1 97.06 222 LEU B CA 1
ATOM 4170 C C . LEU B 1 222 ? -2.818 20.453 7.719 1 97.06 222 LEU B C 1
ATOM 4172 O O . LEU B 1 222 ? -3.102 19.547 6.941 1 97.06 222 LEU B O 1
ATOM 4176 N N . ILE B 1 223 ? -2.277 21.641 7.375 1 97.31 223 ILE B N 1
ATOM 4177 C CA . ILE B 1 223 ? -1.779 21.812 6.016 1 97.31 223 ILE B CA 1
ATOM 4178 C C . ILE B 1 223 ? -0.258 21.938 6.035 1 97.31 223 ILE B C 1
ATOM 4180 O O . ILE B 1 223 ? 0.301 22.688 6.848 1 97.31 223 ILE B O 1
ATOM 4184 N N . VAL B 1 224 ? 0.389 21.219 5.219 1 97.62 224 VAL B N 1
ATOM 4185 C CA . VAL B 1 224 ? 1.83 21.359 5.051 1 97.62 224 VAL B CA 1
ATOM 4186 C C . VAL B 1 224 ? 2.121 22.172 3.787 1 97.62 224 VAL B C 1
ATOM 4188 O O . VAL B 1 224 ? 1.744 21.766 2.686 1 97.62 224 VAL B O 1
ATOM 4191 N N . LEU B 1 225 ? 2.721 23.281 3.965 1 96.62 225 LEU B N 1
ATOM 4192 C CA . LEU B 1 225 ? 3.188 24.078 2.834 1 96.62 225 LEU B CA 1
ATOM 4193 C C . LEU B 1 225 ? 4.648 23.781 2.525 1 96.62 225 LEU B C 1
ATOM 4195 O O . LEU B 1 225 ? 5.531 24.078 3.334 1 96.62 225 LEU B O 1
ATOM 4199 N N . PHE B 1 226 ? 4.891 23.203 1.371 1 95.81 226 PHE B N 1
ATOM 4200 C CA . PHE B 1 226 ? 6.234 23.031 0.831 1 95.81 226 PHE B CA 1
ATOM 4201 C C . PHE B 1 226 ? 6.621 24.219 -0.04 1 95.81 226 PHE B C 1
ATOM 4203 O O . PHE B 1 226 ? 6.355 24.234 -1.244 1 95.81 226 PHE B O 1
ATOM 4210 N N . ASP B 1 227 ? 7.199 25.188 0.567 1 94.25 227 ASP B N 1
ATOM 4211 C CA . ASP B 1 227 ? 7.715 26.344 -0.173 1 94.25 227 ASP B CA 1
ATOM 4212 C C . ASP B 1 227 ? 9.141 26.078 -0.655 1 94.25 227 ASP B C 1
ATOM 4214 O O . ASP B 1 227 ? 10.102 26.594 -0.076 1 94.25 227 ASP B O 1
ATOM 4218 N N . LEU B 1 228 ? 9.273 25.469 -1.76 1 92.5 228 LEU B N 1
ATOM 4219 C CA . LEU B 1 228 ? 10.492 24.75 -2.127 1 92.5 228 LEU B CA 1
ATOM 4220 C C . LEU B 1 228 ? 11.484 25.672 -2.822 1 92.5 228 LEU B C 1
ATOM 4222 O O . LEU B 1 228 ? 12.695 25.531 -2.646 1 92.5 228 LEU B O 1
ATOM 4226 N N . GLY B 1 229 ? 11.047 26.578 -3.582 1 88.25 229 GLY B N 1
ATOM 4227 C CA . GLY B 1 229 ? 11.914 27.297 -4.496 1 88.25 229 GLY B CA 1
ATOM 4228 C C . GLY B 1 229 ? 12.523 28.547 -3.881 1 88.25 229 GLY B C 1
ATOM 4229 O O . GLY B 1 229 ? 13.352 29.219 -4.504 1 88.25 229 GLY B O 1
ATOM 4230 N N . THR B 1 230 ? 12.125 28.859 -2.717 1 88 230 THR B N 1
ATOM 4231 C CA . THR B 1 230 ? 12.547 30.125 -2.131 1 88 230 THR B CA 1
ATOM 4232 C C . THR B 1 230 ? 13.734 29.922 -1.188 1 88 230 THR B C 1
ATOM 4234 O O . THR B 1 230 ? 13.852 28.875 -0.553 1 88 230 THR B O 1
ATOM 4237 N N . SER B 1 231 ? 14.594 30.953 -1.107 1 83.88 231 SER B N 1
ATOM 4238 C CA . SER B 1 231 ? 15.695 30.984 -0.15 1 83.88 231 SER B CA 1
ATOM 4239 C C . SER B 1 231 ? 15.445 32.031 0.941 1 83.88 231 SER B C 1
ATOM 4241 O O . SER B 1 231 ? 16.312 32.25 1.799 1 83.88 231 SER B O 1
ATOM 4243 N N . THR B 1 232 ? 14.297 32.562 0.819 1 84.81 232 THR B N 1
ATOM 4244 C CA . THR B 1 232 ? 13.945 33.625 1.777 1 84.81 232 THR B CA 1
ATOM 4245 C C . THR B 1 232 ? 13.5 33 3.104 1 84.81 232 THR B C 1
ATOM 4247 O O . THR B 1 232 ? 12.648 32.125 3.127 1 84.81 232 THR B O 1
ATOM 4250 N N . GLY B 1 233 ? 14.117 33.438 4.16 1 83.06 233 GLY B N 1
ATOM 4251 C CA . GLY B 1 233 ? 13.742 32.938 5.484 1 83.06 233 GLY B CA 1
ATOM 4252 C C . GLY B 1 233 ? 12.445 33.562 5.988 1 83.06 233 GLY B C 1
ATOM 4253 O O . GLY B 1 233 ? 11.82 34.375 5.297 1 83.06 233 GLY B O 1
ATOM 4254 N N . PHE B 1 234 ? 12.023 33.062 7.145 1 83.44 234 PHE B N 1
ATOM 4255 C CA . PHE B 1 234 ? 10.836 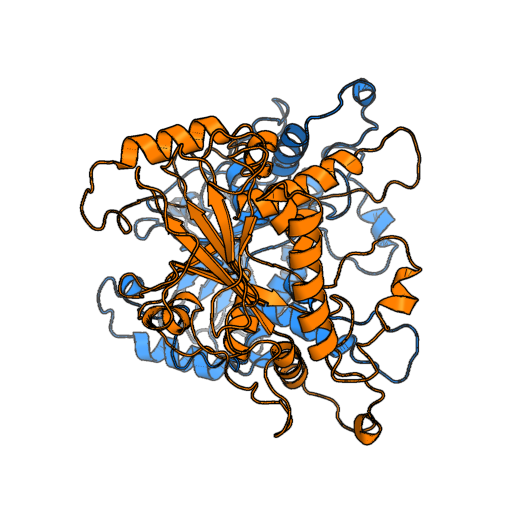33.594 7.797 1 83.44 234 PHE B CA 1
ATOM 4256 C C . PHE B 1 234 ? 11.172 34.875 8.562 1 83.44 234 PHE B C 1
ATOM 4258 O O . PHE B 1 234 ? 12.258 34.969 9.148 1 83.44 234 PHE B O 1
ATOM 4265 N N . LYS B 1 235 ? 10.461 35.969 8.297 1 69.06 235 LYS B N 1
ATOM 4266 C CA . LYS B 1 235 ? 10.742 37.219 8.953 1 69.06 235 LYS B CA 1
ATOM 4267 C C . LYS B 1 235 ? 10.844 37.062 10.461 1 69.06 235 LYS B C 1
ATOM 4269 O O . LYS B 1 235 ? 11.727 37.656 11.102 1 69.06 235 LYS B O 1
ATOM 4274 N N . LYS B 1 236 ? 9.953 36.375 11.117 1 59.69 236 LYS B N 1
ATOM 4275 C CA . LYS B 1 236 ? 9.867 36.312 12.578 1 59.69 236 LYS B CA 1
ATOM 4276 C C . LYS B 1 236 ? 10.672 35.156 13.125 1 59.69 236 LYS B C 1
ATOM 4278 O O . LYS B 1 236 ? 10.68 34.906 14.328 1 59.69 236 LYS B O 1
ATOM 4283 N N . ALA B 1 237 ? 11.297 34.406 12.266 1 57.34 237 ALA B N 1
ATOM 4284 C CA . ALA B 1 237 ? 11.961 33.219 12.82 1 57.34 237 ALA B CA 1
ATOM 4285 C C . ALA B 1 237 ? 13.383 33.562 13.273 1 57.34 237 ALA B C 1
ATOM 4287 O O . ALA B 1 237 ? 14.078 34.344 12.617 1 57.34 237 ALA B O 1
ATOM 4288 N N . GLN B 1 238 ? 13.617 33.438 14.57 1 52.19 238 GLN B N 1
ATOM 4289 C CA . GLN B 1 238 ? 14.93 33.719 15.148 1 52.19 238 GLN B CA 1
ATOM 4290 C C . GLN B 1 238 ? 16.047 33.281 14.203 1 52.19 238 GLN B C 1
ATOM 4292 O O . GLN B 1 238 ? 17.047 33.969 14.031 1 52.19 238 GLN B O 1
ATOM 4297 N N . ASP B 1 239 ? 15.93 32.062 13.766 1 58.81 239 ASP B N 1
ATOM 4298 C CA . ASP B 1 239 ? 17.047 31.547 12.969 1 58.81 239 ASP B CA 1
ATOM 4299 C C . ASP B 1 239 ? 16.703 31.562 11.484 1 58.81 239 ASP B C 1
ATOM 4301 O O . ASP B 1 239 ? 17.422 30.969 10.672 1 58.81 239 ASP B O 1
ATOM 4305 N N . GLY B 1 240 ? 15.695 32.406 11.086 1 64.31 240 GLY B N 1
ATOM 4306 C CA . GLY B 1 240 ? 15.25 32.875 9.781 1 64.31 240 GLY B CA 1
ATOM 4307 C C . GLY B 1 240 ? 14.664 31.766 8.922 1 64.31 240 GLY B C 1
ATOM 4308 O O . GLY B 1 240 ? 13.789 32.031 8.094 1 64.31 240 GLY B O 1
ATOM 4309 N N . SER B 1 241 ? 15.219 30.516 9.031 1 81.06 241 SER B N 1
ATOM 4310 C CA . SER B 1 241 ? 14.789 29.562 8.016 1 81.06 241 SER B CA 1
ATOM 4311 C C . SER B 1 241 ? 14.094 28.359 8.641 1 81.06 241 SER B C 1
ATOM 4313 O O . SER B 1 241 ? 13.672 27.438 7.93 1 81.06 241 SER B O 1
ATOM 4315 N N . ARG B 1 242 ? 13.852 28.453 10 1 90.75 242 ARG B N 1
ATOM 4316 C CA . ARG B 1 242 ? 13.25 27.281 10.633 1 90.75 242 ARG B CA 1
ATOM 4317 C C . ARG B 1 242 ? 11.758 27.203 10.344 1 90.75 242 ARG B C 1
ATOM 4319 O O . ARG B 1 242 ? 11.062 28.219 10.359 1 90.75 242 ARG B O 1
ATOM 4326 N N . PRO B 1 243 ? 11.242 26.031 10.086 1 94.94 243 PRO B N 1
ATOM 4327 C CA . PRO B 1 243 ? 9.82 25.859 9.789 1 94.94 243 PRO B CA 1
ATOM 4328 C C . PRO B 1 243 ? 8.922 26.375 10.914 1 94.94 243 PRO B C 1
ATOM 4330 O O . PRO B 1 243 ? 9.336 26.406 12.078 1 94.94 243 PRO B O 1
ATOM 4333 N N . GLN B 1 244 ? 7.75 26.781 10.555 1 94.06 244 GLN B N 1
ATOM 4334 C CA . GLN B 1 244 ? 6.824 27.391 11.5 1 94.06 244 GLN B CA 1
ATOM 4335 C C . GLN B 1 244 ? 5.414 26.828 11.336 1 94.06 244 GLN B C 1
ATOM 4337 O O . GLN B 1 244 ? 5.031 26.406 10.25 1 94.06 244 GLN B O 1
ATOM 4342 N N . VAL B 1 245 ? 4.75 26.844 12.484 1 95.69 245 VAL B N 1
ATOM 4343 C CA . VAL B 1 245 ? 3.32 26.547 12.477 1 95.69 245 VAL B CA 1
ATOM 4344 C C . VAL B 1 245 ? 2.529 27.844 12.602 1 95.69 245 VAL B C 1
ATOM 4346 O O . VAL B 1 245 ? 2.695 28.594 13.57 1 95.69 245 VAL B O 1
ATOM 4349 N N . THR B 1 246 ? 1.736 28.125 11.594 1 94.19 246 THR B N 1
ATOM 4350 C CA . THR B 1 246 ? 0.968 29.375 11.562 1 94.19 246 THR B CA 1
ATOM 4351 C C . THR B 1 246 ? -0.529 29.078 11.523 1 94.19 246 THR B C 1
ATOM 4353 O O . THR B 1 246 ? -0.969 28.156 10.828 1 94.19 246 THR B O 1
ATOM 4356 N N . PRO B 1 247 ? -1.256 29.812 12.289 1 93.81 247 PRO B N 1
ATOM 4357 C CA . PRO B 1 247 ? -2.707 29.641 12.203 1 93.81 247 PRO B CA 1
ATOM 4358 C C . PRO B 1 247 ? -3.293 30.203 10.906 1 93.81 247 PRO B C 1
ATOM 4360 O O . PRO B 1 247 ? -2.684 31.062 10.266 1 93.81 247 PRO B O 1
ATOM 4363 N N . ILE B 1 248 ? -4.301 29.641 10.492 1 91.81 248 ILE B N 1
ATOM 4364 C CA . ILE B 1 248 ? -5.113 30.172 9.406 1 91.81 248 ILE B CA 1
ATOM 4365 C C . ILE B 1 248 ? -6.367 30.828 9.977 1 91.81 248 ILE B C 1
ATOM 4367 O O . ILE B 1 248 ? -7.191 30.172 10.609 1 91.81 248 ILE B O 1
ATOM 4371 N N . THR B 1 249 ? -6.461 32.094 9.68 1 87.56 249 THR B N 1
ATOM 4372 C CA . THR B 1 249 ? -7.551 32.875 10.273 1 87.56 249 THR B CA 1
ATOM 4373 C C . THR B 1 249 ? -8.898 32.25 9.891 1 87.56 249 THR B C 1
ATOM 4375 O O . THR B 1 249 ? -9.164 32 8.711 1 87.56 249 THR B O 1
ATOM 4378 N N . GLY B 1 250 ? -9.688 32 10.898 1 88.19 250 GLY B N 1
ATOM 4379 C CA . GLY B 1 250 ? -11.039 31.516 10.68 1 88.19 250 GLY B CA 1
ATOM 4380 C C . GLY B 1 250 ? -11.109 30.016 10.523 1 88.19 250 GLY B C 1
ATOM 4381 O O . GLY B 1 250 ? -12.195 29.453 10.344 1 88.19 250 GLY B O 1
ATOM 4382 N N . GLN B 1 251 ? -9.961 29.422 10.492 1 91.19 251 GLN B N 1
ATOM 4383 C CA . GLN B 1 251 ? -9.922 27.969 10.352 1 91.19 251 GLN B CA 1
ATOM 4384 C C . GLN B 1 251 ? -9.289 27.312 11.578 1 91.19 251 GLN B C 1
ATOM 4386 O O . GLN B 1 251 ? -8.484 27.922 12.273 1 91.19 251 GLN B O 1
ATOM 4391 N N . GLN B 1 252 ? -9.695 26.125 11.828 1 89.81 252 GLN B N 1
ATOM 4392 C CA . GLN B 1 252 ? -9.109 25.375 12.938 1 89.81 252 GLN B CA 1
ATOM 4393 C C . GLN B 1 252 ? -7.789 24.719 12.523 1 89.81 252 GLN B C 1
ATOM 4395 O O . GLN B 1 252 ? -6.953 24.406 13.375 1 89.81 252 GLN B O 1
ATOM 4400 N N . CYS B 1 253 ? -7.672 24.484 11.297 1 94 253 CYS B N 1
ATOM 4401 C CA . CYS B 1 253 ? -6.496 23.766 10.82 1 94 253 CYS B CA 1
ATOM 4402 C C . CYS B 1 253 ? -5.309 24.719 10.664 1 94 253 CYS B C 1
ATOM 4404 O O . CYS B 1 253 ? -5.387 25.703 9.93 1 94 253 CYS B O 1
ATOM 4406 N N . PRO B 1 254 ? -4.211 24.516 11.336 1 96.31 254 PRO B N 1
ATOM 4407 C CA . PRO B 1 254 ? -2.992 25.297 11.156 1 96.31 254 PRO B CA 1
ATOM 4408 C C . PRO B 1 254 ? -2.215 24.906 9.906 1 96.31 254 PRO B C 1
ATOM 4410 O O . PRO B 1 254 ? -2.549 23.906 9.25 1 96.31 254 PRO B O 1
ATOM 4413 N N . ARG B 1 255 ? -1.264 25.766 9.633 1 96.5 255 ARG B N 1
ATOM 4414 C CA . ARG B 1 255 ? -0.388 25.547 8.484 1 96.5 255 ARG B CA 1
ATOM 4415 C C . ARG B 1 255 ? 1.062 25.375 8.93 1 96.5 255 ARG B C 1
ATOM 4417 O O . ARG B 1 255 ? 1.604 26.25 9.625 1 96.5 255 ARG B O 1
ATOM 4424 N N . LEU B 1 256 ? 1.631 24.203 8.648 1 97.06 256 LEU B N 1
ATOM 4425 C CA . LEU B 1 256 ? 3.064 24 8.812 1 97.06 256 LEU B CA 1
ATOM 4426 C C . LEU B 1 256 ? 3.832 24.5 7.598 1 97.06 256 LEU B C 1
ATOM 4428 O O . LEU B 1 256 ? 3.738 23.922 6.512 1 97.06 256 LEU B O 1
ATOM 4432 N N . CYS B 1 257 ? 4.598 25.547 7.797 1 96.25 257 CYS B N 1
ATOM 4433 C CA . CYS B 1 257 ? 5.301 26.188 6.699 1 96.25 257 CYS B CA 1
ATOM 4434 C C . CYS B 1 257 ? 6.773 25.797 6.684 1 96.25 257 CYS B C 1
ATOM 4436 O O . CYS B 1 257 ? 7.496 26.031 7.652 1 96.25 257 CYS B O 1
ATOM 4438 N N . ILE B 1 258 ? 7.195 25.203 5.625 1 95.81 258 ILE B N 1
ATOM 4439 C CA . ILE B 1 258 ? 8.586 24.812 5.43 1 95.81 258 ILE B CA 1
ATOM 4440 C C . ILE B 1 258 ? 9.148 25.516 4.195 1 95.81 258 ILE B C 1
ATOM 4442 O O . ILE B 1 258 ? 8.586 25.406 3.104 1 95.81 258 ILE B O 1
ATOM 4446 N N . ARG B 1 259 ? 10.266 26.25 4.344 1 93.44 259 ARG B N 1
ATOM 4447 C CA . ARG B 1 259 ? 10.836 27.016 3.244 1 93.44 259 ARG B CA 1
ATOM 4448 C C . ARG B 1 259 ? 12.203 26.469 2.846 1 93.44 259 ARG B C 1
ATOM 4450 O O . ARG B 1 259 ? 13.008 26.109 3.705 1 93.44 259 ARG B O 1
ATOM 4457 N N . GLY B 1 260 ? 12.352 26.422 1.503 1 91.38 260 GLY B N 1
ATOM 4458 C CA . GLY B 1 260 ? 13.656 26.109 0.948 1 91.38 260 GLY B CA 1
ATOM 4459 C C . GLY B 1 260 ? 14.016 24.641 1.081 1 91.38 260 GLY B C 1
ATOM 4460 O O . GLY B 1 260 ? 13.367 23.891 1.83 1 91.38 260 GLY B O 1
ATOM 4461 N N . LEU B 1 261 ? 15.055 24.25 0.415 1 90.25 261 LEU B N 1
ATOM 4462 C CA . LEU B 1 261 ? 15.492 22.859 0.403 1 90.25 261 LEU B CA 1
ATOM 4463 C C . LEU B 1 261 ? 16.859 22.703 1.061 1 90.25 261 LEU B C 1
ATOM 4465 O O . LEU B 1 261 ? 17.281 21.609 1.414 1 90.25 261 LEU B O 1
ATOM 4469 N N . LEU B 1 262 ? 17.469 23.812 1.246 1 86.88 262 LEU B N 1
ATOM 4470 C CA . LEU B 1 262 ? 18.875 23.734 1.621 1 86.88 262 LEU B CA 1
ATOM 4471 C C . LEU B 1 262 ? 19.047 23.922 3.123 1 86.88 262 LEU B C 1
ATOM 4473 O O . LEU B 1 262 ? 20.094 23.594 3.678 1 86.88 262 LEU B O 1
ATOM 4477 N N . GLY B 1 263 ? 18.078 24.5 3.789 1 86.31 263 GLY B N 1
ATOM 4478 C CA . GLY B 1 263 ? 18.172 24.703 5.227 1 86.31 263 GLY B CA 1
ATOM 4479 C C . GLY B 1 263 ? 18.234 23.391 5.996 1 86.31 263 GLY B C 1
ATOM 4480 O O . GLY B 1 263 ? 17.547 22.422 5.645 1 86.31 263 GLY B O 1
ATOM 4481 N N . PRO B 1 264 ? 19.016 23.312 6.988 1 85.31 264 PRO B N 1
ATOM 4482 C CA . PRO B 1 264 ? 19.172 22.062 7.742 1 85.31 264 PRO B CA 1
ATOM 4483 C C . PRO B 1 264 ? 17.906 21.656 8.492 1 85.31 264 PRO B C 1
ATOM 4485 O O . PRO B 1 264 ? 17.766 20.5 8.883 1 85.31 264 PRO B O 1
ATOM 4488 N N . HIS B 1 265 ? 17.094 22.594 8.727 1 92.56 265 HIS B N 1
ATOM 4489 C CA . HIS B 1 265 ? 15.906 22.297 9.516 1 92.56 265 HIS B CA 1
ATOM 4490 C C . HIS B 1 265 ? 14.734 21.906 8.625 1 92.56 265 HIS B C 1
ATOM 4492 O O . HIS B 1 265 ? 13.688 21.484 9.117 1 92.56 265 HIS B O 1
ATOM 4498 N N . ALA B 1 266 ? 14.953 22.094 7.281 1 94.69 266 ALA B N 1
ATOM 4499 C CA . ALA B 1 266 ? 13.914 21.734 6.324 1 94.69 266 ALA B CA 1
ATOM 4500 C C . ALA B 1 266 ? 14.117 20.297 5.812 1 94.69 266 ALA B C 1
ATOM 4502 O O . ALA B 1 266 ? 15.203 19.953 5.344 1 94.69 266 ALA B O 1
ATOM 4503 N N . TYR B 1 267 ? 13.18 19.469 5.898 1 94.56 267 TYR B N 1
ATOM 4504 C CA . TYR B 1 267 ? 13.094 18.125 5.34 1 94.56 267 TYR B CA 1
ATOM 4505 C C . TYR B 1 267 ? 14.266 17.266 5.793 1 94.56 267 TYR B C 1
ATOM 4507 O O . TYR B 1 267 ? 15.008 16.734 4.965 1 94.56 267 TYR B O 1
ATOM 4515 N N . PRO B 1 268 ? 14.414 17.031 7.082 1 93.94 268 PRO B N 1
ATOM 4516 C CA . PRO B 1 268 ? 15.492 16.172 7.566 1 93.94 268 PRO B CA 1
ATOM 4517 C C . PRO B 1 268 ? 15.461 14.781 6.934 1 93.94 268 PRO B C 1
ATOM 4519 O O . PRO B 1 268 ? 16.5 14.133 6.816 1 93.94 268 PRO B O 1
ATOM 4522 N N . CYS B 1 269 ? 14.328 14.359 6.488 1 91.88 269 CYS B N 1
ATOM 4523 C CA . CYS B 1 269 ? 14.18 13.031 5.898 1 91.88 269 CYS B CA 1
ATOM 4524 C C . CYS B 1 269 ? 15.031 12.891 4.645 1 91.88 269 CYS B C 1
ATOM 4526 O O . CYS B 1 269 ? 15.461 11.789 4.297 1 91.88 269 CYS B O 1
ATOM 4528 N N . LEU B 1 270 ? 15.258 13.969 3.963 1 88.5 270 LEU B N 1
ATOM 4529 C CA . LEU B 1 270 ? 16.031 13.922 2.727 1 88.5 270 LEU B CA 1
ATOM 4530 C C . LEU B 1 270 ? 17.484 13.57 3.01 1 88.5 270 LEU B C 1
ATOM 4532 O O . LEU B 1 270 ? 18.172 12.984 2.164 1 88.5 270 LEU B O 1
ATOM 4536 N N . ASP B 1 271 ? 17.969 13.867 4.148 1 87.38 271 ASP B N 1
ATOM 4537 C CA . ASP B 1 271 ? 19.375 13.672 4.484 1 87.38 271 ASP B CA 1
ATOM 4538 C C . ASP B 1 271 ? 19.656 12.203 4.789 1 87.38 271 ASP B C 1
ATOM 4540 O O . ASP B 1 271 ? 20.766 11.719 4.543 1 87.38 271 ASP B O 1
ATOM 4544 N N . LEU B 1 272 ? 18.703 11.602 5.312 1 80.44 272 LEU B N 1
ATOM 4545 C CA . LEU B 1 272 ? 18.875 10.18 5.594 1 80.44 272 LEU B CA 1
ATOM 4546 C C . LEU B 1 272 ? 19.156 9.406 4.312 1 80.44 272 LEU B C 1
ATOM 4548 O O . LEU B 1 272 ? 19.906 8.414 4.336 1 80.44 272 LEU B O 1
ATOM 4552 N N . PHE B 1 273 ? 18.609 9.852 3.195 1 77.5 273 PHE B N 1
ATOM 4553 C CA . PHE B 1 273 ? 18.75 9.141 1.93 1 77.5 273 PHE B CA 1
ATOM 4554 C C . PHE B 1 273 ? 19.688 9.891 0.993 1 77.5 273 PHE B C 1
ATOM 4556 O O . PHE B 1 273 ? 19.797 9.555 -0.187 1 77.5 273 PHE B O 1
ATOM 4563 N N . GLU B 1 274 ? 20.266 10.93 1.499 1 79.56 274 GLU B N 1
ATOM 4564 C CA . GLU B 1 274 ? 21.094 11.789 0.665 1 79.56 274 GLU B CA 1
ATOM 4565 C C . GLU B 1 274 ? 20.375 12.203 -0.607 1 79.56 274 GLU B C 1
ATOM 4567 O O . GLU B 1 274 ? 20.938 12.172 -1.698 1 79.56 274 GLU B O 1
ATOM 4572 N N . ALA B 1 275 ? 19.125 12.539 -0.444 1 80.19 275 ALA B N 1
ATOM 4573 C CA . ALA B 1 275 ? 18.25 12.805 -1.583 1 80.19 275 ALA B CA 1
ATOM 4574 C C . ALA B 1 275 ? 18.141 14.305 -1.852 1 80.19 275 ALA B C 1
ATOM 4576 O O . ALA B 1 275 ? 17.531 14.719 -2.838 1 80.19 275 ALA B O 1
ATOM 4577 N N . ARG B 1 276 ? 18.703 15.102 -1.036 1 86.81 276 ARG B N 1
ATOM 4578 C CA . ARG B 1 276 ? 18.516 16.547 -1.135 1 86.81 276 ARG B CA 1
ATOM 4579 C C . ARG B 1 276 ? 19.031 17.078 -2.467 1 86.81 276 ARG B C 1
ATOM 4581 O O . ARG B 1 276 ? 18.344 17.812 -3.16 1 86.81 276 ARG B O 1
ATOM 4588 N N . SER B 1 277 ? 20.219 16.656 -2.836 1 82 277 SER B N 1
ATOM 4589 C CA . SER B 1 277 ? 20.812 17.125 -4.074 1 82 277 SER B CA 1
ATOM 4590 C C . SER B 1 277 ? 19.984 16.734 -5.285 1 82 277 SER B C 1
ATOM 4592 O O . SER B 1 277 ? 19.828 17.516 -6.223 1 82 277 SER B O 1
ATOM 4594 N N . THR B 1 278 ? 19.5 15.531 -5.238 1 79.19 278 THR B N 1
ATOM 4595 C CA . THR B 1 278 ? 18.656 15.039 -6.328 1 79.19 278 THR B CA 1
ATOM 4596 C C . THR B 1 278 ? 17.391 15.883 -6.453 1 79.19 278 THR B C 1
ATOM 4598 O O . THR B 1 278 ? 16.984 16.25 -7.559 1 79.19 278 THR B O 1
ATOM 4601 N N . LEU B 1 279 ? 16.812 16.234 -5.344 1 82.56 279 LEU B N 1
ATOM 4602 C CA . LEU B 1 279 ? 15.586 17.031 -5.363 1 82.56 279 LEU B CA 1
ATOM 4603 C C . LEU B 1 279 ? 15.867 18.438 -5.867 1 82.56 279 LEU B C 1
ATOM 4605 O O . LEU B 1 279 ? 15.086 18.984 -6.648 1 82.56 279 LEU B O 1
ATOM 4609 N N . VAL B 1 280 ? 16.922 18.953 -5.457 1 83.62 280 VAL B N 1
ATOM 4610 C CA . VAL B 1 280 ? 17.312 20.281 -5.918 1 83.62 280 VAL B CA 1
ATOM 4611 C C . VAL B 1 280 ? 17.469 20.266 -7.438 1 83.62 280 VAL B C 1
ATOM 4613 O O . VAL B 1 280 ? 17 21.188 -8.117 1 83.62 280 VAL B O 1
ATOM 4616 N N . GLU B 1 281 ? 18.062 19.25 -7.926 1 78.38 281 GLU B N 1
ATOM 4617 C CA . GLU B 1 281 ? 18.266 19.125 -9.367 1 78.38 281 GLU B CA 1
ATOM 4618 C C . GLU B 1 281 ? 16.938 19.031 -10.109 1 78.38 281 GLU B C 1
ATOM 4620 O O . GLU B 1 281 ? 16.734 19.703 -11.125 1 78.38 281 GLU B O 1
ATOM 4625 N N . ILE B 1 282 ? 16.078 18.266 -9.531 1 75.75 282 ILE B N 1
ATOM 4626 C CA . ILE B 1 282 ? 14.766 18.094 -10.156 1 75.75 282 ILE B CA 1
ATOM 4627 C C . ILE B 1 282 ? 14.023 19.422 -10.188 1 75.75 282 ILE B C 1
ATOM 4629 O O . ILE B 1 282 ? 13.438 19.781 -11.211 1 75.75 282 ILE B O 1
ATOM 4633 N N . LEU B 1 283 ? 14.055 20.125 -9.188 1 80.94 283 LEU B N 1
ATOM 4634 C CA . LEU B 1 283 ? 13.281 21.359 -9.07 1 80.94 283 LEU B CA 1
ATOM 4635 C C . LEU B 1 283 ? 13.906 22.484 -9.898 1 80.94 283 LEU B C 1
ATOM 4637 O O . LEU B 1 283 ? 13.211 23.406 -10.328 1 80.94 283 LEU B O 1
ATOM 4641 N N . SER B 1 284 ? 15.188 22.375 -10.047 1 78.62 284 SER B N 1
ATOM 4642 C CA . SER B 1 284 ? 15.875 23.391 -10.836 1 78.62 284 SER B CA 1
ATOM 4643 C C . SER B 1 284 ? 15.648 23.188 -12.328 1 78.62 284 SER B C 1
ATOM 4645 O O . SER B 1 284 ? 15.75 24.125 -13.117 1 78.62 284 SER B O 1
ATOM 4647 N N . SER B 1 285 ? 15.539 21.953 -12.695 1 68.06 285 SER B N 1
ATOM 4648 C CA . SER B 1 285 ? 15.328 21.625 -14.102 1 68.06 285 SER B CA 1
ATOM 4649 C C . SER B 1 285 ? 13.898 21.922 -14.539 1 68.06 285 SER B C 1
ATOM 4651 O O . SER B 1 285 ? 13.625 22.109 -15.727 1 68.06 285 SER B O 1
ATOM 4653 N N . SER B 1 286 ? 13 21.797 -13.688 1 59.38 286 SER B N 1
ATOM 4654 C CA . SER B 1 286 ? 11.578 21.938 -13.984 1 59.38 286 SER B CA 1
ATOM 4655 C C . SER B 1 286 ? 11.227 23.375 -14.32 1 59.38 286 SER B C 1
ATOM 4657 O O . SER B 1 286 ? 10.062 23.688 -14.609 1 59.38 286 SER B O 1
ATOM 4659 N N . SER B 1 287 ? 12.172 24.312 -14.25 1 52.31 287 SER B N 1
ATOM 4660 C CA . SER B 1 287 ? 11.781 25.703 -14.43 1 52.31 287 SER B CA 1
ATOM 4661 C C . SER B 1 287 ? 11.055 25.906 -15.75 1 52.31 287 SER B C 1
ATOM 4663 O O . SER B 1 287 ? 10.516 26.984 -16.016 1 52.31 287 SER B O 1
ATOM 4665 N N . ASP B 1 288 ? 11.398 25.219 -16.719 1 46.06 288 ASP B N 1
ATOM 4666 C CA . ASP B 1 288 ? 10.617 25.609 -17.891 1 46.06 288 ASP B CA 1
ATOM 4667 C C . ASP B 1 288 ? 9.164 25.141 -17.766 1 46.06 288 ASP B C 1
ATOM 4669 O O . ASP B 1 288 ? 8.914 23.969 -17.484 1 46.06 288 ASP B O 1
ATOM 4673 N N . PRO B 1 289 ? 8.281 26.125 -17.438 1 46.19 289 PRO B N 1
ATOM 4674 C CA . PRO B 1 289 ? 6.859 25.797 -17.375 1 46.19 289 PRO B CA 1
ATOM 4675 C C . PRO B 1 289 ? 6.434 24.812 -18.469 1 46.19 289 PRO B C 1
ATOM 4677 O O . PRO B 1 289 ? 6.102 25.219 -19.578 1 46.19 289 PRO B O 1
ATOM 4680 N N . ALA B 1 290 ? 7.27 23.938 -18.859 1 41 290 ALA B N 1
ATOM 4681 C CA . ALA B 1 290 ? 6.609 23.172 -19.922 1 41 290 ALA B CA 1
ATOM 4682 C C . ALA B 1 290 ? 5.16 22.875 -19.562 1 41 290 ALA B C 1
ATOM 4684 O O . ALA B 1 290 ? 4.82 22.766 -18.375 1 41 290 ALA B O 1
ATOM 4685 N N . PRO B 1 291 ? 4.215 23.203 -20.5 1 39.84 291 PRO B N 1
ATOM 4686 C CA . PRO B 1 291 ? 2.826 22.844 -20.188 1 39.84 291 PRO B CA 1
ATOM 4687 C C . PRO B 1 291 ? 2.715 21.656 -19.234 1 39.84 291 PRO B C 1
ATOM 4689 O O . PRO B 1 291 ? 3.717 21 -18.953 1 39.84 291 PRO B O 1
ATOM 4692 N N . ASN B 1 292 ? 1.357 21.094 -19.094 1 37.12 292 ASN B N 1
ATOM 4693 C CA . ASN B 1 292 ? 0.881 20.031 -18.203 1 37.12 292 ASN B CA 1
ATOM 4694 C C . ASN B 1 292 ? 1.799 18.812 -18.234 1 37.12 292 ASN B C 1
ATOM 4696 O O . ASN B 1 292 ? 1.515 17.844 -18.922 1 37.12 292 ASN B O 1
ATOM 4700 N N . PRO B 1 293 ? 3.053 19.078 -18.188 1 37.22 293 PRO B N 1
ATOM 4701 C CA . PRO B 1 293 ? 3.904 17.906 -18.297 1 37.22 293 PRO B CA 1
ATOM 4702 C C . PRO B 1 293 ? 3.514 16.797 -17.312 1 37.22 293 PRO B C 1
ATOM 4704 O O . PRO B 1 293 ? 4.254 15.836 -17.141 1 37.22 293 PRO B O 1
ATOM 4707 N N . LEU B 1 294 ? 2.773 17.234 -16.375 1 38.59 294 LEU B N 1
ATOM 4708 C CA . LEU B 1 294 ? 2.395 16.312 -15.305 1 38.59 294 LEU B CA 1
ATOM 4709 C C . LEU B 1 294 ? 2.172 14.906 -15.844 1 38.59 294 LEU B C 1
ATOM 4711 O O . LEU B 1 294 ? 2.514 13.922 -15.188 1 38.59 294 LEU B O 1
ATOM 4715 N N . ASN B 1 295 ? 1.261 14.969 -16.859 1 36.75 295 ASN B N 1
ATOM 4716 C CA . ASN B 1 295 ? 0.76 13.695 -17.344 1 36.75 295 ASN B CA 1
ATOM 4717 C C . ASN B 1 295 ? 1.828 12.938 -18.141 1 36.75 295 ASN B C 1
ATOM 4719 O O . ASN B 1 295 ? 1.583 11.836 -18.625 1 36.75 295 ASN B O 1
ATOM 4723 N N . ILE B 1 296 ? 2.854 13.734 -18.406 1 35.69 296 ILE B N 1
ATOM 4724 C CA . ILE B 1 296 ? 3.82 13.023 -19.25 1 35.69 296 ILE B CA 1
ATOM 4725 C C . ILE B 1 296 ? 4.879 12.367 -18.359 1 35.69 296 ILE B C 1
ATOM 4727 O O . ILE B 1 296 ? 5.91 11.914 -18.859 1 35.69 296 ILE B O 1
ATOM 4731 N N . ILE B 1 297 ? 4.945 12.953 -17.234 1 36.69 297 ILE B N 1
ATOM 4732 C CA . ILE B 1 297 ? 6.004 12.203 -16.578 1 36.69 297 ILE B CA 1
ATOM 4733 C C . ILE B 1 297 ? 5.797 10.703 -16.797 1 36.69 297 ILE B C 1
ATOM 4735 O O . ILE B 1 297 ? 4.789 10.141 -16.359 1 36.69 297 ILE B O 1
ATOM 4739 N N . GLU B 1 298 ? 6.238 10.336 -17.797 1 35.91 298 GLU B N 1
ATOM 4740 C CA . GLU B 1 298 ? 6.34 8.898 -18.016 1 35.91 298 GLU B CA 1
ATOM 4741 C C . GLU B 1 298 ? 6.848 8.18 -16.781 1 35.91 298 GLU B C 1
ATOM 4743 O O . GLU B 1 298 ? 7.941 7.613 -16.781 1 35.91 298 GLU B O 1
ATOM 4748 N N . LYS B 1 299 ? 6.812 8.852 -15.625 1 37.38 299 LYS B N 1
ATOM 4749 C CA . LYS B 1 299 ? 7.52 8.07 -14.617 1 37.38 299 LYS B CA 1
ATOM 4750 C C . LYS B 1 299 ? 6.883 6.691 -14.445 1 37.38 299 LYS B C 1
ATOM 4752 O O . LYS B 1 299 ? 5.887 6.543 -13.734 1 37.38 299 LYS B O 1
ATOM 4757 N N . PRO B 1 300 ? 7.012 5.988 -15.477 1 38.16 300 PRO B N 1
ATOM 4758 C CA . PRO B 1 300 ? 6.578 4.609 -15.234 1 38.16 300 PRO B CA 1
ATOM 4759 C C . PRO B 1 300 ? 7.223 3.996 -13.992 1 38.16 300 PRO B C 1
ATOM 4761 O O . PRO B 1 300 ? 8.336 4.379 -13.617 1 38.16 300 PRO B O 1
ATOM 4764 N N . MET B 1 301 ? 6.445 3.838 -12.891 1 40.34 301 MET B N 1
ATOM 4765 C CA . MET B 1 301 ? 7.047 2.975 -11.883 1 40.34 301 MET B CA 1
ATOM 4766 C C . MET B 1 301 ? 8.227 2.201 -12.461 1 40.34 301 MET B C 1
ATOM 4768 O O . MET B 1 301 ? 9.18 1.882 -11.742 1 40.34 301 MET B O 1
ATOM 4772 N N . TRP B 1 302 ? 8.008 2.014 -13.867 1 36.16 302 TRP B N 1
ATOM 4773 C CA . TRP B 1 302 ? 9.047 1.266 -14.555 1 36.16 302 TRP B CA 1
ATOM 4774 C C . TRP B 1 302 ? 10.102 2.205 -15.141 1 36.16 302 TRP B C 1
ATOM 4776 O O . TRP B 1 302 ? 9.766 3.139 -15.875 1 36.16 302 TRP B O 1
ATOM 4786 N N . ASN B 1 303 ? 10.836 2.797 -14.5 1 34.69 303 ASN B N 1
ATOM 4787 C CA . ASN B 1 303 ? 12 3.436 -15.109 1 34.69 303 ASN B CA 1
ATOM 4788 C C . ASN B 1 303 ? 13.141 2.441 -15.328 1 34.69 303 ASN B C 1
ATOM 4790 O O . ASN B 1 303 ? 13.305 1.505 -14.539 1 34.69 303 ASN B O 1
ATOM 4794 N N . GLU B 1 304 ? 13.461 2.402 -16.609 1 36.47 304 GLU B N 1
ATOM 4795 C CA . GLU B 1 304 ? 14.656 1.601 -16.844 1 36.47 304 GLU B CA 1
ATOM 4796 C C . GLU B 1 304 ? 15.711 1.859 -15.766 1 36.47 304 GLU B C 1
ATOM 4798 O O . GLU B 1 304 ? 16.594 1.035 -15.547 1 36.47 304 GLU B O 1
ATOM 4803 N N . ARG B 1 305 ? 15.656 3.1 -15.312 1 32.69 305 ARG B N 1
ATOM 4804 C CA . ARG B 1 305 ? 16.672 3.416 -14.305 1 32.69 305 ARG B CA 1
ATOM 4805 C C . ARG B 1 305 ? 16.234 2.943 -12.93 1 32.69 305 ARG B C 1
ATOM 4807 O O . ARG B 1 305 ? 16.969 3.094 -11.953 1 32.69 305 ARG B O 1
ATOM 4814 N N . ILE B 1 306 ? 15.086 3.357 -12.547 1 34.44 306 ILE B N 1
ATOM 4815 C CA . ILE B 1 306 ? 14.727 2.686 -11.305 1 34.44 306 ILE B CA 1
ATOM 4816 C C . ILE B 1 306 ? 15.18 1.229 -11.359 1 34.44 306 ILE B C 1
ATOM 4818 O O . ILE B 1 306 ? 14.555 0.397 -12.016 1 34.44 306 ILE B O 1
ATOM 4822 N N . GLN B 1 307 ? 16.297 1.043 -11.812 1 31.61 307 GLN B N 1
ATOM 4823 C CA . GLN B 1 307 ? 16.984 -0.184 -11.43 1 31.61 307 GLN B CA 1
ATOM 4824 C C . GLN B 1 307 ? 16.609 -0.611 -10.016 1 31.61 307 GLN B C 1
ATOM 4826 O O . GLN B 1 307 ? 16.25 0.226 -9.18 1 31.61 307 GLN B O 1
ATOM 4831 N N . PRO B 1 308 ? 16.172 -1.914 -9.758 1 32.28 308 PRO B N 1
ATOM 4832 C CA . PRO B 1 308 ? 16.062 -2.52 -8.43 1 32.28 308 PRO B CA 1
ATOM 4833 C C . PRO B 1 308 ? 16.891 -1.779 -7.375 1 32.28 308 PRO B C 1
ATOM 4835 O O . PRO B 1 308 ? 16.688 -1.989 -6.176 1 32.28 308 PRO B O 1
ATOM 4838 N N . GLU B 1 309 ? 17.922 -1.165 -7.777 1 30.44 309 GLU B N 1
ATOM 4839 C CA . GLU B 1 309 ? 18.922 -0.648 -6.855 1 30.44 309 GLU B CA 1
ATOM 4840 C C . GLU B 1 309 ? 18.5 0.693 -6.266 1 30.44 309 GLU B C 1
ATOM 4842 O O . GLU B 1 309 ? 19.297 1.371 -5.613 1 30.44 309 GLU B O 1
ATOM 4847 N N . SER B 1 310 ? 17.578 1.202 -6.906 1 32.59 310 SER B N 1
ATOM 4848 C CA . SER B 1 310 ? 17.469 2.549 -6.355 1 32.59 310 SER B CA 1
ATOM 4849 C C . SER B 1 310 ? 17.234 2.512 -4.848 1 32.59 310 SER B C 1
ATOM 4851 O O . SER B 1 310 ? 16.562 1.617 -4.34 1 32.59 310 SER B O 1
ATOM 4853 N N . ASP B 1 311 ? 18.172 3.189 -4.289 1 33.41 311 ASP B N 1
ATOM 4854 C CA . ASP B 1 311 ? 18.406 3.281 -2.852 1 33.41 311 ASP B CA 1
ATOM 4855 C C . ASP B 1 311 ? 17.094 3.582 -2.109 1 33.41 311 ASP B C 1
ATOM 4857 O O . ASP B 1 311 ? 17.094 3.682 -0.881 1 33.41 311 ASP B O 1
ATOM 4861 N N . SER B 1 312 ? 16.438 4.469 -2.732 1 30.62 312 SER B N 1
ATOM 4862 C CA . SER B 1 312 ? 15.422 4.84 -1.754 1 30.62 312 SER B CA 1
ATOM 4863 C C . SER B 1 312 ? 14.453 3.686 -1.505 1 30.62 312 SER B C 1
ATOM 4865 O O . SER B 1 312 ? 14.203 2.875 -2.398 1 30.62 312 SER B O 1
ATOM 4867 N N . ILE B 1 313 ? 14.359 3.188 -0.297 1 30.47 313 ILE B N 1
ATOM 4868 C CA . ILE B 1 313 ? 13.188 2.383 0.047 1 30.47 313 ILE B CA 1
ATOM 4869 C C . ILE B 1 313 ? 11.938 2.99 -0.584 1 30.47 313 ILE B C 1
ATOM 4871 O O . ILE B 1 313 ? 11.781 4.211 -0.617 1 30.47 313 ILE B O 1
#

Nearest PDB structures (foldseek):
  3tqf-assembly1_A  TM=2.999E-01  e=6.884E-01  Coxiella burnetii
  6yxy-assembly1_EA  TM=3.232E-01  e=5.689E+00  Trypanosoma brucei brucei
  4fls-assembly1_A  TM=1.881E-01  e=8.788E+00  Neisseria polysaccharea
  3tqf-assembly1_A  TM=3.357E-01  e=7.665E-01  Coxiella burnetii
  6yxy-assembly1_EA  TM=3.229E-01  e=4.967E+00  Trypanosoma brucei brucei